Protein 4MSX (pdb70)

Radius of gyration: 24.22 Å; Cα contacts (8 Å, |Δi|>4): 777; chains: 1; bounding box: 58×70×61 Å

InterPro domains:
  IPR001394 Peptidase C19, ubiquitin carboxyl-terminal hydrolase [PF00443] (150-427)
  IPR001607 Zinc finger, UBP-type [PF02148] (55-105)
  IPR001607 Zinc finger, UBP-type [PS50271] (27-124)
  IPR001607 Zinc finger, UBP-type [SM00290] (47-96)
  IPR013083 Zinc finger, RING/FYVE/PHD-type [G3DSA:3.30.40.10] (29-121)
  IPR028889 Ubiquitin specific protease UPS, catalytic domain [PS50235] (150-447)
  IPR033809 USP39 [cd02669] (30-445)
  IPR038765 Papain-like cysteine peptidase superfamily [SSF54001] (147-446)
  IPR050185 Ubiquitin carboxyl-terminal hydrolase [PTHR21646] (39-423)

Nearest PDB structures (foldseek):
  4msx-assembly1_A  TM=1.003E+00  e=2.813E-88  Saccharomyces cerevisiae
  3jcr-assembly1_V  TM=9.437E-01  e=1.670E-43  Homo sapiens
  6ah0-assembly1_W  TM=9.270E-01  e=4.701E-38  Homo sapiens
  8qpa-assembly1_U  TM=8.762E-01  e=2.386E-32  Homo sapiens
  8wg5-assembly1_M  TM=7.336E-01  e=6.291E-14  Homo sapiens

Organism: Saccharomyces cerevisiae (strain ATCC 204508 / S288c) (NCBI:txid559292)

CATH classification: 3.30.40.10 (+1 more: 3.90.70.10)

Sequence (395 aa):
YAYLETVVREKLDFDSEKICCITLSPLLNVYCCLVCGHYYQGRHEKSPAFIHSIDENHHVFLNLTSLKFYMLPQNVQILHDGEVQLLNSIKFAAYPTYCCPKDLEDFPRQCFDLSNRTYLNGFIIGFTNAATYDYAHSSVLLLIISSHMVPVRDHFLLNHFDNQQGEFIKRLSICVKKIWSPKLFKHHLSVDDFVSYLKVRREGLNLNPIDPRLFLLLWLFNKICSSSNDLKSILNHSCKGKVVKIAKSESVTGKVIVKPFWVLTLDLPEFSPFFEDGNSVDDLPQINITKLLTKFTKTVFELTRLPQFLIFHFNRFDDRRNSDHPVKNRRNQTLVEFSSELEILHVKYRLKKANVVHVVIGDEKSHWIITQLYDNKSEKWIEIDGINTTEREEAELLLFLKETFIIQVWEKQE

B-factor: mean 45.08, std 17.44, range [18.27, 136.3]

Structure (mmCIF, N/CA/C/O backbone):
data_4MSX
#
_entry.id   4MSX
#
_cell.length_a   139.315
_cell.length_b   139.315
_cell.length_c   86.737
_cell.angle_alpha   90.00
_cell.angle_beta   90.00
_cell.angle_gamma   90.00
#
_symmetry.space_group_name_H-M   'P 43 21 2'
#
loop_
_entity.id
_entity.type
_entity.pdbx_description
1 polymer 'Pre-mRNA-splicing factor SAD1'
2 non-polymer 'ZINC ION'
3 non-polymer 'ACETATE ION'
4 water water
#
loop_
_atom_site.group_PDB
_atom_site.id
_atom_site.type_symbol
_atom_site.label_atom_id
_atom_site.label_alt_id
_atom_site.label_comp_id
_atom_site.label_asym_id
_atom_site.label_entity_id
_atom_site.label_seq_id
_atom_site.pdbx_PDB_ins_code
_atom_site.Cartn_x
_atom_site.Cartn_y
_atom_site.Cartn_z
_atom_site.occupancy
_atom_site.B_iso_or_equiv
_atom_site.auth_seq_id
_atom_site.auth_comp_id
_atom_site.auth_asym_id
_atom_site.auth_atom_id
_atom_site.pdbx_PDB_model_num
ATOM 1 N N . TYR A 1 63 ? 85.522 4.480 45.687 1.00 48.56 29 TYR A N 1
ATOM 2 C CA . TYR A 1 63 ? 84.873 5.682 46.233 1.00 52.93 29 TYR A CA 1
ATOM 3 C C . TYR A 1 63 ? 85.486 6.133 47.549 1.00 52.43 29 TYR A C 1
ATOM 4 O O . TYR A 1 63 ? 85.093 7.168 48.121 1.00 44.90 29 TYR A O 1
ATOM 21 N N . ALA A 1 64 ? 86.485 5.406 48.030 1.00 50.51 30 ALA A N 1
ATOM 22 C CA . ALA A 1 64 ? 87.116 5.786 49.306 1.00 56.10 30 ALA A CA 1
ATOM 23 C C . ALA A 1 64 ? 87.692 7.210 49.228 1.00 43.90 30 ALA A C 1
ATOM 24 O O . ALA A 1 64 ? 87.768 7.953 50.231 1.00 48.08 30 ALA A O 1
ATOM 31 N N . TYR A 1 65 ? 88.095 7.611 48.040 1.00 36.36 31 TYR A N 1
ATOM 32 C CA . TYR A 1 65 ? 88.769 8.905 47.954 1.00 44.99 31 TYR A CA 1
ATOM 33 C C . TYR A 1 65 ? 87.761 10.083 47.917 1.00 41.71 31 TYR A C 1
ATOM 34 O O . TYR A 1 65 ? 88.159 11.252 48.025 1.00 38.61 31 TYR A O 1
ATOM 52 N N . LEU A 1 66 ? 86.464 9.778 47.794 1.00 39.76 32 LEU A N 1
ATOM 53 C CA . LEU A 1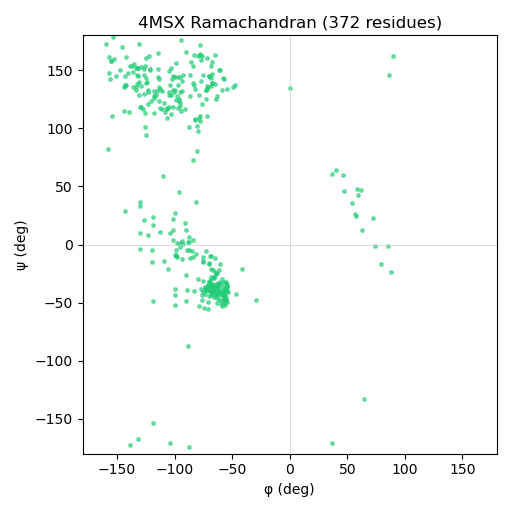 66 ? 85.486 10.877 47.643 1.00 39.99 32 LEU A CA 1
ATOM 54 C C . LEU A 1 66 ? 85.423 11.726 48.884 1.00 40.40 32 LEU A C 1
ATOM 55 O O . LEU A 1 66 ? 85.148 12.918 48.801 1.00 41.09 32 LEU A O 1
ATOM 71 N N . GLU A 1 67 ? 85.723 11.159 50.039 1.00 36.15 33 GLU A N 1
ATOM 72 C CA . GLU A 1 67 ? 85.800 11.984 51.238 1.00 39.63 33 GLU A CA 1
ATOM 73 C C . GLU A 1 67 ? 86.932 13.015 51.177 1.00 36.16 33 GLU A C 1
ATOM 74 O O . GLU A 1 67 ? 87.003 13.895 52.047 1.00 36.61 33 GLU A O 1
ATOM 86 N N . THR A 1 68 ? 87.838 12.912 50.204 1.00 31.71 34 THR A N 1
ATOM 87 C CA . THR A 1 68 ? 88.922 13.922 50.133 1.00 31.94 34 THR A CA 1
ATOM 88 C C . THR A 1 68 ? 88.511 15.184 49.333 1.00 39.82 34 THR A C 1
ATOM 89 O O . THR A 1 68 ? 89.238 16.196 49.329 1.00 31.41 34 THR A O 1
ATOM 100 N N . VAL A 1 69 ? 87.381 15.095 48.638 1.00 37.20 35 VAL A N 1
ATOM 101 C CA . VAL A 1 69 ? 86.928 16.204 47.774 1.00 37.57 35 VAL A CA 1
ATOM 102 C C . VAL A 1 69 ? 86.554 17.392 48.640 1.00 33.18 35 VAL A C 1
ATOM 103 O O . VAL A 1 69 ? 85.984 17.214 49.697 1.00 35.66 35 VAL A O 1
ATOM 116 N N . VAL A 1 70 ? 86.914 18.618 48.225 1.00 34.64 36 VAL A N 1
ATOM 117 C CA . VAL A 1 70 ? 86.570 19.790 49.018 1.00 33.90 36 VAL A CA 1
ATOM 118 C C . VAL A 1 70 ? 85.790 20.786 48.107 1.00 34.82 36 VAL A C 1
ATOM 119 O O . VAL A 1 70 ? 86.376 21.563 47.355 1.00 33.36 36 VAL A O 1
ATOM 132 N N . ARG A 1 71 ? 84.475 20.711 48.149 1.00 33.27 37 ARG A N 1
ATOM 133 C CA . ARG A 1 71 ? 83.649 21.518 47.244 1.00 32.81 37 ARG A CA 1
ATOM 134 C C . ARG A 1 71 ? 83.920 23.011 47.382 1.00 32.48 37 ARG A C 1
ATOM 135 O O . ARG A 1 71 ? 83.919 23.732 46.390 1.00 38.64 37 ARG A O 1
ATOM 156 N N . GLU A 1 72 ? 84.174 23.474 48.602 1.00 34.29 38 GLU A N 1
ATOM 157 C CA . GLU A 1 72 ? 84.379 24.889 48.847 1.00 41.38 38 GLU A CA 1
ATOM 158 C C . GLU A 1 72 ? 85.580 25.425 48.060 1.00 44.45 38 GLU A C 1
ATOM 159 O O . GLU A 1 72 ? 85.697 26.630 47.910 1.00 36.61 38 GLU A O 1
ATOM 171 N N . LYS A 1 73 ? 86.472 24.559 47.559 1.00 36.01 39 LYS A N 1
ATOM 172 C CA . LYS A 1 73 ? 87.644 25.062 46.856 1.00 32.52 39 LYS A CA 1
ATOM 173 C C . LYS A 1 73 ? 87.375 25.090 45.360 1.00 32.70 39 LYS A C 1
ATOM 174 O O . LYS A 1 73 ? 88.226 25.487 44.591 1.00 33.38 39 LYS A O 1
ATOM 193 N N . LEU A 1 74 ? 86.199 24.634 44.932 1.00 27.95 40 LEU A N 1
ATOM 194 C CA . LEU A 1 74 ? 85.981 24.427 43.494 1.00 27.61 40 LEU A CA 1
ATOM 195 C C . LEU A 1 74 ? 85.300 25.663 42.865 1.00 41.38 40 LEU A C 1
ATOM 196 O O . LEU A 1 74 ? 84.151 25.989 43.210 1.00 37.77 40 LEU A O 1
ATOM 212 N N . ASP A 1 75 ? 85.970 26.291 41.914 1.00 30.94 41 ASP A N 1
ATOM 213 C CA . ASP A 1 75 ? 85.371 27.459 41.177 1.00 32.52 41 ASP A CA 1
ATOM 214 C C . ASP A 1 75 ? 85.531 27.168 39.698 1.00 34.20 41 ASP A C 1
ATOM 215 O O . ASP A 1 75 ? 86.647 26.929 39.214 1.00 37.36 41 ASP A O 1
ATOM 224 N N . PHE A 1 76 ? 84.420 27.066 38.984 1.00 25.90 42 PHE A N 1
ATOM 225 C CA . PHE A 1 76 ? 84.481 26.742 37.563 1.00 25.32 42 PHE A CA 1
ATOM 226 C C . PHE A 1 76 ? 84.289 27.983 36.639 1.00 29.38 42 PHE A C 1
ATOM 227 O O . PHE A 1 76 ? 84.106 27.864 35.437 1.00 28.39 42 PHE A O 1
ATOM 244 N N . ASP A 1 77 ? 84.360 29.154 37.225 1.00 29.96 43 ASP A N 1
ATOM 245 C CA . ASP A 1 77 ? 84.273 30.369 36.435 1.00 34.67 43 ASP A CA 1
ATOM 246 C C . ASP A 1 77 ? 85.648 30.829 35.903 1.00 37.97 43 ASP A C 1
ATOM 247 O O . ASP A 1 77 ? 85.732 31.807 35.172 1.00 35.49 43 ASP A O 1
ATOM 256 N N . SER A 1 78 ? 86.718 30.152 36.287 1.00 33.62 44 SER A N 1
ATOM 257 C CA . SER A 1 78 ? 88.063 30.604 35.933 1.00 33.65 44 SER A CA 1
ATOM 258 C C . SER A 1 78 ? 88.420 30.225 34.495 1.00 38.51 44 SER A C 1
ATOM 259 O O . SER A 1 78 ? 87.791 29.342 33.889 1.00 33.29 44 SER A O 1
ATOM 267 N N . GLU A 1 79 ? 89.436 30.896 33.953 1.00 31.41 45 GLU A N 1
ATOM 268 C CA . GLU A 1 79 ? 89.955 30.565 32.643 1.00 34.38 45 GLU A CA 1
ATOM 269 C C . GLU A 1 79 ? 90.411 29.070 32.721 1.00 41.64 45 GLU A C 1
ATOM 270 O O . GLU A 1 79 ? 91.104 28.684 33.648 1.00 33.74 45 GLU A O 1
ATOM 282 N N . LYS A 1 80 ? 90.028 28.295 31.730 1.00 33.79 46 LYS A N 1
ATOM 283 C CA . LYS A 1 80 ? 90.274 26.888 31.660 1.00 41.99 46 LYS A CA 1
ATOM 284 C C . LYS A 1 80 ? 91.675 26.682 31.085 1.00 38.19 46 LYS A C 1
ATOM 285 O O . LYS A 1 80 ? 91.840 26.313 29.919 1.00 37.28 46 LYS A O 1
ATOM 304 N N . ILE A 1 81 ? 92.678 26.980 31.888 1.00 35.73 47 ILE A N 1
ATOM 305 C CA . ILE A 1 81 ? 94.040 26.647 31.480 1.00 40.64 47 ILE A CA 1
ATOM 306 C C . ILE A 1 81 ? 94.786 25.961 32.615 1.00 37.23 47 ILE A C 1
ATOM 307 O O . ILE A 1 81 ? 94.536 26.221 33.785 1.00 32.72 47 ILE A O 1
ATOM 323 N N . CYS A 1 82 ? 95.741 25.125 32.226 1.00 37.21 48 CYS A N 1
ATOM 324 C CA . CYS A 1 82 ? 96.625 24.420 33.174 1.00 34.52 48 CYS A CA 1
ATOM 325 C C . CYS A 1 82 ? 97.484 25.415 33.933 1.00 34.87 48 CYS A C 1
ATOM 326 O O . CYS A 1 82 ? 98.137 26.247 33.318 1.00 42.52 48 CYS A O 1
ATOM 334 N N . CYS A 1 83 ? 97.472 25.397 35.264 1.00 32.86 49 CYS A N 1
ATOM 335 C CA . CYS A 1 83 ? 98.237 26.379 36.039 1.00 32.53 49 CYS A CA 1
ATOM 336 C C . CYS A 1 83 ? 99.773 26.137 36.005 1.00 41.83 49 CYS A C 1
ATOM 337 O O . CYS A 1 83 ? 100.534 26.949 36.540 1.00 42.04 49 CYS A O 1
ATOM 345 N N . ILE A 1 84 ? 100.211 25.035 35.402 1.00 39.24 50 ILE A N 1
ATOM 346 C CA . ILE A 1 84 ? 101.651 24.731 35.225 1.00 40.90 50 ILE A CA 1
ATOM 347 C C . ILE A 1 84 ? 102.163 25.074 33.825 1.00 34.77 50 ILE A C 1
ATOM 348 O O . ILE A 1 84 ? 103.204 25.717 33.699 1.00 48.95 50 ILE A O 1
ATOM 364 N N . THR A 1 85 ? 101.488 24.584 32.787 1.00 38.05 51 THR A N 1
ATOM 365 C CA . THR A 1 85 ? 101.928 24.811 31.413 1.00 39.10 51 THR A CA 1
ATOM 366 C C . THR A 1 85 ? 101.175 25.974 30.711 1.00 54.05 51 THR A C 1
ATOM 367 O O . THR A 1 85 ? 101.539 26.373 29.596 1.00 45.33 51 THR A O 1
ATOM 378 N N . LEU A 1 86 ? 100.110 26.465 31.347 1.00 43.25 52 LEU A N 1
ATOM 379 C CA . LEU A 1 86 ? 99.255 27.508 30.776 1.00 44.58 52 LEU A CA 1
ATOM 380 C C . LEU A 1 86 ? 98.584 27.023 29.515 1.00 47.96 52 LEU A C 1
ATOM 381 O O . LEU A 1 86 ? 98.003 27.813 28.787 1.00 50.65 52 LEU A O 1
ATOM 397 N N . SER A 1 87 ? 98.639 25.726 29.246 1.00 42.88 53 SER A N 1
ATOM 398 C CA . SER A 1 87 ? 97.916 25.209 28.103 1.00 40.53 53 SER A CA 1
ATOM 399 C C . SER A 1 87 ? 96.406 25.135 28.381 1.00 54.32 53 SER A C 1
ATOM 400 O O . SER A 1 87 ? 95.999 24.865 29.513 1.00 45.60 53 SER A O 1
ATOM 408 N N . PRO A 1 88 ? 95.578 25.376 27.348 1.00 51.74 54 PRO A N 1
ATOM 409 C CA . PRO A 1 88 ? 94.116 25.211 27.400 1.00 54.40 54 PRO A CA 1
ATOM 410 C C . PRO A 1 88 ? 93.664 23.849 26.913 1.00 47.91 54 PRO A C 1
ATOM 411 O O . PRO A 1 88 ? 92.481 23.577 26.851 1.00 48.42 54 PRO A O 1
ATOM 422 N N . LEU A 1 89 ? 94.605 22.973 26.578 1.00 53.00 55 LEU A N 1
ATOM 423 C CA A LEU A 1 89 ? 94.250 21.655 26.067 0.44 50.80 55 LEU A CA 1
ATOM 424 C CA B LEU A 1 89 ? 94.264 21.650 26.068 0.56 50.79 55 LEU A CA 1
ATOM 425 C C . LEU A 1 89 ? 94.191 20.583 27.171 1.00 49.05 55 LEU A C 1
ATOM 426 O O . LEU A 1 89 ? 95.092 20.493 28.028 1.00 45.63 55 LEU A O 1
ATOM 457 N N . ASN A 1 90 ? 93.130 19.776 27.136 1.00 44.05 56 ASN A N 1
ATOM 458 C CA . ASN A 1 90 ? 92.898 18.689 28.100 1.00 47.89 56 ASN A CA 1
ATOM 459 C C . ASN A 1 90 ? 93.123 19.095 29.561 1.00 49.29 56 ASN A C 1
ATOM 460 O O . ASN A 1 90 ? 93.981 18.537 30.268 1.00 41.52 56 ASN A O 1
ATOM 471 N N . VAL A 1 91 ? 92.364 20.080 30.024 1.00 37.13 57 VAL A N 1
ATOM 472 C CA . VAL A 1 91 ? 92.592 20.614 31.353 1.00 35.35 57 VAL A CA 1
ATOM 473 C C . VAL A 1 91 ? 91.672 19.873 32.328 1.00 36.57 57 VAL A C 1
ATOM 474 O O . VAL A 1 91 ? 90.510 19.584 31.996 1.00 39.70 57 VAL A O 1
ATOM 487 N N . TYR A 1 92 ? 92.194 19.565 33.524 1.00 32.21 58 TYR A N 1
ATOM 488 C CA . TYR A 1 92 ? 91.432 18.859 34.553 1.00 31.19 58 TYR A CA 1
ATOM 489 C C . TYR A 1 92 ? 91.415 19.750 35.773 1.00 28.53 58 TYR A C 1
ATOM 490 O O . TYR A 1 92 ? 92.359 20.510 36.018 1.00 33.99 58 TYR A O 1
ATOM 508 N N . CYS A 1 93 ? 90.364 19.630 36.567 1.00 25.58 59 CYS A N 1
ATOM 509 C CA . CYS A 1 93 ? 90.335 20.313 37.830 1.00 29.87 59 CYS A CA 1
ATOM 510 C C . CYS A 1 93 ? 90.585 19.261 38.900 1.00 28.71 59 CYS A C 1
ATOM 511 O O . CYS A 1 93 ? 89.896 18.246 38.947 1.00 29.45 59 CYS A O 1
ATOM 519 N N . CYS A 1 94 ? 91.546 19.552 39.770 1.00 32.45 60 CYS A N 1
ATOM 520 C CA . CYS A 1 94 ? 91.777 18.778 40.964 1.00 29.42 60 CYS A CA 1
ATOM 521 C C . CYS A 1 94 ? 90.668 19.067 41.960 1.00 30.05 60 CYS A C 1
ATOM 522 O O . CYS A 1 94 ? 90.418 20.224 42.319 1.00 30.85 60 CYS A O 1
ATOM 529 N N . LEU A 1 95 ? 89.985 18.016 42.428 1.00 28.27 61 LEU A N 1
ATOM 530 C CA . LEU A 1 95 ? 88.755 18.237 43.210 1.00 26.69 61 LEU A CA 1
ATOM 531 C C . LEU A 1 95 ? 89.087 18.285 44.669 1.00 32.14 61 LEU A C 1
ATOM 532 O O . LEU A 1 95 ? 88.200 18.517 45.483 1.00 30.31 61 LEU A O 1
ATOM 548 N N . VAL A 1 96 ? 90.385 18.142 44.998 1.00 24.95 62 VAL A N 1
ATOM 549 C CA . VAL A 1 96 ? 90.819 18.403 46.372 1.00 26.92 62 VAL A CA 1
ATOM 550 C C . VAL A 1 96 ? 91.239 19.857 46.625 1.00 31.81 62 VAL A C 1
ATOM 551 O O . VAL A 1 96 ? 90.809 20.479 47.623 1.00 33.34 62 VAL A O 1
ATOM 564 N N . CYS A 1 97 ? 92.085 20.416 45.753 1.00 29.19 63 CYS A N 1
ATOM 565 C CA . CYS A 1 97 ? 92.584 21.780 45.985 1.00 31.38 63 CYS A CA 1
ATOM 566 C C . CYS A 1 97 ? 91.980 22.778 44.986 1.00 32.52 63 CYS A C 1
ATOM 567 O O . CYS A 1 97 ? 92.097 23.981 45.176 1.00 33.68 63 CYS A O 1
ATOM 574 N N . GLY A 1 98 ? 91.354 22.289 43.914 1.00 31.19 64 GLY A N 1
ATOM 575 C CA . GLY A 1 98 ? 90.651 23.186 42.999 1.00 31.06 64 GLY A CA 1
ATOM 576 C C . GLY A 1 98 ? 91.517 23.826 41.926 1.00 40.71 64 GLY A C 1
ATOM 577 O O . GLY A 1 98 ? 90.999 24.554 41.098 1.00 31.65 64 GLY A O 1
ATOM 581 N N . HIS A 1 99 ? 92.832 23.558 41.906 1.00 33.14 65 HIS A N 1
ATOM 582 C CA . HIS A 1 99 ? 93.646 24.064 40.818 1.00 30.55 65 HIS A CA 1
ATOM 583 C C . HIS A 1 99 ? 93.461 23.256 39.562 1.00 34.00 65 HIS A C 1
ATOM 584 O O . HIS A 1 99 ? 93.015 22.100 39.604 1.00 32.08 65 HIS A O 1
ATOM 599 N N . TYR A 1 100 ? 93.789 23.867 38.424 1.00 26.31 66 TYR A N 1
ATOM 600 C CA . TYR A 1 100 ? 93.610 23.179 37.157 1.00 26.38 66 TYR A CA 1
ATOM 601 C C . TYR A 1 100 ? 94.955 22.642 36.643 1.00 32.56 66 TYR A C 1
ATOM 602 O O . TYR A 1 100 ? 95.973 23.369 36.698 1.00 34.22 66 TYR A O 1
ATOM 620 N N . TYR A 1 101 ? 94.929 21.464 36.032 1.00 29.44 67 TYR A N 1
ATOM 621 C CA . TYR A 1 101 ? 96.159 20.842 35.514 1.00 33.46 67 TYR A CA 1
ATOM 622 C C . TYR A 1 101 ? 95.872 20.126 34.212 1.00 27.59 67 TYR A C 1
ATOM 623 O O . TYR A 1 101 ? 94.872 19.398 34.096 1.00 32.47 67 TYR A O 1
ATOM 641 N N . GLN A 1 102 ? 96.760 20.280 33.236 1.00 30.33 68 GLN A N 1
ATOM 642 C CA . GLN A 1 102 ? 96.635 19.476 32.022 1.00 29.41 68 GLN A CA 1
ATOM 643 C C . GLN A 1 102 ? 96.843 17.981 32.372 1.00 37.60 68 GLN A C 1
ATOM 644 O O . GLN A 1 102 ? 97.750 17.695 33.119 1.00 33.51 68 GLN A O 1
ATOM 658 N N . GLY A 1 103 ? 96.052 17.061 31.820 1.00 33.45 69 GLY A N 1
ATOM 659 C CA . GLY A 1 103 ? 96.161 15.647 32.145 1.00 41.81 69 GLY A CA 1
ATOM 660 C C . GLY A 1 103 ? 96.010 14.794 30.900 1.00 48.41 69 GLY A C 1
ATOM 661 O O . GLY A 1 103 ? 95.932 15.346 29.798 1.00 45.10 69 GLY A O 1
ATOM 665 N N . ARG A 1 104 ? 95.939 13.464 31.044 1.00 43.64 70 ARG A N 1
ATOM 666 C CA . ARG A 1 104 ? 96.046 12.791 32.335 1.00 42.79 70 ARG A CA 1
ATOM 667 C C . ARG A 1 104 ? 97.079 11.638 32.268 1.00 53.12 70 ARG A C 1
ATOM 668 O O . ARG A 1 104 ? 97.189 10.858 33.207 1.00 44.02 70 ARG A O 1
ATOM 689 N N . HIS A 1 105 ? 97.828 11.570 31.170 1.00 47.72 71 HIS A N 1
ATOM 690 C CA . HIS A 1 105 ? 98.902 10.573 30.982 1.00 56.33 71 HIS A CA 1
ATOM 691 C C . HIS A 1 105 ? 100.068 10.761 31.970 1.00 51.34 71 HIS A C 1
ATOM 692 O O . HIS A 1 105 ? 100.229 11.843 32.582 1.00 40.34 71 HIS A O 1
ATOM 707 N N . GLU A 1 106 ? 100.915 9.734 32.132 1.00 49.24 72 GLU A N 1
ATOM 708 C CA . GLU A 1 106 ? 102.075 9.908 33.000 1.00 35.31 72 GLU A CA 1
ATOM 709 C C . GLU A 1 106 ? 102.908 10.999 32.451 1.00 38.37 72 GLU A C 1
ATOM 710 O O . GLU A 1 106 ? 102.936 11.196 31.238 1.00 52.82 72 GLU A O 1
ATOM 722 N N . LYS A 1 107 ? 103.618 11.707 33.327 1.00 31.69 73 LYS A N 1
ATOM 723 C CA . LYS A 1 107 ? 104.378 12.886 32.941 1.00 40.56 73 LYS A CA 1
ATOM 724 C C . LYS A 1 107 ? 103.518 14.182 32.771 1.00 40.14 73 LYS A C 1
ATOM 725 O O . LYS A 1 107 ? 104.076 15.290 32.817 1.00 36.80 73 LYS A O 1
ATOM 744 N N . SER A 1 108 ? 102.201 14.048 32.653 1.00 40.13 74 SER A N 1
ATOM 745 C CA . SER A 1 108 ? 101.330 15.262 32.626 1.00 40.80 74 SER A CA 1
ATOM 746 C C . SER A 1 108 ? 101.290 15.991 33.972 1.00 42.91 74 SER A C 1
ATOM 747 O O . SER A 1 108 ? 101.472 15.382 35.018 1.00 38.26 74 SER A O 1
ATOM 755 N N . PRO A 1 109 ? 101.020 17.315 33.969 1.00 38.68 75 PRO A N 1
ATOM 756 C CA . PRO A 1 109 ? 100.941 18.007 35.267 1.00 31.45 75 PRO A CA 1
ATOM 757 C C . PRO A 1 109 ? 99.891 17.399 36.214 1.00 26.41 75 PRO A C 1
ATOM 758 O O . PRO A 1 109 ? 100.088 17.414 37.424 1.00 32.65 75 PRO A O 1
ATOM 769 N N . ALA A 1 110 ? 98.796 16.871 35.686 1.00 26.73 76 ALA A N 1
ATOM 770 C CA . ALA A 1 110 ? 97.722 16.411 36.568 1.00 29.15 76 ALA A CA 1
ATOM 771 C C . ALA A 1 110 ? 98.199 15.079 37.250 1.00 30.33 76 ALA A C 1
ATOM 772 O O . ALA A 1 110 ? 97.977 14.821 38.432 1.00 33.66 76 ALA A O 1
ATOM 779 N N . PHE A 1 111 ? 98.798 14.250 36.444 1.00 30.78 77 PHE A N 1
ATOM 780 C CA . PHE A 1 111 ? 99.307 12.923 36.933 1.00 32.93 77 PHE A CA 1
ATOM 781 C C . PHE A 1 111 ? 100.402 13.193 37.999 1.00 31.94 77 PHE A C 1
ATOM 782 O O . PHE A 1 111 ? 100.332 12.708 39.138 1.00 36.66 77 PHE A O 1
ATOM 799 N N . ILE A 1 112 ? 101.379 14.047 37.680 1.00 29.18 78 ILE A N 1
ATOM 800 C CA . ILE A 1 112 ? 102.372 14.438 38.678 1.00 27.92 78 ILE A CA 1
ATOM 801 C C . ILE A 1 112 ? 101.790 15.067 39.918 1.00 39.30 78 ILE A C 1
ATOM 802 O O . ILE A 1 112 ? 102.210 14.769 41.038 1.00 34.16 78 ILE A O 1
ATOM 818 N N . HIS A 1 113 ? 100.824 15.974 39.748 1.00 32.99 79 HIS A N 1
ATOM 819 C CA . HIS A 1 113 ? 100.173 16.572 40.899 1.00 28.81 79 HIS A CA 1
ATOM 820 C C . HIS A 1 113 ? 99.579 15.461 41.767 1.00 25.20 79 HIS A C 1
ATOM 821 O O . HIS A 1 113 ? 99.580 15.570 42.991 1.00 32.75 79 HIS A O 1
ATOM 835 N N . SER A 1 114 ? 99.024 14.445 41.132 1.00 24.72 80 SER A N 1
ATOM 836 C CA . SER A 1 114 ? 98.218 13.485 41.903 1.00 30.97 80 SER A CA 1
ATOM 837 C C . SER A 1 114 ? 99.156 12.714 42.837 1.00 42.33 80 SER A C 1
ATOM 838 O O . SER A 1 114 ? 98.830 12.476 43.979 1.00 40.01 80 SER A O 1
ATOM 846 N N . ILE A 1 115 ? 100.342 12.370 42.347 1.00 36.09 81 ILE A N 1
ATOM 847 C CA . ILE A 1 115 ? 101.324 11.632 43.183 1.00 35.16 81 ILE A CA 1
ATOM 848 C C . ILE A 1 115 ? 101.964 12.544 44.212 1.00 34.90 81 ILE A C 1
ATOM 849 O O . ILE A 1 115 ? 101.876 12.301 45.407 1.00 40.93 81 ILE A O 1
ATOM 865 N N . ASP A 1 116 ? 102.542 13.655 43.761 1.00 37.14 82 ASP A N 1
ATOM 866 C CA . ASP A 1 116 ? 103.253 14.552 44.648 1.00 34.74 82 ASP A CA 1
ATOM 867 C C . ASP A 1 116 ? 102.445 15.327 45.631 1.00 40.53 82 ASP A C 1
ATOM 868 O O . ASP A 1 116 ? 102.958 15.642 46.688 1.00 35.74 82 ASP A O 1
ATOM 877 N N . GLU A 1 117 ? 101.211 15.719 45.296 1.00 34.64 83 GLU A N 1
ATOM 878 C CA . GLU A 1 117 ? 100.411 16.431 46.288 1.00 34.66 83 GLU A CA 1
ATOM 879 C C . GLU A 1 117 ? 99.434 15.452 46.980 1.00 31.32 83 GLU A C 1
ATOM 880 O O . GLU A 1 117 ? 98.732 15.846 47.899 1.00 41.11 83 GLU A O 1
ATOM 892 N N . ASN A 1 118 ? 99.406 14.204 46.520 1.00 31.61 84 ASN A N 1
ATOM 893 C CA . ASN A 1 118 ? 98.511 13.208 47.132 1.00 37.62 84 ASN A CA 1
ATOM 894 C C . ASN A 1 118 ? 97.045 13.676 46.956 1.00 42.42 84 ASN A C 1
ATOM 895 O O . ASN A 1 118 ? 96.302 13.662 47.940 1.00 37.91 84 ASN A O 1
ATOM 906 N N . HIS A 1 119 ? 96.660 14.106 45.742 1.00 38.68 85 HIS A N 1
ATOM 907 C CA . HIS A 1 119 ? 95.242 14.545 45.434 1.00 31.66 85 HIS A CA 1
ATOM 908 C C . HIS A 1 119 ? 94.820 13.658 44.277 1.00 28.94 85 HIS A C 1
ATOM 909 O O . HIS A 1 119 ? 95.496 13.625 43.257 1.00 33.60 85 HIS A O 1
ATOM 923 N N . HIS A 1 120 ? 93.745 12.872 44.421 1.00 29.99 86 HIS A N 1
ATOM 924 C CA . HIS A 1 120 ? 93.521 11.789 43.471 1.00 29.59 86 HIS A CA 1
ATOM 925 C C . HIS A 1 120 ? 92.240 11.841 42.672 1.00 33.11 86 HIS A C 1
ATOM 926 O O . HIS A 1 120 ? 92.086 11.013 41.771 1.00 35.77 86 HIS A O 1
ATOM 941 N N . VAL A 1 121 ? 91.352 12.813 42.950 1.00 28.48 87 VAL A N 1
ATOM 942 C CA . VAL A 1 121 ? 90.050 12.853 42.209 1.00 28.32 87 VAL A CA 1
ATOM 943 C C . VAL A 1 121 ? 90.015 14.127 41.324 1.00 28.41 87 VAL A C 1
ATOM 944 O O . VAL A 1 121 ? 90.235 15.216 41.854 1.00 30.91 87 VAL A O 1
ATOM 957 N N . PHE A 1 122 ? 89.812 13.946 40.017 1.00 27.98 88 PHE A N 1
ATOM 958 C CA . PHE A 1 122 ? 89.882 15.000 39.030 1.00 28.03 88 PHE A CA 1
ATOM 959 C C . PHE A 1 122 ? 88.583 15.040 38.201 1.00 35.25 88 PHE A C 1
ATOM 960 O O . PHE A 1 122 ? 87.905 14.010 38.015 1.00 34.04 88 PHE A O 1
ATOM 977 N N . LEU A 1 123 ? 88.280 16.227 37.672 1.00 28.87 89 LEU A N 1
ATOM 978 C CA . LEU A 1 123 ? 87.201 16.376 36.711 1.00 29.22 89 LEU A CA 1
ATOM 979 C C . LEU A 1 123 ? 87.804 16.832 35.406 1.00 28.21 89 LEU A C 1
ATOM 980 O O . LEU A 1 123 ? 88.514 17.856 35.355 1.00 32.05 89 LEU A O 1
ATOM 996 N N . ASN A 1 124 ? 87.495 16.150 34.316 1.00 29.68 90 ASN A N 1
ATOM 997 C CA . ASN A 1 124 ? 87.939 16.657 33.025 1.00 31.00 90 ASN A CA 1
ATOM 998 C C . ASN A 1 124 ? 87.022 17.830 32.672 1.00 31.83 90 ASN A C 1
ATOM 999 O O . ASN A 1 124 ? 85.817 17.612 32.604 1.00 37.41 90 ASN A O 1
ATOM 1010 N N . LEU A 1 125 ? 87.564 19.027 32.466 1.00 34.74 91 LEU A N 1
ATOM 1011 C CA . LEU A 1 125 ? 86.718 20.238 32.321 1.00 40.03 91 LEU A CA 1
ATOM 1012 C C . LEU A 1 125 ? 86.024 20.333 30.959 1.00 51.71 91 LEU A C 1
ATOM 1013 O O . LEU A 1 125 ? 85.147 21.177 30.760 1.00 43.46 91 LEU A O 1
ATOM 1029 N N . THR A 1 126 ? 86.421 19.485 30.020 1.00 44.71 92 THR A N 1
ATOM 1030 C CA . THR A 1 126 ? 85.861 19.524 28.684 1.00 49.82 92 THR A CA 1
ATOM 1031 C C . THR A 1 126 ? 84.796 18.447 28.501 1.00 54.97 92 THR A C 1
ATOM 1032 O O . THR A 1 126 ? 83.715 18.734 27.982 1.00 48.20 92 THR A O 1
ATOM 1043 N N . SER A 1 127 ? 85.053 17.231 28.978 1.00 44.42 93 SER A N 1
ATOM 1044 C CA . SER A 1 127 ? 84.100 16.141 28.801 1.00 39.63 93 SER A CA 1
ATOM 1045 C C . SER A 1 127 ? 83.247 15.946 30.039 1.00 42.41 93 SER A C 1
ATOM 1046 O O . SER A 1 127 ? 82.266 15.197 30.034 1.00 44.50 93 SER A O 1
ATOM 1054 N N . LEU A 1 128 ? 83.624 16.607 31.127 1.00 36.45 94 LEU A N 1
ATOM 1055 C CA . LEU A 1 128 ? 82.918 16.435 32.406 1.00 35.97 94 LEU A CA 1
ATOM 1056 C C . LEU A 1 128 ? 82.867 14.979 32.956 1.00 40.62 94 LEU A C 1
ATOM 1057 O O . LEU A 1 128 ? 81.997 14.629 33.767 1.00 41.53 94 LEU A O 1
ATOM 1073 N N . LYS A 1 129 ? 83.815 14.140 32.562 1.00 41.65 95 LYS A N 1
ATOM 1074 C CA . LYS A 1 129 ? 83.975 12.828 33.210 1.00 37.48 95 LYS A CA 1
ATOM 1075 C C . LYS A 1 129 ? 85.001 12.911 34.360 1.00 42.43 95 LYS A C 1
ATOM 1076 O O . LYS A 1 129 ? 85.940 13.695 34.289 1.00 34.40 95 LYS A O 1
ATOM 1095 N N . PHE A 1 130 ? 84.776 12.136 35.414 1.00 34.92 96 PHE A N 1
ATOM 1096 C CA . PHE A 1 130 ? 85.608 12.137 36.598 1.00 32.10 96 PHE A CA 1
ATOM 1097 C C . PHE A 1 130 ? 86.637 11.004 36.534 1.00 42.83 96 PHE A C 1
ATOM 1098 O O . PHE A 1 130 ? 86.320 9.879 36.072 1.00 39.11 96 PHE A O 1
ATOM 1115 N N . TYR A 1 131 ? 87.829 11.275 37.051 1.00 31.73 97 TYR A N 1
ATOM 1116 C CA . TYR A 1 131 ? 88.929 10.300 36.973 1.00 35.26 97 TYR A CA 1
ATOM 1117 C C . TYR A 1 131 ? 89.637 10.215 38.289 1.00 39.96 97 TYR A C 1
ATOM 1118 O O . TYR A 1 131 ? 89.778 11.217 39.020 1.00 33.58 97 TYR A O 1
ATOM 1136 N N . MET A 1 132 ? 90.143 9.014 38.566 1.00 38.58 98 MET A N 1
ATOM 1137 C CA . MET A 1 132 ? 91.049 8.794 39.664 1.00 40.01 98 MET A CA 1
ATOM 1138 C C . MET A 1 132 ? 92.458 8.768 39.076 1.00 29.77 98 MET A C 1
ATOM 1139 O O . MET A 1 132 ? 92.699 8.124 38.042 1.00 34.35 98 MET A O 1
ATOM 1153 N N . LEU A 1 133 ? 93.361 9.485 39.715 1.00 30.83 99 LEU A N 1
ATOM 1154 C CA . LEU A 1 133 ? 94.788 9.486 39.311 1.00 35.16 99 LEU A CA 1
ATOM 1155 C C . LEU A 1 133 ? 95.627 9.260 40.559 1.00 32.48 99 LEU A C 1
ATOM 1156 O O . LEU A 1 133 ? 95.352 9.830 41.626 1.00 30.61 99 LEU A O 1
ATOM 1172 N N . PRO A 1 134 ? 96.717 8.448 40.450 1.00 33.91 100 PRO A N 1
ATOM 1173 C CA . PRO A 1 134 ? 97.347 7.878 39.249 1.00 38.88 100 PRO A CA 1
ATOM 1174 C C . PRO A 1 134 ? 96.724 6.578 38.720 1.00 42.53 100 PRO A C 1
ATOM 1175 O O . PRO A 1 134 ? 97.243 6.093 37.710 1.00 42.66 100 PRO A O 1
ATOM 1186 N N . GLN A 1 135 ? 95.627 6.077 39.303 1.00 40.56 101 GLN A N 1
ATOM 1187 C CA . GLN A 1 135 ? 95.007 4.853 38.763 1.00 45.77 101 GLN A CA 1
ATOM 1188 C C . GLN A 1 135 ? 94.725 5.075 37.296 1.00 49.83 101 GLN A C 1
ATOM 1189 O O . GLN A 1 135 ? 94.829 4.170 36.501 1.00 45.94 101 GLN A O 1
ATOM 1203 N N . ASN A 1 136 ? 94.352 6.300 36.925 1.00 39.61 102 ASN A N 1
ATOM 1204 C CA . ASN A 1 136 ? 93.907 6.572 35.548 1.00 39.11 102 ASN A CA 1
ATOM 1205 C C . ASN A 1 136 ? 92.687 5.736 35.104 1.00 47.18 102 ASN A C 1
ATOM 1206 O O . ASN A 1 136 ? 92.660 5.178 34.003 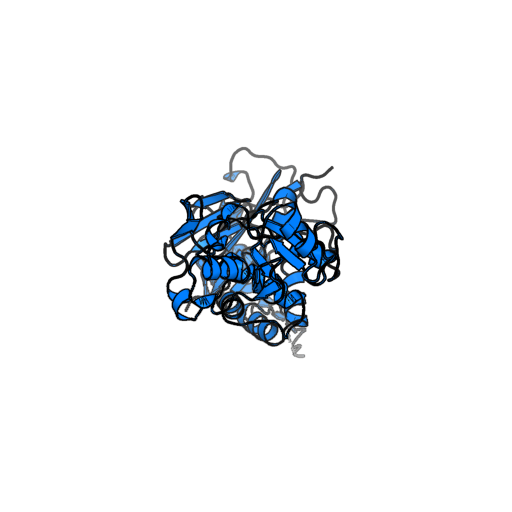1.00 52.22 102 ASN A O 1
ATOM 1217 N N . VAL A 1 137 ? 91.665 5.682 35.949 1.00 44.75 103 VAL A N 1
ATOM 1218 C CA . VAL A 1 137 ? 90.406 5.031 35.576 1.00 46.15 103 VAL A CA 1
ATOM 1219 C C . VAL A 1 137 ? 89.251 6.028 35.736 1.00 46.78 103 VAL A C 1
ATOM 1220 O O . VAL A 1 137 ? 89.244 6.799 36.681 1.00 40.77 103 VAL A O 1
ATOM 1233 N N . GLN A 1 138 ? 88.305 6.020 34.806 1.00 49.44 104 GLN A N 1
ATOM 1234 C CA . GLN A 1 138 ? 87.091 6.850 34.930 1.00 45.67 104 GLN A CA 1
ATOM 1235 C C . GLN A 1 138 ? 86.203 6.382 36.069 1.00 47.32 104 GLN A C 1
ATOM 1236 O O . GLN A 1 138 ? 86.041 5.165 36.289 1.00 45.84 104 GLN A O 1
ATOM 1250 N N . ILE A 1 139 ? 85.644 7.326 36.831 1.00 39.40 105 ILE A N 1
ATOM 1251 C CA . ILE A 1 139 ? 84.675 6.990 37.858 1.00 40.94 105 ILE A CA 1
ATOM 1252 C C . ILE A 1 139 ? 83.320 6.842 37.151 1.00 59.02 105 ILE A C 1
ATOM 1253 O O . ILE A 1 139 ? 82.724 7.821 36.686 1.00 54.17 105 ILE A O 1
ATOM 1269 N N . LEU A 1 140 ? 82.845 5.608 37.031 1.00 59.48 106 LEU A N 1
ATOM 1270 C CA . LEU A 1 140 ? 81.590 5.352 36.311 1.00 71.19 106 LEU A CA 1
ATOM 1271 C C . LEU A 1 140 ? 80.370 5.577 37.203 1.00 70.64 106 LEU A C 1
ATOM 1272 O O . LEU A 1 140 ? 80.488 5.631 38.429 1.00 73.19 106 LEU A O 1
ATOM 1288 N N . HIS A 1 141 ? 79.197 5.708 36.585 1.00 88.87 107 HIS A N 1
ATOM 1289 C CA . HIS A 1 141 ? 77.950 5.886 37.339 1.00 94.25 107 HIS A CA 1
ATOM 1290 C C . HIS A 1 141 ? 78.073 7.056 38.292 1.00 77.45 107 HIS A C 1
ATOM 1291 O O . HIS A 1 141 ? 77.558 7.012 39.411 1.00 68.82 107 HIS A O 1
ATOM 1306 N N . ASP A 1 142 ? 78.790 8.086 37.853 1.00 83.42 108 ASP A N 1
ATOM 1307 C CA . ASP A 1 142 ? 78.986 9.279 38.662 1.00 70.33 108 ASP A CA 1
ATOM 1308 C C . ASP A 1 142 ? 77.622 9.920 38.951 1.00 62.82 108 ASP A C 1
ATOM 1309 O O . ASP A 1 142 ? 77.460 10.628 39.948 1.00 60.46 108 ASP A O 1
ATOM 1318 N N . GLY A 1 143 ? 76.642 9.604 38.096 1.00 91.16 109 GLY A N 1
ATOM 1319 C CA . GLY A 1 143 ? 75.258 10.036 38.257 1.00 74.35 109 GLY A CA 1
ATOM 1320 C C . GLY A 1 143 ? 74.524 9.483 39.471 1.00 64.49 109 GLY A C 1
ATOM 1321 O O . GLY A 1 143 ? 73.560 10.082 39.937 1.00 67.84 109 GLY A O 1
ATOM 1325 N N . GLU A 1 144 ? 74.953 8.350 40.007 1.00 72.01 110 GLU A N 1
ATOM 1326 C CA . GLU A 1 144 ? 74.315 7.852 41.224 1.00 62.98 110 GLU A CA 1
ATOM 1327 C C . GLU A 1 144 ? 74.918 8.474 42.492 1.00 59.11 110 GLU A C 1
ATOM 1328 O O . GLU A 1 144 ? 74.406 8.258 43.591 1.00 58.44 110 GLU A O 1
ATOM 1332 N N . VAL A 1 145 ? 75.984 9.271 42.347 1.00 56.39 111 VAL A N 1
ATOM 1333 C CA . VAL A 1 145 ? 76.708 9.770 43.517 1.00 50.29 111 VAL A CA 1
ATOM 1334 C C . VAL A 1 145 ? 76.417 11.235 43.736 1.00 53.31 111 VAL A C 1
ATOM 1335 O O . VAL A 1 145 ? 76.761 12.058 42.894 1.00 46.93 111 VAL A O 1
ATOM 1348 N N . GLN A 1 146 ? 75.801 11.546 44.870 1.00 41.64 112 GLN A N 1
ATOM 1349 C CA . GLN A 1 146 ? 75.344 12.882 45.185 1.00 48.62 112 GLN A CA 1
ATOM 1350 C C . GLN A 1 146 ? 76.474 13.929 45.091 1.00 49.13 112 GLN A C 1
ATOM 1351 O O . GLN A 1 146 ? 76.311 15.017 44.524 1.00 36.48 112 GLN A O 1
ATOM 1365 N N . LEU A 1 147 ? 77.612 13.620 45.698 1.00 40.81 113 LEU A N 1
ATOM 1366 C CA . LEU A 1 147 ? 78.755 14.535 45.653 1.00 38.50 113 LEU A CA 1
ATOM 1367 C C . LEU A 1 147 ? 79.142 14.833 44.209 1.00 36.20 113 LEU A C 1
ATOM 1368 O O . LEU A 1 147 ? 79.398 15.991 43.839 1.00 39.99 113 LEU A O 1
ATOM 1384 N N . LEU A 1 148 ? 79.229 13.796 43.394 1.00 33.91 114 LEU A N 1
ATOM 1385 C CA . LEU A 1 148 ? 79.667 13.974 42.020 1.00 38.33 114 LEU A CA 1
ATOM 1386 C C . LEU A 1 148 ? 78.618 14.708 41.151 1.00 42.23 114 LEU A C 1
ATOM 1387 O O . LEU A 1 148 ? 78.980 15.548 40.293 1.00 33.36 114 LEU A O 1
ATOM 1403 N N . ASN A 1 149 ? 77.337 14.380 41.341 1.00 36.20 115 ASN A N 1
ATOM 1404 C CA . ASN A 1 149 ? 76.277 15.099 40.641 1.00 36.69 115 ASN A CA 1
ATOM 1405 C C . ASN A 1 149 ? 76.417 16.592 40.940 1.00 31.56 115 ASN A C 1
ATOM 1406 O O . ASN A 1 149 ? 76.296 17.420 40.059 1.00 35.81 115 ASN A O 1
ATOM 1417 N N . SER A 1 150 ? 76.578 16.905 42.214 1.00 32.33 116 SER A N 1
ATOM 1418 C CA . SER A 1 150 ? 76.693 18.271 42.700 1.00 36.84 116 SER A CA 1
ATOM 1419 C C . SER A 1 150 ? 77.840 18.990 41.981 1.00 38.38 116 SER A C 1
ATOM 1420 O O . SER A 1 150 ? 77.696 20.123 41.533 1.00 32.18 116 SER A O 1
ATOM 1428 N N . ILE A 1 151 ? 78.996 18.324 41.855 1.00 31.01 117 ILE A N 1
ATOM 1429 C CA . ILE A 1 151 ? 80.156 18.974 41.233 1.00 29.88 117 ILE A CA 1
ATOM 1430 C C . ILE A 1 151 ? 79.992 19.140 39.754 1.00 30.23 117 ILE A C 1
ATOM 1431 O O . ILE A 1 151 ? 80.298 20.200 39.193 1.00 31.63 117 ILE A O 1
ATOM 1447 N N . LYS A 1 152 ? 79.414 18.136 39.109 1.00 26.90 118 LYS A N 1
ATOM 1448 C CA . LYS A 1 152 ? 79.213 18.224 37.676 1.00 30.40 118 LYS A CA 1
ATOM 1449 C C . LYS A 1 152 ? 78.170 19.362 37.406 1.00 33.38 118 LYS A C 1
ATOM 1450 O O . LYS A 1 152 ? 78.251 20.084 36.399 1.00 34.30 118 LYS A O 1
ATOM 1469 N N . PHE A 1 153 ? 77.219 19.513 38.313 1.00 33.33 119 PHE A N 1
ATOM 1470 C CA . PHE A 1 153 ? 76.195 20.564 38.135 1.00 31.31 119 PHE A CA 1
ATOM 1471 C C . PHE A 1 153 ? 76.828 21.982 38.305 1.00 37.28 119 PHE A C 1
ATOM 1472 O O . PHE A 1 153 ? 76.434 22.943 37.619 1.00 33.45 119 PHE A O 1
ATOM 1489 N N . ALA A 1 154 ? 77.798 22.113 39.219 1.00 30.77 120 ALA A N 1
ATOM 1490 C CA . ALA A 1 154 ? 78.505 23.379 39.412 1.00 29.37 120 ALA A CA 1
ATOM 1491 C C . ALA A 1 154 ? 79.274 23.781 38.155 1.00 36.75 120 ALA A C 1
ATOM 1492 O O . ALA A 1 154 ? 79.422 24.991 37.859 1.00 32.08 120 ALA A O 1
ATOM 1499 N N . ALA A 1 155 ? 79.789 22.784 37.426 1.00 30.87 121 ALA A N 1
ATOM 1500 C CA . ALA A 1 155 ? 80.512 23.037 36.176 1.00 32.30 121 ALA A CA 1
ATOM 1501 C C . ALA A 1 155 ? 79.578 23.296 34.976 1.00 33.98 121 ALA A C 1
ATOM 1502 O O . ALA A 1 155 ? 79.946 24.025 34.038 1.00 30.88 121 ALA A O 1
ATOM 1509 N N . TYR A 1 156 ? 78.381 22.701 35.001 1.00 29.98 122 TYR A N 1
ATOM 1510 C CA . TYR A 1 156 ? 77.489 22.777 33.867 1.00 30.52 122 TYR A CA 1
ATOM 1511 C C . TYR A 1 156 ? 76.034 22.523 34.331 1.00 36.05 122 TYR A C 1
ATOM 1512 O O . TYR A 1 156 ? 75.575 21.424 34.295 1.00 31.14 122 TYR A O 1
ATOM 1530 N N . PRO A 1 157 ? 75.353 23.547 34.865 1.00 30.65 123 PRO A N 1
ATOM 1531 C CA . PRO A 1 157 ? 73.998 23.391 35.398 1.00 30.56 123 PRO A CA 1
ATOM 1532 C C . PRO A 1 157 ? 73.068 22.839 34.325 1.00 30.11 123 PRO A C 1
ATOM 1533 O O . PRO A 1 157 ? 73.227 23.183 33.155 1.00 31.80 123 PRO A O 1
ATOM 1544 N N . THR A 1 158 ? 72.152 21.961 34.738 1.00 27.84 124 THR A N 1
ATOM 1545 C CA . THR A 1 158 ? 71.214 21.319 33.821 1.00 30.47 124 THR A CA 1
ATOM 1546 C C . THR A 1 158 ? 69.803 21.543 34.350 1.00 33.22 124 THR A C 1
ATOM 1547 O O . THR A 1 158 ? 69.592 21.724 35.555 1.00 33.37 124 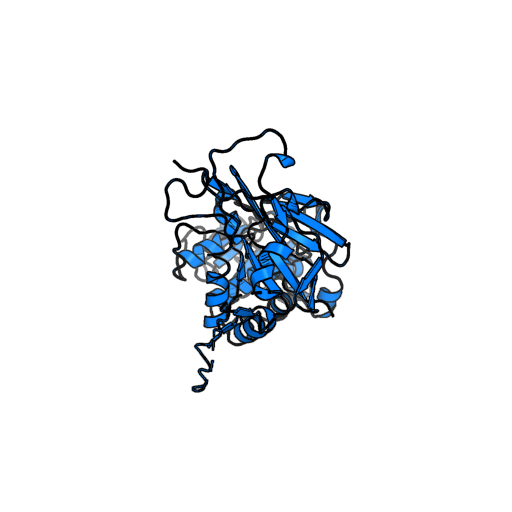THR A O 1
ATOM 1558 N N . TYR A 1 159 ? 68.822 21.592 33.449 1.00 30.39 125 TYR A N 1
ATOM 1559 C CA . TYR A 1 159 ? 67.483 21.979 33.863 1.00 30.03 125 TYR A CA 1
ATOM 1560 C C . TYR A 1 159 ? 66.489 21.161 33.018 1.00 31.82 125 TYR A 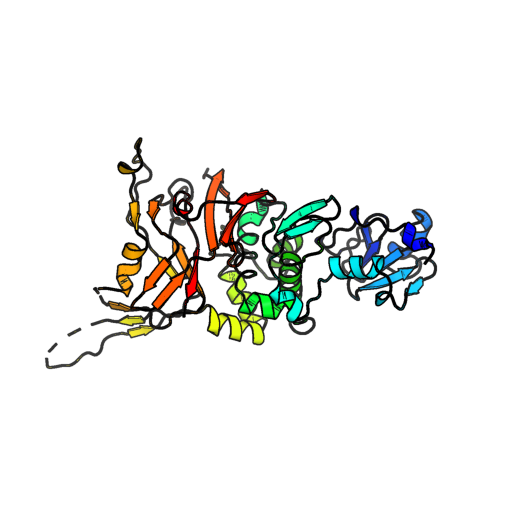C 1
ATOM 1561 O O . TYR A 1 159 ? 66.824 20.786 31.905 1.00 32.57 125 TYR A O 1
ATOM 1579 N N A CYS A 1 160 ? 65.295 20.911 33.540 0.53 37.88 126 CYS A N 1
ATOM 1580 N N B CYS A 1 160 ? 65.303 20.914 33.584 0.47 37.85 126 CYS A N 1
ATOM 1581 C CA A CYS A 1 160 ? 64.208 20.367 32.730 0.53 41.07 126 CYS A CA 1
ATOM 1582 C CA B CYS A 1 160 ? 64.146 20.385 32.849 0.47 41.11 126 CYS A CA 1
ATOM 1583 C C A CYS A 1 160 ? 63.102 21.405 32.796 0.53 34.14 126 CYS A C 1
ATOM 1584 C C B CYS A 1 160 ? 63.085 21.462 32.807 0.47 34.23 126 CYS A C 1
ATOM 1585 O O A CYS A 1 160 ? 63.094 22.236 33.708 0.53 34.86 126 CYS A O 1
ATOM 1586 O O B CYS A 1 160 ? 63.076 22.360 33.657 0.47 34.86 126 CYS A O 1
ATOM 1601 N N . PRO A 1 161 ? 62.132 21.365 31.854 1.00 38.06 127 PRO A N 1
ATOM 1602 C CA . PRO A 1 161 ? 61.065 22.370 31.897 1.00 34.09 127 PRO A CA 1
ATOM 1603 C C . PRO A 1 161 ? 60.379 22.569 33.238 1.00 37.31 127 PRO A C 1
ATOM 1604 O O . PRO A 1 161 ? 60.098 23.706 33.643 1.00 34.35 127 PRO A O 1
ATOM 1615 N N . LYS A 1 162 ? 60.113 21.505 33.977 1.00 37.34 128 LYS A N 1
ATOM 1616 C CA . LYS A 1 162 ? 59.404 21.731 35.246 1.00 36.94 128 LYS A CA 1
ATOM 1617 C C . LYS A 1 162 ? 60.229 22.486 36.322 1.00 33.80 128 LYS A C 1
ATOM 1618 O O . LYS A 1 162 ? 59.670 23.132 37.181 1.00 38.91 128 LYS A O 1
ATOM 1637 N N . ASP A 1 163 ? 61.550 22.380 36.298 1.00 34.98 129 ASP A N 1
ATOM 1638 C CA . ASP A 1 163 ? 62.356 23.191 37.218 1.00 39.82 129 ASP A CA 1
ATOM 1639 C C . ASP A 1 163 ? 62.023 24.670 37.028 1.00 33.19 129 ASP A C 1
ATOM 1640 O O . ASP A 1 163 ? 61.920 25.427 38.014 1.00 39.24 129 ASP A O 1
ATOM 1649 N N . LEU A 1 164 ? 61.862 25.111 35.772 1.00 34.14 130 LEU A N 1
ATOM 1650 C CA . LEU A 1 164 ? 61.654 26.553 35.500 1.00 35.25 130 LEU A CA 1
ATOM 1651 C C . LEU A 1 164 ? 60.348 27.079 36.111 1.00 45.52 130 LEU A C 1
ATOM 1652 O O . LEU A 1 164 ? 60.224 28.268 36.475 1.00 37.83 130 LEU A O 1
ATOM 1668 N N . GLU A 1 165 ? 59.379 26.193 36.313 1.00 39.48 131 GLU A N 1
ATOM 1669 C CA . GLU A 1 165 ? 58.105 26.654 36.867 1.00 41.51 131 GLU A CA 1
ATOM 1670 C C . GLU A 1 165 ? 58.236 27.168 38.282 1.00 39.82 131 GLU A C 1
ATOM 1671 O O . GLU A 1 165 ? 57.458 28.019 38.698 1.00 43.42 131 GLU A O 1
ATOM 1683 N N . ASP A 1 166 ? 59.208 26.664 39.045 1.00 37.32 132 ASP A N 1
ATOM 1684 C CA . ASP A 1 166 ? 59.361 27.155 40.402 1.00 42.03 132 ASP A CA 1
ATOM 1685 C C . ASP A 1 166 ? 60.525 28.164 40.522 1.00 46.73 132 ASP A C 1
ATOM 1686 O O . ASP A 1 166 ? 61.061 28.359 41.611 1.00 47.75 132 ASP A O 1
ATOM 1695 N N . PHE A 1 167 ? 60.922 28.794 39.422 1.00 38.52 133 PHE A N 1
ATOM 1696 C CA . PHE A 1 167 ? 61.992 29.831 39.505 1.00 40.35 133 PHE A CA 1
ATOM 1697 C C . PHE A 1 167 ? 61.311 31.203 39.454 1.00 40.50 133 PHE A C 1
ATOM 1698 O O . PHE A 1 167 ? 60.336 31.356 38.726 1.00 38.79 133 PHE A O 1
ATOM 1715 N N . PRO A 1 168 ? 61.835 32.215 40.172 1.00 36.95 134 PRO A N 1
ATOM 1716 C CA . PRO A 1 168 ? 62.989 32.110 41.076 1.00 31.98 134 PRO A CA 1
ATOM 1717 C C . PRO A 1 168 ? 62.534 31.654 42.467 1.00 41.19 134 PRO A C 1
ATOM 1718 O O . PRO A 1 168 ? 61.373 31.863 42.819 1.00 37.92 134 PRO A O 1
ATOM 1729 N N . ARG A 1 169 ? 63.432 31.068 43.253 1.00 35.46 135 ARG A N 1
ATOM 1730 C CA . ARG A 1 169 ? 63.121 30.687 44.635 1.00 40.68 135 ARG A CA 1
ATOM 1731 C C . ARG A 1 169 ? 64.322 30.936 45.535 1.00 44.85 135 ARG A C 1
ATOM 1732 O O . ARG A 1 169 ? 65.456 31.051 45.037 1.00 37.44 135 ARG A O 1
ATOM 1753 N N . GLN A 1 170 ? 64.109 31.013 46.845 1.00 40.30 136 GLN A N 1
ATOM 1754 C CA . GLN A 1 170 ? 65.233 31.236 47.760 1.00 42.07 136 GLN A CA 1
ATOM 1755 C C . GLN A 1 170 ? 66.103 29.965 47.885 1.00 40.31 136 GLN A C 1
ATOM 1756 O O . GLN A 1 170 ? 65.607 28.860 48.052 1.00 38.74 136 GLN A O 1
ATOM 1770 N N . CYS A 1 171 ? 67.405 30.152 47.786 1.00 39.08 137 CYS A N 1
ATOM 1771 C CA . CYS A 1 171 ? 68.346 29.051 47.734 1.00 40.09 137 CYS A CA 1
ATOM 1772 C C . CYS A 1 171 ? 69.427 29.333 48.739 1.00 43.76 137 CYS A C 1
ATOM 1773 O O . CYS A 1 171 ? 69.497 30.435 49.278 1.00 38.08 137 CYS A O 1
ATOM 1781 N N . PHE A 1 172 ? 70.317 28.362 48.958 1.00 41.78 138 PHE A N 1
ATOM 1782 C CA . PHE A 1 172 ? 71.418 28.520 49.927 1.00 45.12 138 PHE A CA 1
ATOM 1783 C C . PHE A 1 172 ? 72.702 28.049 49.285 1.00 37.45 138 PHE A C 1
ATOM 1784 O O . PHE A 1 172 ? 72.697 27.013 48.620 1.00 37.84 138 PHE A O 1
ATOM 1801 N N . ASP A 1 173 ? 73.785 28.807 49.438 1.00 38.58 139 ASP A N 1
ATOM 1802 C CA . ASP A 1 173 ? 75.041 28.350 48.882 1.00 37.25 139 ASP A CA 1
ATOM 1803 C C . ASP A 1 173 ? 75.736 27.463 49.945 1.00 45.99 139 ASP A C 1
ATOM 1804 O O . ASP A 1 173 ? 75.154 27.183 50.992 1.00 42.08 139 ASP A O 1
ATOM 1813 N N . LEU A 1 174 ? 76.965 27.036 49.693 1.00 39.69 140 LEU A N 1
ATOM 1814 C CA . LEU A 1 174 ? 77.618 26.084 50.620 1.00 42.73 140 LEU A CA 1
ATOM 1815 C C . LEU A 1 174 ? 77.952 26.704 51.973 1.00 45.42 140 LEU A C 1
ATOM 1816 O O . LEU A 1 174 ? 78.141 25.990 52.959 1.00 52.37 140 LEU A O 1
ATOM 1832 N N . SER A 1 175 ? 78.041 28.023 52.024 1.00 45.17 141 SER A N 1
ATOM 1833 C CA . SER A 1 175 ? 78.261 28.708 53.282 1.00 45.20 141 SER A CA 1
ATOM 1834 C C . SER A 1 175 ? 76.945 29.058 53.950 1.00 50.37 141 SER A C 1
ATOM 1835 O O . SER A 1 175 ? 76.928 29.853 54.883 1.00 53.16 141 SER A O 1
ATOM 1843 N N . ASN A 1 176 ? 75.853 28.489 53.452 1.00 47.75 142 ASN A N 1
ATOM 1844 C CA . ASN A 1 176 ? 74.511 28.859 53.904 1.00 60.83 142 ASN A CA 1
ATOM 1845 C C . ASN A 1 176 ? 74.150 30.347 53.772 1.00 53.59 142 ASN A C 1
ATOM 1846 O O . ASN A 1 176 ? 73.312 30.832 54.514 1.00 58.42 142 ASN A O 1
ATOM 1857 N N . ARG A 1 177 ? 74.771 31.074 52.843 1.00 48.25 143 ARG A N 1
ATOM 1858 C CA . ARG A 1 177 ? 74.261 32.403 52.488 1.00 48.29 143 ARG A CA 1
ATOM 1859 C C . ARG A 1 177 ? 73.053 32.239 51.540 1.00 56.27 143 ARG A C 1
ATOM 1860 O O . ARG A 1 177 ? 73.134 31.499 50.557 1.00 42.99 143 ARG A O 1
ATOM 1881 N N . THR A 1 178 ? 71.915 32.875 51.845 1.00 50.05 144 THR A N 1
ATOM 1882 C CA . THR A 1 178 ? 70.713 32.651 51.025 1.00 47.38 144 THR A CA 1
ATOM 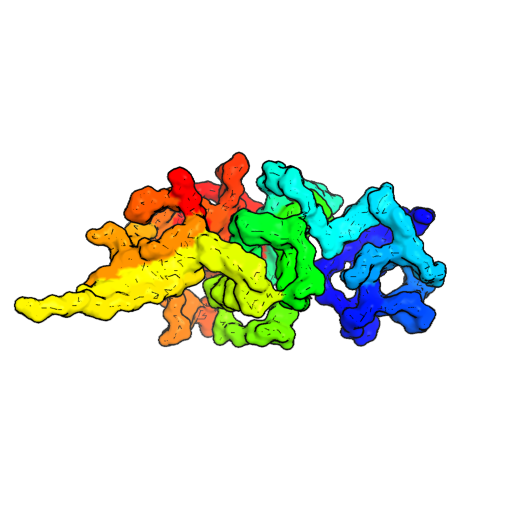1883 C C . THR A 1 178 ? 70.776 33.574 49.800 1.00 42.35 144 THR A C 1
ATOM 1884 O O . THR A 1 178 ? 71.430 34.615 49.859 1.00 43.41 144 THR A O 1
ATOM 1895 N N . TYR A 1 179 ? 70.123 33.192 48.694 1.00 36.14 145 TYR A N 1
ATOM 1896 C CA . TYR A 1 179 ? 70.069 34.069 47.526 1.00 38.36 145 TYR A CA 1
ATOM 1897 C C . TYR A 1 179 ? 68.836 33.659 46.768 1.00 34.33 145 TYR A C 1
ATOM 1898 O O . TYR A 1 179 ? 68.327 32.548 46.968 1.00 35.42 145 TYR A O 1
ATOM 1916 N N . LEU A 1 180 ? 68.316 34.565 45.934 1.00 32.92 146 LEU A N 1
ATOM 1917 C CA . LEU A 1 180 ? 67.193 34.244 45.072 1.00 27.54 146 LEU A CA 1
ATOM 1918 C C . LEU A 1 180 ? 67.785 33.851 43.722 1.00 28.99 146 LEU A C 1
ATOM 1919 O O . LEU A 1 180 ? 68.490 34.676 43.119 1.00 29.00 146 LEU A O 1
ATOM 1935 N N . ASN A 1 181 ? 67.520 32.644 43.215 1.00 28.69 147 ASN A N 1
ATOM 1936 C CA . ASN A 1 181 ? 68.289 32.173 42.057 1.00 27.74 147 ASN A CA 1
ATOM 1937 C C . ASN A 1 181 ? 67.911 33.025 40.827 1.00 31.09 147 ASN A C 1
ATOM 1938 O O . ASN A 1 181 ? 66.767 33.464 40.713 1.00 29.77 147 ASN A O 1
ATOM 1949 N N . GLY A 1 182 ? 68.899 33.313 39.980 1.00 29.19 148 GLY A N 1
ATOM 1950 C CA . GLY A 1 182 ? 68.739 34.257 38.863 1.00 23.01 148 GLY A CA 1
ATOM 1951 C C . GLY A 1 182 ? 69.036 35.690 39.275 1.00 25.92 148 GLY A C 1
ATOM 1952 O O . GLY A 1 182 ? 69.374 36.510 38.418 1.00 27.29 148 GLY A O 1
ATOM 1956 N N . PHE A 1 183 ? 68.910 36.007 40.553 1.00 25.61 149 PHE A N 1
ATOM 1957 C CA . PHE A 1 183 ? 69.064 37.400 41.015 1.00 26.96 149 PHE A CA 1
ATOM 1958 C C . PHE A 1 183 ? 70.360 37.545 41.823 1.00 30.39 149 PHE A C 1
ATOM 1959 O O . PHE A 1 183 ? 70.334 37.880 43.014 1.00 30.73 149 PHE A O 1
ATOM 1976 N N . ILE A 1 184 ? 71.490 37.234 41.197 1.00 26.83 150 ILE A N 1
ATOM 1977 C CA A ILE A 1 184 ? 72.744 37.251 41.925 0.43 30.80 150 ILE A CA 1
ATOM 1978 C CA B ILE A 1 184 ? 72.759 37.203 41.904 0.57 30.70 150 ILE A CA 1
ATOM 1979 C C . ILE A 1 184 ? 73.734 38.202 41.271 1.00 31.88 150 ILE A C 1
ATOM 1980 O O . ILE A 1 184 ? 73.528 38.640 40.141 1.00 28.80 150 ILE A O 1
ATOM 2011 N N . GLY A 1 185 ? 74.776 38.535 42.026 1.00 30.97 151 GLY A N 1
ATOM 2012 C CA . GLY A 1 185 ? 75.797 39.446 41.595 1.00 32.64 151 GLY A CA 1
ATOM 2013 C C . GLY A 1 185 ? 77.081 38.739 41.188 1.00 28.23 151 GLY A C 1
ATOM 2014 O O . GLY A 1 185 ? 77.162 37.467 41.057 1.00 28.22 151 GLY A O 1
ATOM 2018 N N . PHE A 1 186 ? 78.091 39.591 40.968 1.00 25.02 152 PHE A N 1
ATOM 2019 C CA . PHE A 1 186 ? 79.277 39.198 40.248 1.00 28.61 152 PHE A CA 1
ATOM 2020 C C . PHE A 1 186 ? 80.465 39.902 40.903 1.00 30.49 152 PHE A C 1
ATOM 2021 O O . PHE A 1 186 ? 80.350 41.070 41.342 1.00 27.73 152 PHE A O 1
ATOM 2038 N N . THR A 1 187 ? 81.597 39.204 40.929 1.00 27.05 153 THR A N 1
ATOM 2039 C CA . THR A 1 187 ? 82.837 39.834 41.377 1.00 26.58 153 THR A CA 1
ATOM 2040 C C . THR A 1 187 ? 83.420 40.752 40.293 1.00 28.31 153 THR A C 1
ATOM 2041 O O . THR A 1 187 ? 83.081 40.658 39.103 1.00 28.22 153 THR A O 1
ATOM 2052 N N . ASN A 1 188 ? 84.324 41.631 40.722 1.00 26.79 154 ASN A N 1
ATOM 2053 C CA . ASN A 1 188 ? 85.026 42.538 39.823 1.00 26.93 154 ASN A CA 1
ATOM 2054 C C . ASN A 1 188 ? 84.100 43.468 39.021 1.00 24.63 154 ASN A C 1
ATOM 2055 O O . ASN A 1 188 ? 84.301 43.691 37.835 1.00 28.30 154 ASN A O 1
ATOM 2066 N N . ALA A 1 189 ? 83.113 44.003 39.694 1.00 25.75 155 ALA A N 1
ATOM 2067 C CA . ALA A 1 189 ? 82.253 45.014 39.061 1.00 28.22 155 ALA A CA 1
ATOM 2068 C C . ALA A 1 189 ? 83.089 46.246 38.703 1.00 32.56 155 ALA A C 1
ATOM 2069 O O . ALA A 1 189 ? 82.705 47.023 37.803 1.00 28.69 155 ALA A O 1
ATOM 2076 N N . ALA A 1 190 ? 84.214 46.442 39.414 1.00 32.82 156 ALA A N 1
ATOM 2077 C CA . ALA A 1 190 ? 85.035 47.637 39.173 1.00 34.53 156 ALA A CA 1
ATOM 2078 C C . ALA A 1 190 ? 85.458 47.575 37.722 1.00 33.18 156 ALA A C 1
ATOM 2079 O O . ALA A 1 190 ? 85.591 48.584 37.068 1.00 33.62 156 ALA A O 1
ATOM 2086 N N . THR A 1 191 ? 85.683 46.377 37.210 1.00 27.54 157 THR A N 1
ATOM 2087 C CA . THR A 1 191 ? 86.088 46.245 35.816 1.00 26.28 157 THR A CA 1
ATOM 2088 C C . THR A 1 191 ? 84.949 45.873 34.853 1.00 31.07 157 THR A C 1
ATOM 2089 O O . THR A 1 191 ? 84.961 46.310 33.707 1.00 30.92 157 THR A O 1
ATOM 2100 N N . TYR A 1 192 ? 84.029 45.006 35.287 1.00 22.75 158 TYR A N 1
ATOM 2101 C CA . TYR A 1 192 ? 83.102 44.401 34.341 1.00 23.83 158 TYR A CA 1
ATOM 2102 C C . TYR A 1 192 ? 81.597 44.734 34.619 1.00 26.17 158 TYR A C 1
ATOM 2103 O O . TYR A 1 192 ? 80.689 44.053 34.070 1.00 23.91 158 TYR A O 1
ATOM 2121 N N . ASP A 1 193 ? 81.316 45.763 35.419 1.00 26.10 159 ASP A N 1
ATOM 2122 C CA . ASP A 1 193 ? 79.917 46.044 35.766 1.00 28.14 159 ASP A CA 1
ATOM 2123 C C . ASP A 1 193 ? 79.012 46.227 34.544 1.00 27.62 159 ASP A C 1
ATOM 2124 O O . ASP A 1 193 ? 77.840 45.748 34.556 1.00 25.74 159 ASP A O 1
ATOM 2133 N N . TYR A 1 194 ? 79.525 46.845 33.485 1.00 23.97 160 TYR A N 1
ATOM 2134 C CA . TYR A 1 194 ? 78.696 47.022 32.275 1.00 26.57 160 TYR A CA 1
ATOM 2135 C C . TYR A 1 194 ? 78.276 45.677 31.664 1.00 29.08 160 TYR A C 1
ATOM 2136 O O . TYR A 1 194 ? 77.187 45.530 31.102 1.00 26.24 160 TYR A O 1
ATOM 2154 N N . ALA A 1 195 ? 79.157 44.689 31.732 1.00 21.77 161 ALA A N 1
ATOM 2155 C CA . ALA A 1 195 ? 78.842 43.378 31.213 1.00 20.57 161 ALA A CA 1
ATOM 2156 C C . ALA A 1 195 ? 77.926 42.635 32.172 1.00 24.78 161 ALA A C 1
ATOM 2157 O O . ALA A 1 195 ? 77.056 41.884 31.727 1.00 24.37 161 ALA A O 1
ATOM 2164 N N . HIS A 1 196 ? 78.128 42.782 33.476 1.00 21.30 162 HIS A N 1
ATOM 2165 C CA . HIS A 1 196 ? 77.201 42.115 34.417 1.00 24.92 162 HIS A CA 1
ATOM 2166 C C . HIS A 1 196 ? 75.758 42.575 34.129 1.00 26.35 162 HIS A C 1
ATOM 2167 O O . HIS A 1 196 ? 74.850 41.755 34.082 1.00 21.38 162 HIS A O 1
ATOM 2182 N N . SER A 1 197 ? 75.555 43.876 33.895 1.00 25.89 163 SER A N 1
ATOM 2183 C CA A SER A 1 197 ? 74.189 44.347 33.731 0.52 23.48 163 SER A CA 1
ATOM 2184 C CA B SER A 1 197 ? 74.214 44.385 33.710 0.48 23.53 163 SER A CA 1
ATOM 2185 C C . SER A 1 197 ? 73.588 43.763 32.468 1.00 26.63 163 SER A C 1
ATOM 2186 O O . SER A 1 197 ? 72.430 43.358 32.482 1.00 25.33 163 SER A O 1
ATOM 2201 N N . VAL A 1 198 ? 74.358 43.709 31.389 1.00 20.15 164 VAL A N 1
ATOM 2202 C CA . VAL A 1 198 ? 73.818 43.182 30.143 1.00 24.11 164 VAL A CA 1
ATOM 2203 C C . VAL A 1 198 ? 73.505 41.652 30.268 1.00 28.72 164 VAL A C 1
ATOM 2204 O O . VAL A 1 198 ? 72.451 41.156 29.792 1.00 22.97 164 VAL A O 1
ATOM 2217 N N . LEU A 1 199 ? 74.416 40.900 30.892 1.00 23.58 165 LEU A N 1
ATOM 2218 C CA . LEU A 1 199 ? 74.131 39.470 31.058 1.00 22.86 165 LEU A CA 1
ATOM 2219 C C . LEU A 1 199 ? 72.881 39.231 31.910 1.00 23.44 165 LEU A C 1
ATOM 2220 O O . LEU A 1 199 ? 72.111 38.280 31.649 1.00 23.19 165 LEU A O 1
ATOM 2236 N N . LEU A 1 200 ? 72.698 40.025 32.957 1.00 21.05 166 LEU A N 1
ATOM 2237 C CA . LEU A 1 200 ? 71.476 39.916 33.752 1.00 20.90 166 LEU A CA 1
ATOM 2238 C C . LEU A 1 200 ? 70.217 40.260 32.900 1.00 28.83 166 LEU A C 1
ATOM 2239 O O . LEU A 1 200 ? 69.185 39.553 32.954 1.00 24.48 166 LEU A O 1
ATOM 2255 N N . LEU A 1 201 ? 70.307 41.325 32.101 1.00 24.43 167 LEU A N 1
ATOM 2256 C CA . LEU A 1 201 ? 69.139 41.736 31.289 1.00 25.34 167 LEU A CA 1
ATOM 2257 C C . LEU A 1 201 ? 68.743 40.614 30.373 1.00 28.83 167 LEU A C 1
ATOM 2258 O O . LEU A 1 201 ? 67.564 40.199 30.311 1.00 26.78 167 LEU A O 1
ATOM 2274 N N . ILE A 1 202 ? 69.699 40.081 29.643 1.00 23.34 168 ILE A N 1
ATOM 2275 C CA A ILE A 1 202 ? 69.326 39.079 28.676 0.57 28.10 168 ILE A CA 1
ATOM 2276 C CA B ILE A 1 202 ? 69.383 39.049 28.676 0.43 28.15 168 ILE A CA 1
ATOM 2277 C C . ILE A 1 202 ? 68.924 37.756 29.364 1.00 31.02 168 ILE A C 1
ATOM 2278 O O . ILE A 1 202 ? 68.019 37.065 28.885 1.00 30.49 168 ILE A O 1
ATOM 2309 N N . SER A 1 203 ? 69.536 37.422 30.503 1.00 25.53 169 SER A N 1
ATOM 2310 C CA A SER A 1 203 ? 69.155 36.178 31.169 0.47 27.14 169 SER A CA 1
ATOM 2311 C CA B SER A 1 203 ? 69.176 36.210 31.240 0.53 27.15 169 SER A CA 1
ATOM 2312 C C . SER A 1 203 ? 67.789 36.285 31.878 1.00 27.76 169 SER A C 1
ATOM 2313 O O . SER A 1 203 ? 67.233 35.255 32.280 1.00 27.88 169 SER A O 1
ATOM 2328 N N . HIS A 1 204 ? 67.243 37.504 31.993 1.00 23.58 170 HIS A N 1
ATOM 2329 C CA . HIS A 1 204 ? 65.929 37.689 32.603 1.00 26.96 170 HIS A CA 1
ATOM 2330 C C . HIS A 1 204 ? 64.811 37.891 31.564 1.00 35.68 170 HIS A C 1
ATOM 2331 O O . HIS A 1 204 ? 63.676 38.132 31.949 1.00 35.54 170 HIS A O 1
ATOM 2346 N N . MET A 1 205 ? 65.137 37.805 30.273 1.00 31.65 171 MET A N 1
ATOM 2347 C CA . MET A 1 205 ? 64.100 37.800 29.208 1.00 33.20 171 MET A CA 1
ATOM 2348 C C . MET A 1 205 ? 63.663 36.364 29.004 1.00 34.04 171 MET A C 1
ATOM 2349 O O . MET A 1 205 ? 64.357 35.573 28.371 1.00 29.32 171 MET A O 1
ATOM 2363 N N . VAL A 1 206 ? 62.524 36.018 29.568 1.00 29.08 172 VAL A N 1
ATOM 2364 C CA . VAL A 1 206 ? 62.195 34.591 29.712 1.00 29.29 172 VAL A CA 1
ATOM 2365 C C . VAL A 1 206 ? 62.397 33.672 28.481 1.00 32.11 172 VAL A C 1
ATOM 2366 O O . VAL A 1 206 ? 62.926 32.578 28.613 1.00 35.44 172 VAL A O 1
ATOM 2379 N N . PRO A 1 207 ? 62.011 34.106 27.285 1.00 34.77 173 PRO A N 1
ATOM 2380 C CA . PRO A 1 207 ? 62.116 33.243 26.088 1.00 35.62 173 PRO A CA 1
ATOM 2381 C C . PRO A 1 207 ? 63.538 33.011 25.664 1.00 37.32 173 PRO A C 1
ATOM 2382 O O . PRO A 1 207 ? 63.884 31.982 25.068 1.00 33.43 173 PRO A O 1
ATOM 2393 N N . VAL A 1 208 ? 64.387 34.002 25.918 1.00 29.35 174 VAL A N 1
ATOM 2394 C CA . VAL A 1 208 ? 65.797 33.834 25.641 1.00 28.46 174 VAL A CA 1
ATOM 2395 C C . VAL A 1 208 ? 66.389 32.952 26.730 1.00 26.33 174 VAL A C 1
ATOM 2396 O O . VAL A 1 208 ? 67.146 32.014 26.448 1.00 26.74 174 VAL A O 1
ATOM 2409 N N . ARG A 1 209 ? 66.076 33.273 27.979 1.00 23.70 175 ARG A N 1
ATOM 2410 C CA . ARG A 1 209 ? 66.619 32.518 29.101 1.00 27.71 175 ARG A CA 1
ATOM 2411 C C . ARG A 1 209 ? 66.248 31.042 28.938 1.00 35.74 175 ARG A C 1
ATOM 2412 O O . ARG A 1 209 ? 67.112 30.126 29.025 1.00 25.24 175 ARG A O 1
ATOM 2433 N N . ASP A 1 210 ? 64.959 30.797 28.692 1.00 27.55 176 ASP A N 1
ATOM 2434 C CA . ASP A 1 210 ? 64.502 29.379 28.622 1.00 31.60 176 ASP A CA 1
ATOM 2435 C C . ASP A 1 210 ? 65.238 28.605 27.540 1.00 30.42 176 ASP A C 1
ATOM 2436 O O . ASP A 1 210 ? 65.633 27.433 27.721 1.00 31.82 176 ASP A O 1
ATOM 2445 N N . HIS A 1 211 ? 65.455 29.255 26.399 1.00 26.12 177 HIS A N 1
ATOM 2446 C CA . HIS A 1 211 ? 66.156 28.585 25.314 1.00 28.89 177 HIS A CA 1
ATOM 2447 C C . HIS A 1 211 ? 67.591 28.212 25.745 1.00 36.20 177 HIS A C 1
ATOM 2448 O O . HIS A 1 211 ? 68.106 27.105 25.420 1.00 26.05 177 HIS A O 1
ATOM 2463 N N . PHE A 1 212 ? 68.264 29.140 26.442 1.00 31.62 178 PHE A N 1
ATOM 2464 C CA . PHE A 1 212 ? 69.654 28.850 26.891 1.00 27.60 178 PHE A CA 1
ATOM 2465 C C . PHE A 1 212 ? 69.684 27.746 27.960 1.00 28.46 178 PHE A C 1
ATOM 2466 O O . PHE A 1 212 ? 70.625 26.930 27.996 1.00 28.55 178 PHE A O 1
ATOM 2483 N N . LEU A 1 213 ? 68.721 27.781 28.891 1.00 26.07 179 LEU A N 1
ATOM 2484 C CA . LEU A 1 213 ? 68.754 26.826 30.021 1.00 26.75 179 LEU A CA 1
ATOM 2485 C C . LEU A 1 213 ? 68.445 25.394 29.558 1.00 33.73 179 LEU A C 1
ATOM 2486 O O . LEU A 1 213 ? 68.993 24.461 30.104 1.00 28.08 179 LEU A O 1
ATOM 2502 N N . LEU A 1 214 ? 67.575 25.232 28.561 1.00 30.80 180 LEU A N 1
ATOM 2503 C CA . LEU A 1 214 ? 67.046 23.869 28.226 1.00 33.31 180 LEU A CA 1
ATOM 2504 C C . LEU A 1 214 ? 67.735 23.225 27.042 1.00 36.34 180 LEU A C 1
ATOM 2505 O O . LEU A 1 214 ? 67.476 22.057 26.734 1.00 38.41 180 LEU A O 1
ATOM 2521 N N . ASN A 1 215 ? 68.575 23.974 26.338 1.00 28.65 181 ASN A N 1
ATOM 2522 C CA . ASN A 1 215 ? 69.303 23.410 25.211 1.00 33.32 181 ASN A CA 1
ATOM 2523 C C . ASN A 1 215 ? 70.800 23.345 25.425 1.00 37.68 181 ASN A C 1
ATOM 2524 O O . ASN A 1 215 ? 71.311 23.962 26.333 1.00 35.54 181 ASN A O 1
ATOM 2535 N N . HIS A 1 216 ? 71.483 22.580 24.590 1.00 33.91 182 HIS A N 1
ATOM 2536 C CA . HIS A 1 216 ? 72.930 22.474 24.679 1.00 37.40 182 HIS A CA 1
ATOM 2537 C C . HIS A 1 216 ? 73.481 23.068 23.415 1.00 38.83 182 HIS A C 1
ATOM 2538 O O . HIS A 1 216 ? 72.829 23.053 22.385 1.00 43.55 182 HIS A O 1
ATOM 2553 N N . PHE A 1 217 ? 74.676 23.608 23.480 1.00 36.89 183 PHE A N 1
ATOM 2554 C CA . PHE A 1 217 ? 75.117 24.449 22.383 1.00 47.16 183 PHE A CA 1
ATOM 2555 C C . PHE A 1 217 ? 76.517 24.027 21.902 1.00 53.73 183 PHE A C 1
ATOM 2556 O O . PHE A 1 217 ? 77.323 24.860 21.506 1.00 54.34 183 PHE A O 1
ATOM 2573 N N . ASP A 1 218 ? 76.784 22.722 21.903 1.00 56.06 184 ASP A N 1
ATOM 2574 C CA . ASP A 1 218 ? 78.077 22.187 21.434 1.00 68.69 184 ASP A CA 1
ATOM 2575 C C . ASP A 1 218 ? 78.292 22.294 19.913 1.00 58.64 184 ASP A C 1
ATOM 2576 O O . ASP A 1 218 ? 79.419 22.199 19.408 1.00 62.31 184 ASP A O 1
ATOM 2585 N N . ASN A 1 219 ? 77.200 22.517 19.199 1.00 57.04 185 ASN A N 1
ATOM 2586 C CA . ASN A 1 219 ? 77.223 22.667 17.753 1.00 66.60 185 ASN A CA 1
ATOM 2587 C C . ASN A 1 219 ? 77.074 24.122 17.213 1.00 77.14 185 ASN A C 1
ATOM 2588 O O . ASN A 1 219 ? 76.919 24.296 15.999 1.00 68.87 185 ASN A O 1
ATOM 2599 N N . GLN A 1 220 ? 77.127 25.160 18.063 1.00 59.95 186 GLN A N 1
ATOM 2600 C CA A GLN A 1 220 ? 76.955 26.523 17.577 0.31 57.40 186 GLN A CA 1
ATOM 2601 C CA B GLN A 1 220 ? 76.918 26.517 17.582 0.69 57.42 186 GLN A CA 1
ATOM 2602 C C . GLN A 1 220 ? 78.186 27.423 17.773 1.00 58.90 186 GLN A C 1
ATOM 2603 O O . GLN A 1 220 ? 78.086 28.648 17.695 1.00 56.44 186 GLN A O 1
ATOM 2630 N N . GLY A 1 221 ? 79.371 26.829 17.986 1.00 52.00 187 GLY A N 1
ATOM 2631 C CA . GLY A 1 221 ? 80.614 27.596 18.143 1.00 50.91 187 GLY A CA 1
ATOM 2632 C C . GLY A 1 221 ? 80.941 28.009 19.591 1.00 38.89 187 GLY A C 1
ATOM 2633 O O . GLY A 1 221 ? 80.045 28.005 20.443 1.00 39.99 187 GLY A O 1
ATOM 2637 N N . GLU A 1 222 ? 82.190 28.374 19.854 1.00 36.02 188 GLU A N 1
ATOM 2638 C CA . GLU A 1 222 ? 82.668 28.666 21.207 1.00 41.88 188 GLU A CA 1
ATOM 2639 C C . GLU A 1 222 ? 81.958 29.898 21.928 1.00 34.53 188 GLU A C 1
ATOM 2640 O O . GLU A 1 222 ? 81.642 29.830 23.116 1.00 34.30 188 GLU A O 1
ATOM 2652 N N . PHE A 1 223 ? 81.732 30.976 21.192 1.00 33.14 189 PHE A N 1
ATOM 2653 C CA . PHE A 1 223 ? 81.040 32.154 21.794 1.00 28.07 189 PHE A CA 1
ATOM 2654 C C . PHE A 1 223 ? 79.664 31.718 22.382 1.00 30.00 189 PHE A C 1
ATOM 2655 O O . PHE A 1 223 ? 79.347 31.996 23.561 1.00 30.29 189 PHE A O 1
ATOM 2672 N N . ILE A 1 224 ? 78.843 31.037 21.566 1.00 26.97 190 ILE A N 1
ATOM 2673 C CA . ILE A 1 224 ? 77.461 30.694 21.985 1.00 27.50 190 ILE A CA 1
ATOM 2674 C C . ILE A 1 224 ? 77.527 29.672 23.112 1.00 27.62 190 ILE A C 1
ATOM 2675 O O . ILE A 1 224 ? 76.808 29.789 24.090 1.00 25.73 190 ILE A O 1
ATOM 2691 N N . LYS A 1 225 ? 78.450 28.697 23.024 1.00 31.57 191 LYS A N 1
ATOM 2692 C CA . LYS A 1 225 ? 78.579 27.763 24.132 1.00 30.68 191 LYS A CA 1
ATOM 2693 C C . LYS A 1 225 ? 78.963 28.502 25.429 1.00 30.94 191 LYS A C 1
ATOM 2694 O O . LYS A 1 225 ? 78.378 28.273 26.485 1.00 29.44 191 LYS A O 1
ATOM 2713 N N . ARG A 1 226 ? 79.958 29.391 25.378 1.00 27.40 192 ARG A N 1
ATOM 2714 C CA . ARG A 1 226 ? 80.360 30.035 26.613 1.00 27.60 192 ARG A CA 1
ATOM 2715 C C . ARG A 1 226 ? 79.218 30.907 27.169 1.00 24.40 192 ARG A C 1
ATOM 2716 O O . ARG A 1 226 ? 78.999 30.964 28.365 1.00 25.79 192 ARG A O 1
ATOM 2737 N N . LEU A 1 227 ? 78.492 31.570 26.285 1.00 25.96 193 LEU A N 1
ATOM 2738 C CA . LEU A 1 227 ? 77.455 32.498 26.745 1.00 26.78 193 LEU A CA 1
ATOM 2739 C C . LEU A 1 227 ? 76.339 31.631 27.401 1.00 26.29 193 LEU A C 1
ATOM 2740 O O . LEU A 1 227 ? 75.725 31.995 28.420 1.00 26.82 193 LEU A O 1
ATOM 2756 N N . SER A 1 228 ? 76.069 30.484 26.791 1.00 26.96 194 SER A N 1
ATOM 2757 C CA . SER A 1 228 ? 74.970 29.642 27.315 1.00 26.70 194 SER A CA 1
ATOM 2758 C C . SER A 1 228 ? 75.340 29.167 28.714 1.00 24.39 194 SER A C 1
ATOM 2759 O O . SER A 1 228 ? 74.469 29.058 29.626 1.00 25.35 194 SER A O 1
ATOM 2767 N N . ILE A 1 229 ? 76.629 28.860 28.922 1.00 25.87 195 ILE A N 1
ATOM 2768 C CA . ILE A 1 229 ? 77.017 28.438 30.248 1.00 25.74 195 ILE A CA 1
ATOM 2769 C C . ILE A 1 229 ? 76.887 29.588 31.282 1.00 26.86 195 ILE A C 1
ATOM 2770 O O . ILE A 1 229 ? 76.527 29.332 32.426 1.00 24.70 195 ILE A O 1
ATOM 2786 N N . CYS A 1 230 ? 77.236 30.835 30.912 1.00 25.27 196 CYS A N 1
ATOM 2787 C CA . CYS A 1 230 ? 77.020 31.961 31.843 1.00 24.00 196 CYS A CA 1
ATOM 2788 C C . CYS A 1 230 ? 75.5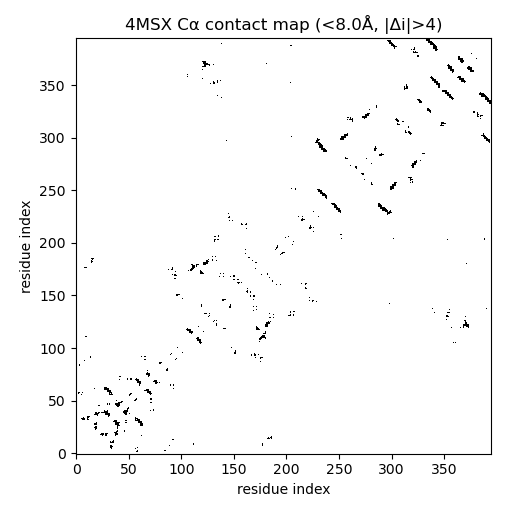38 32.032 32.268 1.00 22.55 196 CYS A C 1
ATOM 2789 O O . CYS A 1 230 ? 75.215 32.243 33.457 1.00 25.79 196 CYS A O 1
ATOM 2797 N N . VAL A 1 231 ? 74.654 31.935 31.272 1.00 22.68 197 VAL A N 1
ATOM 2798 C CA . VAL A 1 231 ? 73.191 32.075 31.537 1.00 23.09 197 VAL A CA 1
ATOM 2799 C C . VAL A 1 231 ? 72.747 30.907 32.428 1.00 21.15 197 VAL A C 1
ATOM 2800 O O . VAL A 1 231 ? 72.031 31.105 33.401 1.00 23.02 197 VAL A O 1
ATOM 2813 N N . LYS A 1 232 ? 73.247 29.699 32.137 1.00 24.65 198 LYS A N 1
ATOM 2814 C CA . LYS A 1 232 ? 72.916 28.550 33.010 1.00 25.07 198 LYS A CA 1
ATOM 2815 C C . LYS A 1 232 ? 73.397 28.722 34.450 1.00 26.05 198 LYS A C 1
ATOM 2816 O O . LYS A 1 232 ? 72.696 28.317 35.410 1.00 24.38 198 LYS A O 1
ATOM 2835 N N . LYS A 1 233 ? 74.576 29.329 34.641 1.00 24.42 199 LYS A N 1
ATOM 2836 C CA . LYS A 1 233 ? 75.021 29.566 36.009 1.00 19.75 199 LYS A CA 1
ATOM 2837 C C . LYS A 1 233 ? 74.260 30.663 36.669 1.00 23.34 199 LYS A C 1
ATOM 2838 O O . LYS A 1 233 ? 74.046 30.606 37.886 1.00 25.17 199 LYS A O 1
ATOM 2857 N N . ILE A 1 234 ? 73.905 31.726 35.904 1.00 20.80 200 ILE A N 1
ATOM 2858 C CA . ILE A 1 234 ? 73.170 32.844 36.534 1.00 24.43 200 ILE A CA 1
ATOM 2859 C C . ILE A 1 234 ? 71.893 32.326 37.223 1.00 24.81 200 ILE A C 1
ATOM 2860 O O . ILE A 1 234 ? 71.467 32.846 38.277 1.00 24.74 200 ILE A O 1
ATOM 2876 N N . TRP A 1 235 ? 71.300 31.289 36.630 1.00 22.87 201 TRP A N 1
ATOM 2877 C CA . TRP A 1 235 ? 70.021 30.753 37.170 1.00 25.29 201 TRP A CA 1
ATOM 2878 C C . TRP A 1 235 ? 70.222 29.563 38.130 1.00 29.47 201 TRP A C 1
ATOM 2879 O O . TRP A 1 235 ? 69.252 28.998 38.638 1.00 25.36 201 TRP A O 1
ATOM 2900 N N . SER A 1 236 ? 71.478 29.165 38.386 1.00 26.02 202 SER A N 1
ATOM 2901 C CA . SER A 1 236 ? 71.656 27.935 39.137 1.00 27.03 202 SER A CA 1
ATOM 2902 C C . SER A 1 236 ? 71.083 28.038 40.539 1.00 24.33 202 SER A C 1
ATOM 2903 O O . SER A 1 236 ? 71.397 28.978 41.283 1.00 29.01 202 SER A O 1
ATOM 2911 N N . PRO A 1 237 ? 70.226 27.075 40.925 1.00 27.58 203 PRO A N 1
ATOM 2912 C CA . PRO A 1 237 ? 69.710 27.058 42.305 1.00 30.11 203 PRO A CA 1
ATOM 2913 C C . PRO A 1 237 ? 70.636 26.285 43.285 1.00 37.53 203 PRO A C 1
ATOM 2914 O O . PRO A 1 237 ? 70.252 26.093 44.437 1.00 33.01 203 PRO A O 1
ATOM 2925 N N . LYS A 1 238 ? 71.810 25.858 42.828 1.00 29.31 204 LYS A N 1
ATOM 2926 C CA . LYS A 1 238 ? 72.746 25.097 43.684 1.00 31.44 204 LYS A CA 1
ATOM 2927 C C . LYS A 1 238 ? 74.198 25.639 43.668 1.00 31.57 204 LYS A C 1
ATOM 2928 O O . LYS A 1 238 ? 75.171 24.877 43.758 1.00 33.28 204 LYS A O 1
ATOM 2947 N N . LEU A 1 239 ? 74.350 26.947 43.527 1.00 28.70 205 LEU A N 1
ATOM 2948 C CA . LEU A 1 239 ? 75.692 27.539 43.471 1.00 30.81 205 LEU A CA 1
ATOM 2949 C C . LEU A 1 239 ? 76.498 27.210 44.729 1.00 32.38 205 LEU A C 1
ATOM 2950 O O . LEU A 1 239 ? 75.971 27.273 45.821 1.00 30.76 205 LEU A O 1
ATOM 2966 N N . PHE A 1 240 ? 77.805 26.985 44.595 1.00 29.31 206 PHE A N 1
ATOM 2967 C CA . PHE A 1 240 ? 78.628 26.802 45.793 1.00 33.68 206 PHE A CA 1
ATOM 2968 C C . PHE A 1 240 ? 78.806 28.102 46.544 1.00 38.03 206 PHE A C 1
ATOM 2969 O O . PHE A 1 240 ? 78.812 28.120 47.769 1.00 36.25 206 PHE A O 1
ATOM 2986 N N . LYS A 1 241 ? 78.934 29.203 45.802 1.00 29.17 207 LYS A N 1
ATOM 2987 C CA . LYS A 1 241 ? 78.917 30.517 46.420 1.00 33.80 207 LYS A CA 1
ATOM 2988 C C . LYS A 1 241 ? 77.970 31.418 45.614 1.00 30.14 207 LYS A C 1
ATOM 2989 O O . LYS A 1 241 ? 77.887 31.307 44.397 1.00 29.86 207 LYS A O 1
ATOM 2997 N N . HIS A 1 242 ? 77.300 32.317 46.309 1.00 30.40 208 HIS A N 1
ATOM 2998 C CA . HIS A 1 242 ? 76.152 32.987 45.735 1.00 31.60 208 HIS A CA 1
ATOM 2999 C C . HIS A 1 242 ? 76.506 34.191 44.806 1.00 34.81 208 HIS A C 1
ATOM 3000 O O . HIS A 1 242 ? 75.771 35.180 44.767 1.00 38.46 208 HIS A O 1
ATOM 3009 N N . HIS A 1 243 ? 77.584 34.082 44.047 1.00 32.78 209 HIS A N 1
ATOM 3010 C CA . HIS A 1 243 ? 77.992 35.112 43.065 1.00 31.12 209 HIS A CA 1
ATOM 3011 C C . HIS A 1 243 ? 78.875 34.494 42.005 1.00 33.83 209 HIS A C 1
ATOM 3012 O O . HIS A 1 243 ? 79.370 33.374 42.172 1.00 33.93 209 HIS A O 1
ATOM 3021 N N . LEU A 1 244 ? 79.004 35.159 40.875 1.00 25.32 210 LEU A N 1
ATOM 3022 C CA . LEU A 1 244 ? 79.690 34.550 39.757 1.00 27.04 210 LEU A CA 1
ATOM 3023 C C . LEU A 1 244 ? 80.848 35.435 39.350 1.00 26.60 210 LEU A C 1
ATOM 3024 O O . LEU A 1 244 ? 80.846 36.615 39.680 1.00 28.10 210 LEU A O 1
ATOM 3040 N N . SER A 1 245 ? 81.787 34.873 38.595 1.00 27.03 211 SER A N 1
ATOM 3041 C CA . SER A 1 245 ? 82.803 35.713 37.953 1.00 27.34 211 SER A CA 1
ATOM 3042 C C . SER A 1 245 ? 82.581 35.562 36.466 1.00 28.13 211 SER A C 1
ATOM 3043 O O . SER A 1 245 ? 82.488 34.428 35.998 1.00 30.70 211 SER A O 1
ATOM 3051 N N . VAL A 1 246 ? 82.532 36.660 35.697 1.00 24.59 212 VAL A N 1
ATOM 3052 C CA . VAL A 1 246 ? 82.592 36.474 34.245 1.00 23.47 212 VAL A CA 1
ATOM 3053 C C . VAL A 1 246 ? 83.807 37.156 33.584 1.00 22.19 212 VAL A C 1
ATOM 3054 O O . VAL A 1 246 ? 83.796 37.412 32.379 1.00 26.53 212 VAL A O 1
ATOM 3067 N N . ASP A 1 247 ? 84.856 37.379 34.377 1.00 27.79 213 ASP A N 1
ATOM 3068 C CA . ASP A 1 247 ? 86.105 38.010 33.876 1.00 29.35 213 ASP A CA 1
ATOM 3069 C C . ASP A 1 247 ? 86.629 37.240 32.672 1.00 31.67 213 ASP A C 1
ATOM 3070 O O . ASP A 1 247 ? 86.933 37.827 31.635 1.00 26.39 213 ASP A O 1
ATOM 3079 N N . ASP A 1 248 ? 86.735 35.906 32.788 1.00 27.19 214 ASP A N 1
ATOM 3080 C CA . ASP A 1 248 ? 87.272 35.142 31.664 1.00 29.00 214 ASP A CA 1
ATOM 3081 C C . ASP A 1 248 ? 86.383 35.183 30.432 1.00 30.22 214 ASP A C 1
ATOM 3082 O O . ASP A 1 248 ? 86.887 35.207 29.308 1.00 27.72 214 ASP A O 1
ATOM 3091 N N . PHE A 1 249 ? 85.058 35.104 30.615 1.00 24.83 215 PHE A N 1
ATOM 3092 C CA . PHE A 1 249 ? 84.145 35.208 29.471 1.00 22.13 215 PHE A CA 1
ATOM 3093 C C . PHE A 1 249 ? 84.379 36.577 28.743 1.00 26.81 215 PHE A C 1
ATOM 3094 O O . PHE A 1 249 ? 84.543 36.616 27.513 1.00 25.11 215 PHE A O 1
ATOM 3111 N N . VAL A 1 250 ? 84.412 37.667 29.512 1.00 23.99 216 VAL A N 1
ATOM 3112 C CA . VAL A 1 250 ? 84.483 39.017 28.861 1.00 23.83 216 VAL A CA 1
ATOM 3113 C C . VAL A 1 250 ? 85.863 39.184 28.249 1.00 29.14 216 VAL A C 1
ATOM 3114 O O . VAL A 1 250 ? 86.024 39.729 27.173 1.00 28.46 216 VAL A O 1
ATOM 3127 N N . SER A 1 251 ? 86.865 38.631 28.918 1.00 29.39 217 SER A N 1
ATOM 3128 C CA . SER A 1 251 ? 88.220 38.730 28.387 1.00 31.54 217 SER A CA 1
ATOM 3129 C C . SER A 1 251 ? 88.317 37.889 27.117 1.00 32.06 217 SER A C 1
ATOM 3130 O O . SER A 1 251 ? 88.935 38.307 26.134 1.00 32.21 217 SER A O 1
ATOM 3138 N N . TYR A 1 252 ? 87.628 36.744 27.066 1.00 29.59 218 TYR A N 1
ATOM 3139 C CA . TYR A 1 252 ? 87.577 35.966 25.843 1.00 25.04 218 TYR A CA 1
ATOM 3140 C C . TYR A 1 252 ? 86.960 36.773 24.685 1.00 30.82 218 TYR A C 1
ATOM 3141 O O . TYR A 1 252 ? 87.383 36.695 23.498 1.00 29.23 218 TYR A O 1
ATOM 3159 N N . LEU A 1 253 ? 85.872 37.489 24.969 1.00 22.72 219 LEU A N 1
ATOM 3160 C CA . LEU A 1 253 ? 85.287 38.287 23.905 1.00 24.37 219 LEU A CA 1
ATOM 3161 C C . LEU A 1 253 ? 86.315 39.294 23.281 1.00 24.01 219 LEU A C 1
ATOM 3162 O O . LEU A 1 253 ? 86.282 39.551 22.106 1.00 25.41 219 LEU A O 1
ATOM 3178 N N . LYS A 1 254 ? 87.151 39.865 24.112 1.00 21.75 220 LYS A N 1
ATOM 3179 C CA . LYS A 1 254 ? 88.100 40.905 23.629 1.00 27.03 220 LYS A CA 1
ATOM 3180 C C . LYS A 1 254 ? 89.245 40.178 22.863 1.00 37.20 220 LYS A C 1
ATOM 3181 O O . LYS A 1 254 ? 89.677 40.587 21.766 1.00 33.05 220 LYS A O 1
ATOM 3200 N N . VAL A 1 255 ? 89.711 39.074 23.437 1.00 30.20 221 VAL A N 1
ATOM 3201 C CA . VAL A 1 255 ? 90.901 38.366 22.858 1.00 34.47 221 VAL A CA 1
ATOM 3202 C C . VAL A 1 255 ? 90.545 37.593 21.588 1.00 38.62 221 VAL A C 1
ATOM 3203 O O . VAL A 1 255 ? 91.276 37.612 20.597 1.00 40.91 221 VAL A O 1
ATOM 3216 N N . ARG A 1 256 ? 89.385 36.949 21.549 1.00 33.25 222 ARG A N 1
ATOM 3217 C CA A ARG A 1 256 ? 89.059 36.057 20.444 0.44 33.00 222 ARG A CA 1
ATOM 3218 C CA B ARG A 1 256 ? 89.105 36.096 20.421 0.56 32.81 222 ARG A CA 1
ATOM 3219 C C . ARG A 1 256 ? 87.891 36.508 19.591 1.00 37.46 222 ARG A C 1
ATOM 3220 O O . ARG A 1 256 ? 87.741 36.048 18.463 1.00 34.90 222 ARG A O 1
ATOM 3261 N N . GLU A 1 257 ? 87.011 37.383 20.117 1.00 28.28 223 GLU A N 1
ATOM 3262 C CA . GLU A 1 257 ? 85.852 37.781 19.295 1.00 29.76 223 GLU A CA 1
ATOM 3263 C C . GLU A 1 257 ? 85.897 39.273 18.874 1.00 35.49 223 GLU A C 1
ATOM 3264 O O . GLU A 1 257 ? 84.912 39.804 18.387 1.00 35.80 223 GLU A O 1
ATOM 3276 N N . GLY A 1 258 ? 87.026 39.936 19.098 1.00 30.93 224 GLY A N 1
ATOM 3277 C CA . GLY A 1 258 ? 87.210 41.277 18.576 1.00 36.42 224 GLY A CA 1
ATOM 3278 C C . GLY A 1 258 ? 86.387 42.345 19.300 1.00 43.08 224 GLY A C 1
ATOM 3279 O O . GLY A 1 258 ? 86.184 43.438 18.751 1.00 38.62 224 GLY A O 1
ATOM 3283 N N . LEU A 1 259 ? 85.978 42.086 20.545 1.00 30.16 225 LEU A N 1
ATOM 3284 C CA . LEU A 1 259 ? 85.283 43.136 21.327 1.00 28.58 225 LEU A CA 1
ATOM 3285 C C . LEU A 1 259 ? 86.346 44.194 21.714 1.00 31.56 225 LEU A C 1
ATOM 3286 O O . LEU A 1 259 ? 87.252 43.923 22.529 1.00 29.64 225 LEU A O 1
ATOM 3302 N N . ASN A 1 260 ? 86.241 45.368 21.126 1.00 25.84 226 ASN A N 1
ATOM 3303 C CA . ASN A 1 260 ? 87.295 46.398 21.359 1.00 31.19 226 ASN A CA 1
ATOM 3304 C C . ASN A 1 260 ? 86.743 47.833 21.440 1.00 29.34 226 ASN A C 1
ATOM 3305 O O . ASN A 1 260 ? 87.450 48.790 21.162 1.00 30.72 226 ASN A O 1
ATOM 3316 N N . LEU A 1 261 ? 85.510 47.969 21.872 1.00 24.15 227 LEU A N 1
ATOM 3317 C CA . LEU A 1 261 ? 84.906 49.292 22.047 1.00 22.62 227 LEU A CA 1
ATOM 3318 C C . LEU A 1 261 ? 85.545 49.990 23.228 1.00 26.21 227 LEU A C 1
ATOM 3319 O O . LEU A 1 261 ? 85.713 49.420 24.314 1.00 25.85 227 LEU A O 1
ATOM 3335 N N . ASN A 1 262 ? 85.867 51.257 23.033 1.00 23.74 228 ASN A N 1
ATOM 3336 C CA . ASN A 1 262 ? 86.367 52.062 24.124 1.00 22.13 228 ASN A CA 1
ATOM 3337 C C . ASN A 1 262 ? 86.024 53.517 23.783 1.00 26.09 228 ASN A C 1
ATOM 3338 O O . ASN A 1 262 ? 86.576 54.107 22.825 1.00 24.59 228 ASN A O 1
ATOM 3349 N N . PRO A 1 263 ? 85.099 54.105 24.531 1.00 25.28 229 PRO A N 1
ATOM 3350 C CA . PRO A 1 263 ? 84.558 53.597 25.802 1.00 27.29 229 PRO A CA 1
ATOM 3351 C C . PRO A 1 263 ? 83.521 52.471 25.571 1.00 26.56 229 PRO A C 1
ATOM 3352 O O . PRO A 1 263 ? 83.137 52.198 24.433 1.00 23.86 229 PRO A O 1
ATOM 3363 N N . ILE A 1 264 ? 83.100 51.841 26.651 1.00 21.41 230 ILE A N 1
ATOM 3364 C CA . ILE A 1 264 ? 82.000 50.866 26.521 1.00 21.67 230 ILE A CA 1
ATOM 3365 C C . ILE A 1 264 ? 81.057 51.096 27.680 1.00 25.94 230 ILE A C 1
ATOM 3366 O O . ILE A 1 264 ? 81.477 51.667 28.705 1.00 27.63 230 ILE A O 1
ATOM 3382 N N . ASP A 1 265 ? 79.767 50.753 27.504 1.00 25.08 231 ASP A N 1
ATOM 3383 C CA . ASP A 1 265 ? 78.790 50.955 28.571 1.00 23.83 231 ASP A CA 1
ATOM 3384 C C . ASP A 1 265 ? 77.694 49.901 28.321 1.00 23.39 231 ASP A C 1
ATOM 3385 O O . ASP A 1 265 ? 77.816 49.120 27.375 1.00 21.26 231 ASP A O 1
ATOM 3394 N N . PRO A 1 266 ? 76.669 49.848 29.177 1.00 22.30 232 PRO A N 1
ATOM 3395 C CA . PRO A 1 266 ? 75.695 48.738 28.975 1.00 23.12 232 PRO A CA 1
ATOM 3396 C C . PRO A 1 266 ? 74.996 48.752 27.628 1.00 25.19 232 PRO A C 1
ATOM 3397 O O . PRO A 1 266 ? 74.677 47.691 27.094 1.00 22.78 232 PRO A O 1
ATOM 3408 N N . ARG A 1 267 ? 74.759 49.934 27.054 1.00 22.11 233 ARG A N 1
ATOM 3409 C CA . ARG A 1 267 ? 74.066 49.995 25.802 1.00 21.54 233 ARG A CA 1
ATOM 3410 C C . ARG A 1 267 ? 74.950 49.471 24.644 1.00 21.46 233 ARG A C 1
ATOM 3411 O O . ARG A 1 267 ? 74.515 48.651 23.822 1.00 20.47 233 ARG A O 1
ATOM 3432 N N . LEU A 1 268 ? 76.188 49.980 24.566 1.00 20.61 234 LEU A N 1
ATOM 3433 C CA . LEU A 1 268 ? 77.086 49.561 23.497 1.00 23.70 234 LEU A CA 1
ATOM 3434 C C . LEU A 1 268 ? 77.342 48.041 23.604 1.00 23.74 234 LEU A C 1
ATOM 3435 O O . LEU A 1 268 ? 77.422 47.343 22.616 1.00 21.94 234 LEU A O 1
ATOM 3451 N N . PHE A 1 269 ? 77.489 47.557 24.820 1.00 21.35 235 PHE A N 1
ATOM 3452 C CA . PHE A 1 269 ? 77.777 46.131 24.984 1.00 20.58 235 PHE A CA 1
ATOM 3453 C C . PHE A 1 269 ? 76.533 45.280 24.687 1.00 24.09 235 PHE A C 1
ATOM 3454 O O . PHE A 1 269 ? 76.643 44.236 24.060 1.00 23.27 235 PHE A O 1
ATOM 3471 N N . LEU A 1 270 ? 75.349 45.740 25.107 1.00 21.44 236 LEU A N 1
ATOM 3472 C CA A LEU A 1 270 ? 74.098 45.011 24.776 0.56 22.45 236 LEU A CA 1
ATOM 3473 C CA B LEU A 1 270 ? 74.083 45.039 24.774 0.44 22.56 236 LEU A CA 1
ATOM 3474 C C . LEU A 1 270 ? 73.945 44.898 23.263 1.00 20.85 236 LEU A C 1
ATOM 3475 O O . LEU A 1 270 ? 73.640 43.831 22.742 1.00 22.87 236 LEU A O 1
ATOM 3506 N N . LEU A 1 271 ? 74.174 45.995 22.533 1.00 21.10 237 LEU A N 1
ATOM 3507 C CA . LEU A 1 271 ? 73.993 45.995 21.076 1.00 21.46 237 LEU A CA 1
ATOM 3508 C C . LEU A 1 271 ? 75.044 45.054 20.471 1.00 26.95 237 LEU A C 1
ATOM 3509 O O . LEU A 1 271 ? 74.769 44.293 19.540 1.00 25.69 237 LEU A O 1
ATOM 3525 N N . TRP A 1 272 ? 76.284 45.167 20.937 1.00 22.23 238 TRP A N 1
ATOM 3526 C CA . TRP A 1 272 ? 77.326 44.255 20.419 1.00 23.49 238 TRP A CA 1
ATOM 3527 C C . TRP A 1 272 ? 76.907 42.769 20.653 1.00 25.32 238 TRP A C 1
ATOM 3528 O O . TRP A 1 272 ? 77.079 41.889 19.776 1.00 26.85 238 TRP A O 1
ATOM 3549 N N . LEU A 1 273 ? 76.464 42.487 21.864 1.00 21.68 239 LEU A N 1
ATOM 3550 C CA . LEU A 1 273 ? 76.178 41.103 22.268 1.00 24.94 239 LEU A CA 1
ATOM 3551 C C . LEU A 1 273 ? 74.942 40.585 21.474 1.00 28.18 239 LEU A C 1
ATOM 3552 O O . LEU A 1 273 ? 74.940 39.450 20.970 1.00 25.99 239 LEU A O 1
ATOM 3568 N N . PHE A 1 274 ? 73.892 41.405 21.339 1.00 24.63 240 PHE A N 1
ATOM 3569 C CA . PHE A 1 274 ? 72.744 40.964 20.488 1.00 25.86 240 PHE A CA 1
ATOM 3570 C C . PHE A 1 274 ? 73.172 40.690 19.048 1.00 30.77 240 PHE A C 1
ATOM 3571 O O . PHE A 1 274 ? 72.749 39.692 18.435 1.00 29.97 240 PHE A O 1
ATOM 3588 N N . ASN A 1 275 ? 74.024 41.557 18.487 1.00 30.31 241 ASN A N 1
ATOM 3589 C CA . ASN A 1 275 ? 74.459 41.322 17.124 1.00 31.62 241 ASN A CA 1
ATOM 3590 C C . ASN A 1 275 ? 75.340 40.075 17.024 1.00 28.37 241 ASN A C 1
ATOM 3591 O O . ASN A 1 275 ? 75.302 39.347 16.020 1.00 32.34 241 ASN A O 1
ATOM 3602 N N . LYS A 1 276 ? 76.142 39.815 18.048 1.00 26.29 242 LYS A N 1
ATOM 3603 C CA . LYS A 1 276 ? 77.057 38.678 17.972 1.00 26.76 242 LYS A CA 1
ATOM 3604 C C . LYS A 1 276 ? 76.231 37.361 18.111 1.00 31.12 242 LYS A C 1
ATOM 3605 O O . LYS A 1 276 ? 76.550 36.319 17.515 1.00 29.80 242 LYS A O 1
ATOM 3624 N N . ILE A 1 277 ? 75.214 37.405 18.944 1.00 26.97 243 ILE A N 1
ATOM 3625 C CA . ILE A 1 277 ? 74.327 36.234 19.131 1.00 28.88 243 ILE A CA 1
ATOM 3626 C C . ILE A 1 277 ? 73.649 35.928 17.801 1.00 28.39 243 ILE A C 1
ATOM 3627 O O . ILE A 1 277 ? 73.644 34.759 17.346 1.00 36.44 243 ILE A O 1
ATOM 3643 N N . CYS A 1 278 ? 73.136 36.962 17.157 1.00 28.35 244 CYS A N 1
ATOM 3644 C CA . CYS A 1 278 ? 72.417 36.805 15.887 1.00 31.62 244 CYS A CA 1
ATOM 3645 C C . CYS A 1 278 ? 73.290 36.264 14.747 1.00 46.49 244 CYS A C 1
ATOM 3646 O O . CYS A 1 278 ? 72.805 35.521 13.888 1.00 37.17 244 CYS A O 1
ATOM 3654 N N . SER A 1 279 ? 74.569 36.638 14.728 1.00 33.04 245 SER A N 1
ATOM 3655 C CA . SER A 1 279 ? 75.446 36.198 13.664 1.00 38.56 245 SER A CA 1
ATOM 3656 C C . SER A 1 279 ? 76.000 34.815 13.991 1.00 37.67 245 SER A C 1
ATOM 3657 O O . SER A 1 279 ? 76.625 34.146 13.144 1.00 44.66 245 SER A O 1
ATOM 3665 N N . SER A 1 280 ? 75.791 34.362 15.221 1.00 35.09 246 SER A N 1
ATOM 3666 C CA . SER A 1 280 ? 76.350 33.080 15.664 1.00 34.13 246 SER A CA 1
ATOM 3667 C C . SER A 1 280 ? 75.330 31.909 15.780 1.00 36.97 246 SER A C 1
ATOM 3668 O O . SER A 1 280 ? 75.739 30.765 15.808 1.00 34.35 246 SER A O 1
ATOM 3676 N N . SER A 1 281 ? 74.044 32.212 15.907 1.00 33.59 247 SER A N 1
ATOM 3677 C CA . SER A 1 281 ? 73.022 31.190 16.213 1.00 37.87 247 SER A CA 1
ATOM 3678 C C . SER A 1 281 ? 71.756 31.525 15.475 1.00 42.09 247 SER A C 1
ATOM 3679 O O . SER A 1 281 ? 71.120 32.553 15.757 1.00 35.32 247 SER A O 1
ATOM 3687 N N . ASN A 1 282 ? 71.348 30.679 14.531 1.00 39.66 248 ASN A N 1
ATOM 3688 C CA . ASN A 1 282 ? 70.095 30.978 13.829 1.00 40.91 248 ASN A CA 1
ATOM 3689 C C . ASN A 1 282 ? 68.899 30.884 14.752 1.00 34.57 248 ASN A C 1
ATOM 3690 O O . ASN A 1 282 ? 67.956 31.681 14.624 1.00 34.92 248 ASN A O 1
ATOM 3701 N N . ASP A 1 283 ? 68.925 29.908 15.663 1.00 35.15 249 ASP A N 1
ATOM 3702 C CA . ASP A 1 283 ? 67.850 29.703 16.654 1.00 38.50 249 ASP A CA 1
A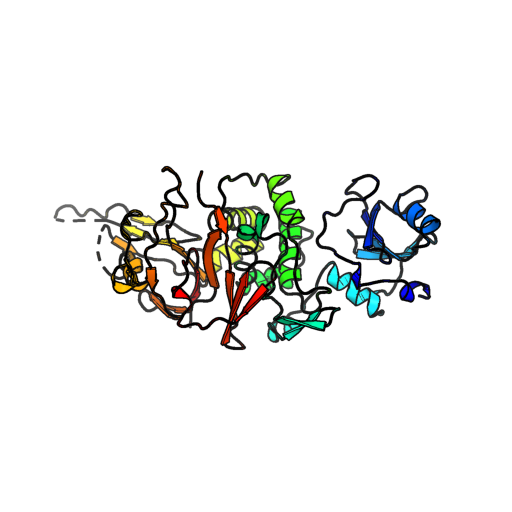TOM 3703 C C . ASP A 1 283 ? 67.666 30.979 17.536 1.00 32.98 249 ASP A C 1
ATOM 3704 O O . ASP A 1 283 ? 66.532 31.503 17.727 1.00 30.46 249 ASP A O 1
ATOM 3713 N N . LEU A 1 284 ? 68.774 31.447 18.129 1.00 31.97 250 LEU A N 1
ATOM 3714 C CA . LEU A 1 284 ? 68.665 32.632 19.009 1.00 26.87 250 LEU A CA 1
ATOM 3715 C C . LEU A 1 284 ? 68.385 33.875 18.182 1.00 28.82 250 LEU A C 1
ATOM 3716 O O . LEU A 1 284 ? 67.705 34.782 18.637 1.00 27.35 250 LEU A O 1
ATOM 3732 N N . LYS A 1 285 ? 68.914 33.944 16.970 1.00 28.80 251 LYS A N 1
ATOM 3733 C CA . LYS A 1 285 ? 68.587 35.062 16.119 1.00 30.19 251 LYS A CA 1
ATOM 3734 C C . LYS A 1 285 ? 67.081 35.171 15.914 1.00 35.91 251 LYS A C 1
ATOM 3735 O O . LYS A 1 285 ? 66.491 36.261 16.010 1.00 29.97 251 LYS A O 1
ATOM 3754 N N . SER A 1 286 ? 66.434 34.035 15.620 1.00 29.33 252 SER A N 1
ATOM 3755 C CA . SER A 1 286 ? 64.990 34.093 15.405 1.00 31.37 252 SER A CA 1
ATOM 3756 C C . SER A 1 286 ? 64.260 34.469 16.692 1.00 26.91 252 SER A C 1
ATOM 3757 O O . SER A 1 286 ? 63.286 35.193 16.653 1.00 30.25 252 SER A O 1
ATOM 3765 N N . ILE A 1 287 ? 64.720 34.019 17.862 1.00 28.90 253 ILE A N 1
ATOM 3766 C CA . ILE A 1 287 ? 64.010 34.382 19.106 1.00 26.79 253 ILE A CA 1
ATOM 3767 C C . ILE A 1 287 ? 64.203 35.894 19.444 1.00 29.11 253 ILE A C 1
ATOM 3768 O O . ILE A 1 287 ? 63.258 36.593 19.821 1.00 28.64 253 ILE A O 1
ATOM 3784 N N . LEU A 1 288 ? 65.444 36.384 19.325 1.00 26.24 254 LEU A N 1
ATOM 3785 C CA . LEU A 1 288 ? 65.676 37.835 19.584 1.00 29.64 254 LEU A CA 1
ATOM 3786 C C . LEU A 1 288 ? 64.947 38.692 18.580 1.00 28.12 254 LEU A C 1
ATOM 3787 O O . LEU A 1 288 ? 64.299 39.670 18.940 1.00 28.59 254 LEU A O 1
ATOM 3803 N N . ASN A 1 289 ? 65.029 38.345 17.303 1.00 29.73 255 ASN A N 1
ATOM 3804 C CA . ASN A 1 289 ? 64.233 39.107 16.328 1.00 31.80 255 ASN A CA 1
ATOM 3805 C C . ASN A 1 289 ? 62.745 39.128 16.645 1.00 37.59 255 ASN A C 1
ATOM 3806 O O . ASN A 1 289 ? 62.101 40.174 16.564 1.00 37.74 255 ASN A O 1
ATOM 3817 N N . HIS A 1 290 ? 62.179 38.014 17.081 1.00 31.39 256 HIS A N 1
ATOM 3818 C CA . HIS A 1 290 ? 60.770 38.032 17.346 1.00 31.54 256 HIS A CA 1
ATOM 3819 C C . HIS A 1 290 ? 60.451 38.756 18.639 1.00 34.35 256 HIS A C 1
ATOM 3820 O O . HIS A 1 290 ? 59.476 39.510 18.738 1.00 30.77 256 HIS A O 1
ATOM 3835 N N . SER A 1 291 ? 61.268 38.537 19.664 1.00 28.57 257 SER A N 1
ATOM 3836 C CA . SER A 1 291 ? 60.866 39.012 20.977 1.00 27.31 257 SER A CA 1
ATOM 3837 C C . SER A 1 291 ? 61.323 40.449 21.331 1.00 28.73 257 SER A C 1
ATOM 3838 O O . SER A 1 291 ? 60.711 41.090 22.186 1.00 29.24 257 SER A O 1
ATOM 3846 N N . CYS A 1 292 ? 62.420 40.898 20.719 1.00 27.15 258 CYS A N 1
ATOM 3847 C CA . CYS A 1 292 ? 63.118 42.114 21.188 1.00 31.71 258 CYS A CA 1
ATOM 3848 C C . CYS A 1 292 ? 63.184 43.222 20.146 1.00 36.27 258 CYS A C 1
ATOM 3849 O O . CYS A 1 292 ? 63.538 44.379 20.464 1.00 37.51 258 CYS A O 1
ATOM 3857 N N . LYS A 1 293 ? 62.914 42.893 18.895 1.00 29.46 259 LYS A N 1
ATOM 3858 C CA . LYS A 1 293 ? 63.211 43.843 17.833 1.00 29.97 259 LYS A CA 1
ATOM 3859 C C . LYS A 1 293 ? 61.979 44.684 17.483 1.00 39.01 259 LYS A C 1
ATOM 3860 O O . LYS A 1 293 ? 60.928 44.167 17.106 1.00 36.70 259 LYS A O 1
ATOM 3879 N N . GLY A 1 294 ? 62.085 45.978 17.739 1.00 29.73 260 GLY A N 1
ATOM 3880 C CA . GLY A 1 294 ? 61.000 46.906 17.482 1.00 28.20 260 GLY A CA 1
ATOM 3881 C C . GLY A 1 294 ? 61.180 47.520 16.117 1.00 30.62 260 GLY A C 1
ATOM 3882 O O . GLY A 1 294 ? 62.199 47.287 15.445 1.00 33.08 260 GLY A O 1
ATOM 3886 N N . LYS A 1 295 ? 60.218 48.345 15.682 1.00 30.34 261 LYS A N 1
ATOM 3887 C CA . LYS A 1 295 ? 60.403 49.074 14.436 1.00 32.72 261 LYS A CA 1
ATOM 3888 C C . LYS A 1 295 ? 59.783 50.444 14.611 1.00 34.55 261 LYS A C 1
ATOM 3889 O O . LYS A 1 295 ? 58.701 50.575 15.205 1.00 32.21 261 LYS A O 1
ATOM 3908 N N . VAL A 1 296 ? 60.500 51.465 14.140 1.00 32.10 262 VAL A N 1
ATOM 3909 C CA A VAL A 1 296 ? 59.964 52.809 14.123 0.47 34.91 262 VAL A CA 1
ATOM 3910 C CA B VAL A 1 296 ? 59.978 52.828 14.114 0.53 34.88 262 VAL A CA 1
ATOM 3911 C C . VAL A 1 296 ? 59.777 53.200 12.658 1.00 38.03 262 VAL A C 1
ATOM 3912 O O . VAL A 1 296 ? 60.625 52.900 11.807 1.00 32.74 262 VAL A O 1
ATOM 3937 N N . LYS A 1 297 ? 58.655 53.845 12.357 1.00 34.40 263 LYS A N 1
ATOM 3938 C CA . LYS A 1 297 ? 58.439 54.339 11.010 1.00 32.99 263 LYS A CA 1
ATOM 3939 C C . LYS A 1 297 ? 58.492 55.848 11.063 1.00 33.64 263 LYS A C 1
ATOM 3940 O O . LYS A 1 297 ? 57.858 56.471 11.920 1.00 34.19 263 LYS A O 1
ATOM 3959 N N . ILE A 1 298 ? 59.237 56.454 10.157 1.00 30.05 264 ILE A N 1
ATOM 3960 C CA . ILE A 1 298 ? 59.283 57.904 10.091 1.00 35.76 264 ILE A CA 1
ATOM 3961 C C . ILE A 1 298 ? 58.738 58.317 8.732 1.00 35.00 264 ILE A C 1
ATOM 3962 O O . ILE A 1 298 ? 59.216 57.804 7.705 1.00 41.30 264 ILE A O 1
ATOM 3978 N N . ALA A 1 299 ? 57.765 59.224 8.702 1.00 40.86 265 ALA A N 1
ATOM 3979 C CA . ALA A 1 299 ? 57.078 59.532 7.452 1.00 44.05 265 ALA A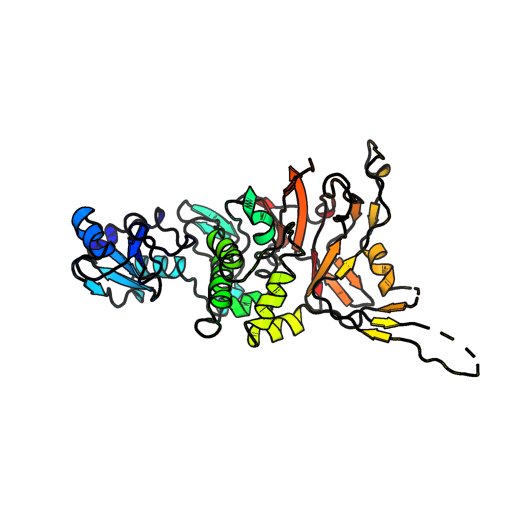 CA 1
ATOM 3980 C C . ALA A 1 299 ? 56.790 61.010 7.293 1.00 49.50 265 ALA A C 1
ATOM 3981 O O . ALA A 1 299 ? 56.492 61.698 8.263 1.00 52.57 265 ALA A O 1
ATOM 3988 N N . LYS A 1 300 ? 56.812 61.495 6.058 1.00 59.63 266 LYS A N 1
ATOM 3989 C CA . LYS A 1 300 ? 56.313 62.847 5.784 1.00 67.31 266 LYS A CA 1
ATOM 3990 C C . LYS A 1 300 ? 55.363 62.840 4.584 1.00 62.93 266 LYS A C 1
ATOM 3991 O O . LYS A 1 300 ? 54.179 63.157 4.719 1.00 67.35 266 LYS A O 1
ATOM 4010 N N . SER A 1 308 ? 47.425 69.766 -6.181 1.00 78.57 274 SER A N 1
ATOM 4011 C CA . SER A 1 308 ? 46.722 68.698 -6.902 1.00 103.33 274 SER A CA 1
ATOM 4012 C C . SER A 1 308 ? 47.611 67.459 -7.134 1.00 117.85 274 SER A C 1
ATOM 4013 O O . SER A 1 308 ? 47.116 66.344 -7.364 1.00 104.54 274 SER A O 1
ATOM 4020 N N . GLU A 1 309 ? 48.924 67.668 -7.077 1.00 113.65 275 GLU A N 1
ATOM 4021 C CA . GLU A 1 309 ? 49.904 66.600 -7.233 1.00 94.44 275 GLU A CA 1
ATOM 4022 C C . GLU A 1 309 ? 50.077 65.869 -5.904 1.00 83.31 275 GLU A C 1
ATOM 4023 O O . GLU A 1 309 ? 50.670 66.416 -4.983 1.00 88.47 275 GLU A O 1
ATOM 4035 N N . SER A 1 310 ? 49.567 64.643 -5.790 1.00 83.14 276 SER A N 1
ATOM 4036 C CA . SER A 1 310 ? 49.696 63.905 -4.527 1.00 88.36 276 SER A CA 1
ATOM 4037 C C . SER A 1 310 ? 51.100 63.282 -4.310 1.00 75.00 276 SER A C 1
ATOM 4038 O O . SER A 1 310 ? 51.495 62.314 -4.966 1.00 70.80 276 SER A O 1
ATOM 4046 N N . VAL A 1 311 ? 51.868 63.883 -3.411 1.00 77.94 277 VAL A N 1
ATOM 4047 C CA . VAL A 1 311 ? 53.095 63.281 -2.944 1.00 64.99 277 VAL A CA 1
ATOM 4048 C C . VAL A 1 311 ? 52.747 62.272 -1.851 1.00 85.27 277 VAL A C 1
ATOM 4049 O O . VAL A 1 311 ? 51.969 62.591 -0.951 1.00 83.11 277 VAL A O 1
ATOM 4062 N N . THR A 1 312 ? 53.309 61.066 -1.902 1.00 73.99 278 THR A N 1
ATOM 4063 C CA . THR A 1 312 ? 53.211 60.165 -0.746 1.00 78.69 278 THR A CA 1
ATOM 4064 C C . THR A 1 312 ? 54.310 60.502 0.297 1.00 88.62 278 THR A C 1
ATOM 4065 O O . THR A 1 312 ? 54.034 60.512 1.499 1.00 110.63 278 THR A O 1
ATOM 4076 N N . GLY A 1 313 ? 55.530 60.808 -0.139 1.00 67.61 279 GLY A N 1
ATOM 4077 C CA . GLY A 1 313 ? 56.576 61.213 0.803 1.00 62.00 279 GLY A CA 1
ATOM 4078 C C . GLY A 1 313 ? 57.367 60.069 1.435 1.00 54.88 279 GLY A C 1
ATOM 4079 O O . GLY A 1 313 ? 56.854 58.947 1.715 1.00 58.52 279 GLY A O 1
ATOM 4083 N N . LYS A 1 314 ? 58.632 60.360 1.669 1.00 50.45 280 LYS A N 1
ATOM 4084 C CA . LYS A 1 314 ? 59.589 59.404 2.181 1.00 61.72 280 LYS A CA 1
ATOM 4085 C C . LYS A 1 314 ? 58.996 58.710 3.406 1.00 42.20 280 LYS A C 1
ATOM 4086 O O . LYS A 1 314 ? 58.324 59.361 4.221 1.00 41.18 280 LYS A O 1
ATOM 4105 N N . VAL A 1 315 ? 59.155 57.396 3.461 1.00 40.57 281 VAL A N 1
ATOM 4106 C CA . VAL A 1 315 ? 58.853 56.610 4.633 1.00 44.30 281 VAL A CA 1
ATOM 4107 C C . VAL A 1 315 ? 60.084 55.737 4.984 1.00 60.33 281 VAL A C 1
ATOM 4108 O O . VAL A 1 315 ? 60.484 54.880 4.205 1.00 59.85 281 VAL A O 1
ATOM 4121 N N . ILE A 1 316 ? 60.691 55.945 6.144 1.00 49.29 282 ILE A N 1
ATOM 4122 C CA . ILE A 1 316 ? 61.750 55.025 6.581 1.00 45.45 282 ILE A CA 1
ATOM 4123 C C . ILE A 1 316 ? 61.226 54.116 7.661 1.00 44.15 282 ILE A C 1
ATOM 4124 O O . ILE A 1 316 ? 60.582 54.608 8.599 1.00 42.70 282 ILE A O 1
ATOM 4140 N N . VAL A 1 317 ? 61.450 52.806 7.538 1.00 37.41 283 VAL A N 1
ATOM 4141 C CA . VAL A 1 317 ? 61.144 51.889 8.623 1.00 42.92 283 VAL A CA 1
ATOM 4142 C C . VAL A 1 317 ? 62.476 51.350 9.190 1.00 54.56 283 VAL A C 1
ATOM 4143 O O . VAL A 1 317 ? 63.249 50.703 8.488 1.00 54.42 283 VAL A O 1
ATOM 4156 N N . LYS A 1 318 ? 62.735 51.656 10.455 1.00 43.07 284 LYS A N 1
ATOM 4157 C CA . LYS A 1 318 ? 64.007 51.321 11.088 1.00 50.05 284 LYS A CA 1
ATOM 4158 C C . LYS A 1 318 ? 63.793 50.295 12.156 1.00 36.14 284 LYS A C 1
ATOM 4159 O O . LYS A 1 318 ? 63.146 50.580 13.154 1.00 38.72 284 LYS A O 1
ATOM 4178 N N . PRO A 1 319 ? 64.380 49.111 12.005 1.00 36.65 285 PRO A N 1
ATOM 4179 C CA . PRO A 1 319 ? 64.283 48.228 13.176 1.00 33.15 285 PRO A CA 1
ATOM 4180 C C . PRO A 1 319 ? 65.195 48.746 14.304 1.00 34.59 285 PRO A C 1
ATOM 4181 O O . PRO A 1 319 ? 66.121 49.517 14.034 1.00 29.71 285 PRO A O 1
ATOM 4192 N N . PHE A 1 320 ? 64.942 48.325 15.536 1.00 32.01 286 PHE A N 1
ATOM 4193 C CA . PHE A 1 320 ? 65.847 48.632 16.635 1.00 35.92 286 PHE A CA 1
ATOM 4194 C C . PHE A 1 320 ? 65.852 47.516 17.640 1.00 31.28 286 PHE A C 1
ATOM 4195 O O . PHE A 1 320 ? 64.846 46.839 17.844 1.00 32.17 286 PHE A O 1
ATOM 4212 N N . TRP A 1 321 ? 66.987 47.348 18.310 1.00 28.62 287 TRP A N 1
ATOM 4213 C CA . TRP A 1 321 ? 67.023 46.561 19.537 1.00 26.03 287 TRP A CA 1
ATOM 4214 C C . TRP A 1 321 ? 66.742 47.478 20.692 1.00 27.88 287 TRP A C 1
ATOM 4215 O O . TRP A 1 321 ? 66.184 47.063 21.668 1.00 28.60 287 TRP A O 1
ATOM 4236 N N . VAL A 1 322 ? 67.290 48.702 20.636 1.00 26.06 288 VAL A N 1
ATOM 4237 C CA . VAL A 1 322 ? 67.197 49.575 21.793 1.00 23.60 288 VAL A CA 1
ATOM 4238 C C . VAL A 1 322 ? 66.700 50.918 21.257 1.00 28.38 288 VAL A C 1
ATOM 4239 O O . VAL A 1 322 ? 67.255 51.451 20.310 1.00 26.79 288 VAL A O 1
ATOM 4252 N N . LEU A 1 323 ? 65.659 51.458 21.861 1.00 24.84 289 LEU A N 1
ATOM 4253 C CA . LEU A 1 323 ? 65.109 52.738 21.409 1.00 25.43 289 LEU A CA 1
ATOM 4254 C C . LEU A 1 323 ? 65.649 53.867 22.229 1.00 24.88 289 LEU A C 1
ATOM 4255 O O . LEU A 1 323 ? 65.453 53.897 23.429 1.00 27.31 289 LEU A O 1
ATOM 4271 N N . THR A 1 324 ? 66.369 54.791 21.596 1.00 24.25 290 THR A N 1
ATOM 4272 C CA . THR A 1 324 ? 66.993 55.882 22.337 1.00 23.49 290 THR A CA 1
ATOM 4273 C C . THR A 1 324 ? 65.990 57.003 22.483 1.00 32.69 290 THR A C 1
ATOM 4274 O O . THR A 1 324 ? 65.389 57.405 21.516 1.00 29.49 290 THR A O 1
ATOM 4285 N N . LEU A 1 325 ? 65.804 57.445 23.713 1.00 27.91 291 LEU A N 1
ATOM 4286 C CA . LEU A 1 325 ? 64.914 58.561 24.039 1.00 34.08 291 LEU A CA 1
ATOM 4287 C C . LEU A 1 325 ? 65.824 59.753 24.389 1.00 37.36 291 LEU A C 1
ATOM 4288 O O . LEU A 1 325 ? 66.640 59.675 25.296 1.00 29.72 291 LEU A O 1
ATOM 4304 N N . ASP A 1 326 ? 65.747 60.822 23.614 1.00 34.61 292 ASP A N 1
ATOM 4305 C CA . ASP A 1 326 ? 66.557 62.012 23.877 1.00 35.77 292 ASP A CA 1
ATOM 4306 C C . ASP A 1 326 ? 65.972 62.823 25.035 1.00 31.75 292 ASP A C 1
ATOM 4307 O O . ASP A 1 326 ? 64.799 62.986 25.114 1.00 35.24 292 ASP A O 1
ATOM 4316 N N . LEU A 1 327 ? 66.819 63.374 25.892 1.00 31.94 293 LEU A N 1
ATOM 4317 C CA . LEU A 1 327 ? 66.349 64.089 27.044 1.00 27.02 293 LEU A CA 1
ATOM 4318 C C . LEU A 1 327 ? 66.376 65.595 26.743 1.00 34.30 293 LEU A C 1
ATOM 4319 O O . LEU A 1 327 ? 67.149 66.065 25.916 1.00 33.27 293 LEU A O 1
ATOM 4335 N N . PRO A 1 328 ? 65.559 66.351 27.449 1.00 34.48 294 PRO A N 1
ATOM 4336 C CA . PRO A 1 328 ? 65.597 67.793 27.168 1.00 35.29 294 PRO A CA 1
ATOM 4337 C C . PRO A 1 328 ? 66.986 68.396 27.470 1.00 42.71 294 PRO A C 1
ATOM 4338 O O . PRO A 1 328 ? 67.715 67.903 28.357 1.00 34.29 294 PRO A O 1
ATOM 4349 N N . GLU A 1 329 ? 67.360 69.456 26.740 1.00 39.63 295 GLU A N 1
ATOM 4350 C CA . GLU A 1 329 ? 68.673 70.092 26.920 1.00 39.60 295 GLU A CA 1
ATOM 4351 C C . GLU A 1 329 ? 68.999 70.353 28.397 1.00 37.87 295 GLU A C 1
ATOM 4352 O O . GLU A 1 329 ? 68.139 70.725 29.179 1.00 36.61 295 GLU A O 1
ATOM 4364 N N . PHE A 1 330 ? 70.237 70.079 28.790 1.00 41.74 296 PHE A N 1
ATOM 4365 C CA . PHE A 1 330 ? 70.585 70.107 30.209 1.00 44.01 296 PHE A CA 1
ATOM 4366 C C . PHE A 1 330 ? 71.874 70.880 30.378 1.00 41.48 296 PHE A C 1
ATOM 4367 O O . PHE A 1 330 ? 72.867 70.632 29.662 1.00 41.41 296 PHE A O 1
ATOM 4384 N N . SER A 1 331 ? 71.891 71.787 31.346 1.00 41.97 297 SER A N 1
ATOM 4385 C CA . SER A 1 331 ? 73.128 72.524 31.639 1.00 41.16 297 SER A CA 1
ATOM 4386 C C . SER A 1 331 ? 73.815 71.948 32.878 1.00 40.96 297 SER A C 1
ATOM 4387 O O . SER A 1 331 ? 73.268 71.998 33.980 1.00 44.48 297 SER A O 1
ATOM 4395 N N . PRO A 1 332 ? 75.037 71.436 32.713 1.00 37.59 298 PRO A N 1
ATOM 4396 C CA . PRO A 1 332 ? 75.690 70.872 33.906 1.00 43.01 298 PRO A CA 1
ATOM 4397 C C . PRO A 1 332 ? 76.095 71.927 34.944 1.00 50.45 298 PRO A C 1
ATOM 4398 O O . PRO A 1 332 ? 76.416 71.533 36.063 1.00 45.46 298 PRO A O 1
ATOM 4409 N N . PHE A 1 333 ? 76.016 73.222 34.608 1.00 47.11 299 PHE A N 1
ATOM 4410 C CA A PHE A 1 333 ? 76.529 74.259 35.496 0.52 49.76 299 PHE A CA 1
ATOM 4411 C CA B PHE A 1 333 ? 76.502 74.306 35.484 0.48 49.81 299 PHE A CA 1
ATOM 4412 C C . PHE A 1 333 ? 75.455 74.808 36.458 1.00 55.42 299 PHE A C 1
ATOM 4413 O O . PHE A 1 333 ? 75.776 75.443 37.469 1.00 59.07 299 PHE A O 1
ATOM 4446 N N . GLU A 1 334 ? 74.192 74.555 36.152 1.00 50.07 300 GLU A N 1
ATOM 4447 C CA . GLU A 1 334 ? 73.108 74.950 37.036 1.00 48.77 300 GLU A CA 1
ATOM 4448 C C . GLU A 1 334 ? 73.120 74.048 38.273 1.00 57.04 300 GLU A C 1
ATOM 4449 O O . GLU A 1 334 ? 73.246 72.823 38.182 1.00 67.24 300 GLU A O 1
ATOM 4461 N N . ASP A 1 335 ? 72.996 74.662 39.432 1.00 52.95 301 ASP A N 1
ATOM 4462 C CA . ASP A 1 335 ? 72.998 73.950 40.698 1.00 54.31 301 ASP A CA 1
ATOM 4463 C C . ASP A 1 335 ? 71.717 74.362 41.369 1.00 57.04 301 ASP A C 1
ATOM 4464 O O . ASP A 1 335 ? 71.133 75.392 41.015 1.00 52.41 301 ASP A O 1
ATOM 4473 N N . GLY A 1 336 ? 71.277 73.571 42.330 1.00 51.56 302 GLY A N 1
ATOM 4474 C CA . GLY A 1 336 ? 70.080 73.904 43.083 1.00 51.57 302 GLY A CA 1
ATOM 4475 C C . GLY A 1 336 ? 70.109 73.144 44.395 1.00 57.97 302 GLY A C 1
ATOM 4476 O O . GLY A 1 336 ? 71.000 72.288 44.611 1.00 44.53 302 GLY A O 1
ATOM 4480 N N . ASN A 1 337 ? 69.155 73.446 45.278 1.00 46.41 303 ASN A N 1
ATOM 4481 C CA . ASN A 1 337 ? 69.128 72.753 46.552 1.00 48.12 303 ASN A CA 1
ATOM 4482 C C . ASN A 1 337 ? 67.761 72.129 46.823 1.00 54.03 303 ASN A C 1
ATOM 4483 O O . ASN A 1 337 ? 67.449 71.819 47.960 1.00 51.82 303 ASN A O 1
ATOM 4494 N N . SER A 1 338 ? 66.966 71.905 45.775 1.00 53.23 304 SER A N 1
ATOM 4495 C CA . SER A 1 338 ? 65.818 70.995 45.889 1.00 62.90 304 SER A CA 1
ATOM 4496 C C . SER A 1 338 ? 65.462 70.353 44.556 1.00 60.84 304 SER A C 1
ATOM 4497 O O . SER A 1 338 ? 65.779 70.882 43.476 1.00 48.81 304 SER A O 1
ATOM 4505 N N . VAL A 1 339 ? 64.745 69.237 44.625 1.00 56.63 305 VAL A N 1
ATOM 4506 C CA . VAL A 1 339 ? 64.420 68.543 43.404 1.00 56.41 305 VAL A CA 1
ATOM 4507 C C . VAL A 1 339 ? 63.553 69.451 42.526 1.00 52.36 305 VAL A C 1
ATOM 4508 O O . VAL A 1 339 ? 63.695 69.420 41.300 1.00 48.74 305 VAL A O 1
ATOM 4521 N N . ASP A 1 340 ? 62.696 70.300 43.105 1.00 50.89 306 ASP A N 1
ATOM 4522 C CA . ASP A 1 340 ? 61.897 71.148 42.216 1.00 52.16 306 ASP A CA 1
ATOM 4523 C C . ASP A 1 340 ? 62.745 72.253 41.497 1.00 51.05 306 ASP A C 1
ATOM 4524 O O . ASP A 1 340 ? 62.297 72.818 40.507 1.00 53.94 306 ASP A O 1
ATOM 4533 N N . ASP A 1 341 ? 63.969 72.531 41.983 1.00 53.77 307 ASP A N 1
ATOM 4534 C CA . ASP A 1 341 ? 64.974 73.356 41.247 1.00 53.31 307 ASP A CA 1
ATOM 4535 C C . ASP A 1 341 ? 65.663 72.598 40.065 1.00 60.06 307 ASP A C 1
ATOM 4536 O O . ASP A 1 341 ? 66.362 73.222 39.261 1.00 51.43 307 ASP A O 1
ATOM 4545 N N . LEU A 1 342 ? 65.529 71.269 40.002 1.00 47.06 308 LEU A N 1
ATOM 4546 C CA . LEU A 1 342 ? 66.262 70.468 38.999 1.00 53.37 308 LEU A CA 1
ATOM 4547 C C . LEU A 1 342 ? 65.337 70.042 37.830 1.00 44.31 308 LEU A C 1
ATOM 4548 O O . LEU A 1 342 ? 64.146 69.903 38.005 1.00 41.33 308 LEU A O 1
ATOM 4564 N N . PRO A 1 343 ? 65.889 69.837 36.632 1.00 38.05 309 PRO A N 1
ATOM 4565 C CA . PRO A 1 343 ? 64.957 69.509 35.557 1.00 40.50 309 PRO A CA 1
ATOM 4566 C C . PRO A 1 343 ? 64.360 68.111 35.734 1.00 39.20 309 PRO A C 1
ATOM 4567 O O . PRO A 1 343 ? 65.029 67.195 36.243 1.00 37.42 309 PRO A O 1
ATOM 4578 N N . GLN A 1 344 ? 63.103 67.957 35.347 1.00 29.81 310 GLN A N 1
ATOM 4579 C CA . GLN A 1 344 ? 62.400 66.675 35.473 1.00 35.90 310 GLN A CA 1
ATOM 4580 C C . GLN A 1 344 ? 61.592 66.480 34.218 1.00 44.43 310 GLN A C 1
ATOM 4581 O O . GLN A 1 344 ? 61.180 67.461 33.563 1.00 39.43 310 GLN A O 1
ATOM 4595 N N . ILE A 1 345 ? 61.339 65.225 33.893 1.00 29.71 311 ILE A N 1
ATOM 4596 C CA . ILE A 1 345 ? 60.470 64.912 32.775 1.00 30.08 311 ILE A CA 1
ATOM 4597 C C . ILE A 1 345 ? 59.870 63.534 32.956 1.00 34.83 311 ILE A C 1
ATOM 4598 O O . ILE A 1 345 ? 60.546 62.616 33.447 1.00 33.33 311 ILE A O 1
ATOM 4614 N N . ASN A 1 346 ? 58.608 63.346 32.579 1.00 30.83 312 ASN A N 1
ATOM 4615 C CA . ASN A 1 346 ? 58.006 62.028 32.739 1.00 30.15 312 ASN A CA 1
ATOM 4616 C C . ASN A 1 346 ? 58.328 61.194 31.510 1.00 30.33 312 ASN A C 1
ATOM 4617 O O . ASN A 1 346 ? 58.400 61.719 30.379 1.00 30.48 312 ASN A O 1
ATOM 4628 N N . ILE A 1 347 ? 58.511 59.897 31.710 1.00 30.14 313 ILE A N 1
ATOM 4629 C CA . ILE A 1 347 ? 58.748 59.015 30.578 1.00 31.05 313 ILE A CA 1
ATOM 4630 C C . ILE A 1 347 ? 57.639 59.110 29.529 1.00 39.36 313 ILE A C 1
ATOM 4631 O O . ILE A 1 347 ? 57.910 58.969 28.357 1.00 30.33 313 ILE A O 1
ATOM 4647 N N . THR A 1 348 ? 56.383 59.374 29.920 1.00 30.69 314 THR A N 1
ATOM 4648 C CA . THR A 1 348 ? 55.299 59.377 28.908 1.00 31.59 314 THR A CA 1
ATOM 4649 C C . THR A 1 348 ? 55.518 60.568 27.974 1.00 32.24 314 THR A C 1
ATOM 4650 O O . THR A 1 348 ? 55.171 60.530 26.794 1.00 36.69 314 THR A O 1
ATOM 4661 N N . LYS A 1 349 ? 56.119 61.623 28.502 1.00 31.43 315 LYS A N 1
ATOM 4662 C CA . LYS A 1 349 ? 56.359 62.786 27.695 1.00 36.49 315 LYS A CA 1
ATOM 4663 C C . LYS A 1 349 ? 57.529 62.527 26.728 1.00 43.57 315 LYS A C 1
ATOM 4664 O O . LYS A 1 349 ? 57.563 63.072 25.633 1.00 35.30 315 LYS A O 1
ATOM 4683 N N . LEU A 1 350 ? 58.508 61.702 27.117 1.00 34.92 316 LEU A N 1
ATOM 4684 C CA . LEU A 1 350 ? 59.588 61.346 26.160 1.00 33.79 316 LEU A CA 1
ATOM 4685 C C . LEU A 1 350 ? 58.993 60.535 25.004 1.00 30.32 316 LEU A C 1
ATOM 4686 O O . LEU A 1 350 ? 59.511 60.530 23.911 1.00 42.62 316 LEU A O 1
ATOM 4702 N N . LEU A 1 351 ? 57.917 59.807 25.251 1.00 31.52 317 LEU A N 1
ATOM 4703 C CA . LEU A 1 351 ? 57.342 58.952 24.212 1.00 37.80 317 LEU A CA 1
ATOM 4704 C C . LEU A 1 351 ? 56.326 59.686 23.304 1.00 45.44 317 LEU A C 1
ATOM 4705 O O . LEU A 1 351 ? 55.761 59.064 22.393 1.00 41.14 317 LEU A O 1
ATOM 4721 N N . THR A 1 352 ? 56.125 60.991 23.537 1.00 41.11 318 THR A N 1
ATOM 4722 C CA . THR A 1 352 ? 55.107 61.782 22.798 1.00 52.29 318 THR A CA 1
ATOM 4723 C C . THR A 1 352 ? 55.329 61.744 21.297 1.00 45.49 318 THR A C 1
ATOM 4724 O O . THR A 1 352 ? 54.392 61.649 20.532 1.00 54.17 318 THR A O 1
ATOM 4735 N N . LYS A 1 353 ? 56.580 61.887 20.908 1.00 44.81 319 LYS A N 1
ATOM 4736 C CA . LYS A 1 353 ? 57.031 61.642 19.551 1.00 55.06 319 LYS A CA 1
ATOM 4737 C C . LYS A 1 353 ? 56.173 60.574 18.857 1.00 55.76 319 LYS A C 1
ATOM 4738 O O . LYS A 1 353 ? 55.721 60.778 17.738 1.00 58.71 319 LYS A O 1
ATOM 4757 N N . PHE A 1 354 ? 55.935 59.440 19.533 1.00 45.29 320 PHE A N 1
ATOM 4758 C CA . PHE A 1 354 ? 55.281 58.290 18.898 1.00 43.02 320 PHE A CA 1
ATOM 4759 C C . PHE A 1 354 ? 53.793 58.181 19.191 1.00 50.10 320 PHE A C 1
ATOM 4760 O O . PHE A 1 354 ? 53.105 57.350 18.613 1.00 51.88 320 PHE A O 1
ATOM 4777 N N . THR A 1 355 ? 53.296 58.997 20.101 1.00 51.25 321 THR A N 1
ATOM 4778 C CA . THR A 1 355 ? 51.927 58.829 20.566 1.00 56.92 321 THR A CA 1
ATOM 4779 C C . THR A 1 355 ? 51.058 60.092 20.380 1.00 64.44 321 THR A C 1
ATOM 4780 O O . THR A 1 355 ? 49.931 60.137 20.873 1.00 71.92 321 THR A O 1
ATOM 4791 N N . LYS A 1 356 ? 51.560 61.112 19.686 1.00 68.85 322 LYS A N 1
ATOM 4792 C CA . LYS A 1 356 ? 50.770 62.340 19.466 1.00 73.48 322 LYS A CA 1
ATOM 4793 C C . LYS A 1 356 ? 49.898 62.262 18.211 1.00 63.94 322 LYS A C 1
ATOM 4794 O O . LYS A 1 356 ? 48.914 63.009 18.078 1.00 86.03 322 LYS A O 1
ATOM 4813 N N . THR A 1 364 ? 56.536 65.861 9.535 1.00 65.00 330 THR A N 1
ATOM 4814 C CA . THR A 1 364 ? 57.205 64.628 9.947 1.00 67.96 330 THR A CA 1
ATOM 4815 C C . THR A 1 364 ? 56.483 63.929 11.114 1.00 69.46 330 THR A C 1
ATOM 4816 O O . THR A 1 364 ? 56.094 64.562 12.099 1.00 64.37 330 THR A O 1
ATOM 4826 N N . VAL A 1 365 ? 56.320 62.617 10.992 1.00 55.90 331 VAL A N 1
ATOM 4827 C CA . VAL A 1 365 ? 55.559 61.841 11.952 1.00 48.84 331 VAL A CA 1
ATOM 4828 C C . VAL A 1 365 ? 56.323 60.548 12.287 1.00 50.61 331 VAL A C 1
ATOM 4829 O O . VAL A 1 365 ? 56.852 59.875 11.391 1.00 40.23 331 VAL A O 1
ATOM 4842 N N . PHE A 1 366 ? 56.373 60.221 13.576 1.00 44.71 332 PHE A N 1
ATOM 4843 C CA . PHE A 1 366 ? 57.124 59.064 14.091 1.00 45.68 332 PHE A CA 1
ATOM 4844 C C . PHE A 1 366 ? 56.122 58.085 14.637 1.00 37.96 332 PHE A C 1
ATOM 4845 O O . PHE A 1 366 ? 55.208 58.506 15.350 1.00 38.85 332 PHE A O 1
ATOM 4862 N N . GLU A 1 367 ? 56.278 56.803 14.341 1.00 35.25 333 GLU A N 1
ATOM 4863 C CA . GLU A 1 367 ? 55.341 55.831 14.849 1.00 34.64 333 GLU A CA 1
ATOM 4864 C C . GLU A 1 367 ? 56.058 54.527 15.195 1.00 33.08 333 GLU A C 1
ATOM 4865 O O . GLU A 1 367 ? 56.857 54.058 14.396 1.00 35.63 333 GLU A O 1
ATOM 4877 N N . LEU A 1 368 ? 55.751 53.934 16.339 1.00 32.18 334 LEU A N 1
ATOM 4878 C CA . LEU A 1 368 ? 56.270 52.583 16.624 1.00 33.38 334 LEU A CA 1
ATOM 4879 C C . LEU A 1 368 ? 55.398 51.582 15.896 1.00 37.68 334 LEU A C 1
ATOM 4880 O O . LEU A 1 368 ? 54.288 51.329 16.327 1.00 43.03 334 LEU A O 1
ATOM 4896 N N . THR A 1 369 ? 55.848 51.047 14.768 1.00 31.21 335 THR A N 1
ATOM 4897 C CA . THR A 1 369 ? 54.975 50.134 14.021 1.00 39.01 335 THR A CA 1
ATOM 4898 C C . THR A 1 369 ? 55.197 48.661 14.374 1.00 46.12 335 THR A C 1
ATOM 4899 O O . THR A 1 369 ? 54.431 47.812 13.944 1.00 34.80 335 THR A O 1
ATOM 4910 N N . ARG A 1 370 ? 56.268 48.327 15.092 1.00 36.24 336 ARG A N 1
ATOM 4911 C CA . ARG A 1 370 ? 56.320 46.994 15.706 1.00 34.75 336 ARG A CA 1
ATOM 4912 C C . ARG A 1 370 ? 56.681 47.156 17.158 1.00 39.59 336 ARG A C 1
ATOM 4913 O O . ARG A 1 370 ? 57.748 47.697 17.511 1.00 36.11 336 ARG A O 1
ATOM 4934 N N . LEU A 1 371 ? 55.777 46.725 18.006 1.00 31.19 337 LEU A N 1
ATOM 4935 C CA . LEU A 1 371 ? 55.987 46.816 19.433 1.00 32.33 337 LEU A CA 1
ATOM 4936 C C . LEU A 1 371 ? 56.355 45.412 19.902 1.00 43.44 337 LEU A C 1
ATOM 4937 O O . LEU A 1 371 ? 55.554 44.503 19.812 1.00 34.97 337 LEU A O 1
ATOM 4953 N N . PRO A 1 372 ? 57.607 45.223 20.347 1.00 34.19 338 PRO A N 1
ATOM 4954 C CA . PRO A 1 372 ? 58.079 43.880 20.705 1.00 29.08 338 PRO A CA 1
ATOM 4955 C C . PRO A 1 372 ? 57.576 43.429 22.057 1.00 32.93 338 PRO A C 1
ATOM 4956 O O . PRO A 1 372 ? 57.170 44.265 22.849 1.00 30.42 338 PRO A O 1
ATOM 4967 N N . GLN A 1 373 ? 57.646 42.122 22.344 1.00 29.84 339 GLN A N 1
ATOM 4968 C CA . GLN A 1 373 ? 57.356 41.642 23.684 1.00 24.24 339 GLN A CA 1
ATOM 4969 C C . GLN A 1 373 ? 58.285 42.361 24.711 1.00 31.43 339 GLN A C 1
ATOM 4970 O O . GLN A 1 373 ? 57.862 42.670 25.834 1.00 29.34 339 GLN A O 1
ATOM 4984 N N . PHE A 1 374 ? 59.557 42.569 24.354 1.00 27.85 340 PHE A N 1
ATOM 4985 C CA . PHE A 1 374 ? 60.491 43.290 25.262 1.00 30.72 340 PHE A CA 1
ATOM 4986 C C . PHE A 1 374 ? 60.953 44.555 24.567 1.00 30.63 340 PHE A C 1
ATOM 4987 O O . PHE A 1 374 ? 61.640 44.473 23.547 1.00 32.69 340 PHE A O 1
ATOM 5004 N N . LEU A 1 375 ? 60.552 45.698 25.112 1.00 26.99 341 LEU A N 1
ATOM 5005 C CA . LEU A 1 375 ? 60.867 47.026 24.562 1.00 26.69 341 LEU A CA 1
ATOM 5006 C C . LEU A 1 375 ? 61.945 47.603 25.459 1.00 25.84 341 LEU A C 1
ATOM 5007 O O . LEU A 1 375 ? 61.747 47.757 26.676 1.00 26.71 341 LEU A O 1
ATOM 5023 N N . ILE A 1 376 ? 63.109 47.867 24.861 1.00 26.26 342 ILE A N 1
ATOM 5024 C CA . ILE A 1 376 ? 64.279 48.315 25.613 1.00 22.35 342 ILE A CA 1
ATOM 5025 C C . ILE A 1 376 ? 64.542 49.779 25.287 1.00 25.37 342 ILE A C 1
ATOM 5026 O O . ILE A 1 376 ? 64.739 50.134 24.103 1.00 24.69 342 ILE A O 1
ATOM 5042 N N . PHE A 1 377 ? 64.539 50.615 26.318 1.00 22.74 343 PHE A N 1
ATOM 5043 C CA . PHE A 1 377 ? 64.787 52.044 26.123 1.00 23.45 343 PHE A CA 1
ATOM 5044 C C . PHE A 1 377 ? 66.185 52.363 26.593 1.00 26.03 343 PHE A C 1
ATOM 5045 O O . PHE A 1 377 ? 66.660 51.803 27.579 1.00 25.49 343 PHE A O 1
ATOM 5062 N N . HIS A 1 378 ? 66.770 53.345 25.948 1.00 21.35 344 HIS A N 1
ATOM 5063 C CA . HIS A 1 378 ? 68.047 53.926 26.410 1.00 25.47 344 HIS A CA 1
ATOM 5064 C C . HIS A 1 378 ? 67.802 55.436 26.605 1.00 25.66 344 HIS A C 1
ATOM 5065 O O . HIS A 1 378 ? 67.263 56.089 25.704 1.00 27.54 344 HIS A O 1
ATOM 5080 N N . PHE A 1 379 ? 68.210 55.978 27.744 1.00 25.45 345 PHE A N 1
ATOM 5081 C CA . PHE A 1 379 ? 68.072 57.446 27.991 1.00 25.78 345 PHE A CA 1
ATOM 5082 C C . PHE A 1 379 ? 69.384 58.078 27.641 1.00 27.55 345 PHE A C 1
ATOM 5083 O O . PHE A 1 379 ? 70.416 57.695 28.184 1.00 28.31 345 PHE A O 1
ATOM 5100 N N . ASN A 1 380 ? 69.363 59.046 26.728 1.00 26.68 346 ASN A N 1
ATOM 5101 C CA . ASN A 1 380 ? 70.636 59.468 26.130 1.00 26.43 346 ASN A CA 1
ATOM 5102 C C . ASN A 1 380 ? 71.370 60.426 27.068 1.00 28.79 346 ASN A C 1
ATOM 5103 O O . ASN A 1 380 ? 71.310 61.634 26.885 1.00 30.54 346 ASN A O 1
ATOM 5114 N N . ARG A 1 381 ? 72.044 59.885 28.065 1.00 26.22 347 ARG A N 1
ATOM 5115 C CA . ARG A 1 381 ? 72.764 60.696 29.063 1.00 29.06 347 ARG A CA 1
ATOM 5116 C C . ARG A 1 381 ? 74.055 61.353 28.554 1.00 32.91 347 ARG A C 1
ATOM 5117 O O . ARG A 1 381 ? 74.405 62.474 28.976 1.00 30.21 347 ARG A O 1
ATOM 5138 N N . PHE A 1 382 ? 74.788 60.631 27.710 1.00 28.52 348 PHE A N 1
ATOM 5139 C CA . PHE A 1 382 ? 76.176 61.013 27.386 1.00 30.11 348 PHE A CA 1
ATOM 5140 C C . PHE A 1 382 ? 76.390 61.664 26.060 1.00 38.16 348 PHE A C 1
ATOM 5141 O O . PHE A 1 382 ? 76.074 61.112 25.018 1.00 36.62 348 PHE A O 1
ATOM 5158 N N . ASP A 1 383 ? 77.062 62.797 26.095 1.00 51.02 349 ASP A N 1
ATOM 5159 C CA A ASP A 1 383 ? 77.547 63.388 24.862 0.68 54.41 349 ASP A CA 1
ATOM 5160 C CA B ASP A 1 383 ? 77.592 63.432 24.896 0.32 54.41 349 ASP A CA 1
ATOM 5161 C C . ASP A 1 383 ? 79.048 63.010 24.790 1.00 56.99 349 ASP A C 1
ATOM 5162 O O . ASP A 1 383 ? 79.904 63.703 25.342 1.00 54.48 349 ASP A O 1
ATOM 5179 N N . ARG A 1 384 ? 79.345 61.872 24.127 1.00 47.85 350 ARG A N 1
ATOM 5180 C CA A ARG A 1 384 ? 80.710 61.323 24.102 0.53 57.25 350 ARG A CA 1
ATOM 5181 C CA B ARG A 1 384 ? 80.713 61.335 24.140 0.47 57.24 350 ARG A CA 1
ATOM 5182 C C . ARG A 1 384 ? 81.669 62.142 23.256 1.00 60.89 350 ARG A C 1
ATOM 5183 O O . ARG A 1 384 ? 82.887 62.055 23.440 1.00 58.85 350 ARG A O 1
ATOM 5224 N N . ASN A 1 385 ? 81.119 62.920 22.313 1.00 55.17 351 ASN A N 1
ATOM 5225 C CA . ASN A 1 385 ? 81.929 63.848 21.519 1.00 66.96 351 ASN A CA 1
ATOM 5226 C C . ASN A 1 385 ? 81.931 65.272 22.069 1.00 55.11 351 ASN A C 1
ATOM 5227 O O . ASN A 1 385 ? 81.740 66.227 21.330 1.00 63.02 351 ASN A O 1
ATOM 5238 N N . SER A 1 386 ? 82.099 65.392 23.374 1.00 52.62 352 SER A N 1
ATOM 5239 C CA . SER A 1 386 ? 82.467 66.644 23.983 1.00 49.24 352 SER A CA 1
ATOM 5240 C C . SER A 1 386 ? 83.360 66.316 25.162 1.00 56.79 352 SER A C 1
ATOM 5241 O O . SER A 1 386 ? 83.536 65.148 25.532 1.00 53.80 352 SER A O 1
ATOM 5249 N N . ASP A 1 387 ? 83.975 67.341 25.725 1.00 48.38 353 ASP A N 1
ATOM 5250 C CA . ASP A 1 387 ? 84.911 67.139 26.819 1.00 65.13 353 ASP A CA 1
ATOM 5251 C C . ASP A 1 387 ? 84.197 66.628 28.083 1.00 61.44 353 ASP A C 1
ATOM 5252 O O . ASP A 1 387 ? 83.028 66.999 28.331 1.00 54.70 353 ASP A O 1
ATOM 5261 N N . HIS A 1 388 ? 84.913 65.791 28.854 1.00 48.32 354 HIS A N 1
ATOM 5262 C CA . HIS A 1 388 ? 84.417 65.164 30.099 1.00 46.30 354 HIS A CA 1
ATOM 5263 C C . HIS A 1 388 ? 82.965 64.719 29.987 1.00 42.41 354 HIS A C 1
ATOM 5264 O O . HIS A 1 388 ? 82.086 65.218 30.734 1.00 39.24 354 HIS A O 1
ATOM 5279 N N . PRO A 1 389 ? 82.702 63.765 29.091 1.00 41.93 355 PRO A N 1
ATOM 5280 C CA . PRO A 1 389 ? 81.318 63.289 28.846 1.00 39.76 355 PRO A CA 1
ATOM 5281 C C . PRO A 1 389 ? 80.565 62.807 30.104 1.00 32.55 355 PRO A C 1
ATOM 5282 O O . PRO A 1 389 ? 79.323 62.978 30.210 1.00 35.76 355 PRO A O 1
ATOM 5293 N N . VAL A 1 390 ? 81.258 62.149 31.030 1.00 35.99 356 VAL A N 1
ATOM 5294 C CA . VAL A 1 390 ? 80.571 61.643 32.209 1.00 34.41 356 VAL A CA 1
ATOM 5295 C C . VAL A 1 390 ? 80.184 62.794 33.106 1.00 35.78 356 VAL A C 1
ATOM 5296 O O . VAL A 1 390 ? 79.002 62.990 33.424 1.00 33.49 356 VAL A O 1
ATOM 5309 N N . LYS A 1 391 ? 81.158 63.611 33.489 1.00 37.87 357 LYS A N 1
ATOM 5310 C CA . LYS A 1 391 ? 80.842 64.767 34.344 1.00 35.36 357 LYS A CA 1
ATOM 5311 C C . LYS A 1 391 ? 79.755 65.677 33.766 1.00 30.29 357 LYS A C 1
ATOM 5312 O O . LYS A 1 391 ? 78.914 66.208 34.493 1.00 34.72 357 LYS A O 1
ATOM 5331 N N . ASN A 1 392 ? 79.810 65.901 32.446 1.00 29.02 358 ASN A N 1
ATOM 5332 C CA . ASN A 1 392 ? 78.874 66.800 31.782 1.00 34.66 358 ASN A CA 1
ATOM 5333 C C . ASN A 1 392 ? 77.596 66.125 31.258 1.00 36.96 358 ASN A C 1
ATOM 5334 O O . ASN A 1 392 ? 76.896 66.684 30.411 1.00 29.08 358 ASN A O 1
ATOM 5345 N N . ARG A 1 393 ? 77.302 64.935 31.772 1.00 31.78 359 ARG A N 1
ATOM 5346 C CA A ARG A 1 393 ? 76.157 64.146 31.309 0.13 32.19 359 ARG A CA 1
ATOM 5347 C CA B ARG A 1 393 ? 76.161 64.149 31.278 0.87 31.74 359 ARG A CA 1
ATOM 5348 C C . ARG A 1 393 ? 74.812 64.809 31.614 1.00 34.55 359 ARG A C 1
ATOM 5349 O O . ARG A 1 393 ? 74.701 65.653 32.520 1.00 30.34 359 ARG A O 1
ATOM 5390 N N . ASN A 1 394 ? 73.779 64.410 30.875 1.00 27.70 360 ASN A N 1
ATOM 5391 C CA . ASN A 1 394 ? 72.456 64.987 31.065 1.00 27.19 360 ASN A CA 1
ATOM 5392 C C . ASN A 1 394 ? 71.794 64.355 32.299 1.00 34.64 360 ASN A C 1
ATOM 5393 O O . ASN A 1 394 ? 71.385 63.165 32.272 1.00 29.78 360 ASN A O 1
ATOM 5404 N N . GLN A 1 395 ? 71.671 65.124 33.386 1.00 31.67 361 GLN A N 1
ATOM 5405 C CA . GLN A 1 395 ? 71.134 64.556 34.627 1.00 27.83 361 GLN A CA 1
ATOM 5406 C C . GLN A 1 395 ? 69.653 64.859 34.883 1.00 34.37 361 GLN A C 1
ATOM 5407 O O . GLN A 1 395 ? 69.203 64.828 36.032 1.00 31.81 361 GLN A O 1
ATOM 5421 N N . THR A 1 396 ? 68.896 65.079 33.806 1.00 28.78 362 THR A N 1
ATOM 5422 C CA . THR A 1 396 ? 67.451 65.301 33.916 1.00 30.87 362 THR A CA 1
ATOM 5423 C C . THR A 1 396 ? 66.834 64.135 34.667 1.00 38.70 362 THR A C 1
ATOM 5424 O O . THR A 1 396 ? 67.132 62.951 34.388 1.00 31.89 362 THR A O 1
ATOM 5435 N N . LEU A 1 397 ? 65.971 64.446 35.629 1.00 28.16 363 LEU A N 1
ATOM 5436 C CA . LEU A 1 397 ? 65.301 63.412 36.392 1.00 29.90 363 LEU A CA 1
ATOM 5437 C C . LEU A 1 397 ? 64.158 62.805 35.603 1.00 36.54 363 LEU A C 1
ATOM 5438 O O . LEU A 1 397 ? 63.127 63.453 35.354 1.00 34.56 363 LEU A O 1
ATOM 5454 N N . VAL A 1 398 ? 64.334 61.545 35.202 1.00 32.16 364 VAL A N 1
ATOM 5455 C CA . VAL A 1 398 ? 63.305 60.850 34.434 1.00 27.74 364 VAL A CA 1
ATOM 5456 C C . VAL A 1 398 ? 62.339 60.106 35.361 1.00 33.11 364 VAL A C 1
ATOM 5457 O O . VAL A 1 398 ? 62.717 59.165 36.104 1.00 31.82 364 VAL A O 1
ATOM 5470 N N . GLU A 1 399 ? 61.083 60.535 35.318 1.00 28.83 365 GLU A N 1
ATOM 5471 C CA . GLU A 1 399 ? 60.043 59.970 36.172 1.00 35.41 365 GLU A CA 1
ATOM 5472 C C . GLU A 1 399 ? 59.273 58.847 35.488 1.00 30.76 365 GLU A C 1
ATOM 5473 O O . GLU A 1 399 ? 58.833 58.995 34.356 1.00 35.31 365 GLU A O 1
ATOM 5485 N N . PHE A 1 400 ? 59.100 57.733 36.188 1.00 27.37 366 PHE A N 1
ATOM 5486 C CA . PHE A 1 400 ? 58.380 56.611 35.627 1.00 31.07 366 PHE A CA 1
ATOM 5487 C C . PHE A 1 400 ? 57.829 55.795 36.794 1.00 29.99 366 PHE A C 1
ATOM 5488 O O . PHE A 1 400 ? 58.344 55.877 37.909 1.00 37.40 366 PHE A O 1
ATOM 5505 N N . SER A 1 401 ? 56.804 55.017 36.521 1.00 33.63 367 SER A N 1
ATOM 5506 C CA . SER A 1 401 ? 56.245 54.089 37.506 1.00 40.00 367 SER A CA 1
ATOM 5507 C C . SER A 1 401 ? 56.416 52.717 36.921 1.00 42.81 367 SER A C 1
ATOM 5508 O O . SER A 1 401 ? 57.309 52.499 36.093 1.00 41.56 367 SER A O 1
ATOM 5516 N N . SER A 1 402 ? 55.575 51.766 37.296 1.00 36.39 368 SER A N 1
ATOM 5517 C CA . SER A 1 402 ? 55.850 50.416 36.822 1.00 39.18 368 SER A CA 1
ATOM 5518 C C . SER A 1 402 ? 55.033 50.045 35.608 1.00 36.83 368 SER A C 1
ATOM 5519 O O . SER A 1 402 ? 55.195 48.956 35.081 1.00 32.60 368 SER A O 1
ATOM 5527 N N . GLU A 1 403 ? 54.214 50.982 35.121 1.00 33.82 369 GLU A N 1
ATOM 5528 C CA . GLU A 1 403 ? 53.345 50.711 33.975 1.00 32.15 369 GLU A CA 1
ATOM 5529 C C . GLU A 1 403 ? 53.379 51.846 32.978 1.00 28.17 369 GLU A C 1
ATOM 5530 O O . GLU A 1 403 ? 53.576 53.013 33.332 1.00 37.93 369 GLU A O 1
ATOM 5542 N N . LEU A 1 404 ? 53.074 51.525 31.735 1.00 32.28 370 LEU A N 1
ATOM 5543 C CA . LEU A 1 404 ? 53.220 52.480 30.684 1.00 35.12 370 LEU A CA 1
ATOM 5544 C C . LEU A 1 404 ? 52.268 52.013 29.590 1.00 38.84 370 LEU A C 1
ATOM 5545 O O . LEU A 1 404 ? 52.062 50.836 29.425 1.00 36.71 370 LEU A O 1
ATOM 5561 N N . GLU A 1 405 ? 51.677 52.924 28.829 1.00 38.86 371 GLU A N 1
ATOM 5562 C CA . GLU A 1 405 ? 50.856 52.475 27.720 1.00 39.78 371 GLU A CA 1
ATOM 5563 C C . GLU A 1 405 ? 51.287 53.201 26.463 1.00 36.89 371 GLU A C 1
ATOM 5564 O O . GLU A 1 405 ? 51.524 54.387 26.510 1.00 40.64 371 GLU A O 1
ATOM 5576 N N . ILE A 1 406 ? 51.400 52.496 25.341 1.00 40.58 372 ILE A N 1
ATOM 5577 C CA . ILE A 1 406 ? 51.742 53.150 24.073 1.00 42.96 372 ILE A CA 1
ATOM 5578 C C . ILE A 1 406 ? 50.670 52.789 23.045 1.00 45.33 372 ILE A C 1
ATOM 5579 O O . ILE A 1 406 ? 50.560 51.633 22.652 1.00 43.50 372 ILE A O 1
ATOM 5595 N N . LEU A 1 407 ? 49.889 53.778 22.622 1.00 52.50 373 LEU A N 1
ATOM 5596 C CA . LEU A 1 407 ? 48.744 53.532 21.732 1.00 66.11 373 LEU A CA 1
ATOM 5597 C C . LEU A 1 407 ? 48.013 52.208 22.062 1.00 54.79 373 LEU A C 1
ATOM 5598 O O . LEU A 1 407 ? 47.950 51.264 21.256 1.00 54.11 373 LEU A O 1
ATOM 5614 N N . HIS A 1 408 ? 47.516 52.155 23.288 1.00 47.05 374 HIS A N 1
ATOM 5615 C CA . HIS A 1 408 ? 46.697 51.040 23.790 1.00 53.61 374 HIS A CA 1
ATOM 5616 C C . HIS A 1 408 ? 47.427 49.746 24.099 1.00 58.44 374 HIS A C 1
ATOM 5617 O O . HIS A 1 408 ? 46.801 48.802 24.589 1.00 47.40 374 HIS A O 1
ATOM 5632 N N . VAL A 1 409 ? 48.743 49.695 23.870 1.00 44.14 375 VAL A N 1
ATOM 5633 C CA . VAL A 1 409 ? 49.495 48.487 24.244 1.00 42.70 375 VAL A CA 1
ATOM 5634 C C . VAL A 1 409 ? 50.097 48.754 25.610 1.00 41.78 375 VAL A C 1
ATOM 5635 O O . VAL A 1 409 ? 50.756 49.768 25.795 1.00 38.54 375 VAL A O 1
ATOM 5648 N N . LYS A 1 410 ? 49.840 47.895 26.585 1.00 37.00 376 LYS A N 1
ATOM 5649 C CA . LYS A 1 410 ? 50.350 48.129 27.924 1.00 38.17 376 LYS A CA 1
ATOM 5650 C C . LYS A 1 410 ? 51.687 47.377 28.139 1.00 34.01 376 LYS A C 1
ATOM 5651 O O . LYS A 1 410 ? 51.832 46.236 27.686 1.00 32.90 376 LYS A O 1
ATOM 5670 N N . TYR A 1 411 ? 52.583 48.002 28.900 1.00 33.53 377 TYR A N 1
ATOM 5671 C CA . TYR A 1 411 ? 53.897 47.413 29.249 1.00 30.76 377 TYR A CA 1
ATOM 5672 C C . TYR A 1 411 ? 54.127 47.547 30.751 1.00 33.15 377 TYR A C 1
ATOM 5673 O O . TYR A 1 411 ? 53.652 48.511 31.368 1.00 30.76 377 TYR A O 1
ATOM 5691 N N . ARG A 1 412 ? 54.908 46.628 31.338 1.00 30.50 378 ARG A N 1
ATOM 5692 C CA . ARG A 1 412 ? 55.297 46.764 32.730 1.00 31.55 378 ARG A CA 1
ATOM 5693 C C . ARG A 1 412 ? 56.844 46.710 32.809 1.00 29.17 378 ARG A C 1
ATOM 5694 O O . ARG A 1 412 ? 57.438 45.921 32.083 1.00 27.03 378 ARG A O 1
ATOM 5715 N N . LEU A 1 413 ? 57.416 47.502 33.698 1.00 27.90 379 LEU A N 1
ATOM 5716 C CA . LEU A 1 413 ? 58.884 47.608 33.828 1.00 31.27 379 LEU A CA 1
ATOM 5717 C C . LEU A 1 413 ? 59.416 46.336 34.471 1.00 33.30 379 LEU A C 1
ATOM 5718 O O . LEU A 1 413 ? 58.896 45.912 35.495 1.00 27.56 379 LEU A O 1
ATOM 5734 N N . LYS A 1 414 ? 60.474 45.757 33.901 1.00 24.69 380 LYS A N 1
ATOM 5735 C CA A LYS A 1 414 ? 61.032 44.529 34.446 0.46 27.80 380 LYS A CA 1
ATOM 5736 C CA B LYS A 1 414 ? 61.045 44.501 34.391 0.54 27.82 380 LYS A CA 1
ATOM 5737 C C . LYS A 1 414 ? 62.518 44.645 34.794 1.00 30.88 380 LYS A C 1
ATOM 5738 O O . LYS A 1 414 ? 63.008 43.892 35.622 1.00 26.76 380 LYS A O 1
ATOM 5775 N N . ALA A 1 415 ? 63.226 45.613 34.199 1.00 25.38 381 ALA A N 1
ATOM 5776 C CA . ALA A 1 415 ? 64.646 45.792 34.527 1.00 24.57 381 ALA A CA 1
ATOM 5777 C C . ALA A 1 415 ? 65.006 47.259 34.345 1.00 22.28 381 ALA A C 1
ATOM 5778 O O . ALA A 1 415 ? 64.482 47.928 33.424 1.00 25.82 381 ALA A O 1
ATOM 5785 N N . ASN A 1 416 ? 65.902 47.733 35.205 1.00 23.00 382 ASN A N 1
ATOM 5786 C CA . ASN A 1 416 ? 66.320 49.141 35.213 1.00 24.82 382 ASN A CA 1
ATOM 5787 C C . ASN A 1 416 ? 67.844 49.181 35.460 1.00 28.28 382 ASN A C 1
ATOM 5788 O O . ASN A 1 416 ? 68.298 48.739 36.508 1.00 28.68 382 ASN A O 1
ATOM 5799 N N . VAL A 1 417 ? 68.626 49.632 34.475 1.00 23.30 383 VAL A N 1
ATOM 5800 C CA . VAL A 1 417 ? 70.084 49.744 34.683 1.00 22.09 383 VAL A CA 1
ATOM 5801 C C . VAL A 1 417 ? 70.344 51.197 35.044 1.00 24.08 383 VAL A C 1
ATOM 5802 O O . VAL A 1 417 ? 69.970 52.099 34.292 1.00 25.99 383 VAL A O 1
ATOM 5815 N N . VAL A 1 418 ? 71.045 51.397 36.141 1.00 24.29 384 VAL A N 1
ATOM 5816 C CA . VAL A 1 418 ? 71.230 52.710 36.725 1.00 25.97 384 VAL A CA 1
ATOM 5817 C C . VAL A 1 418 ? 72.689 53.112 36.664 1.00 28.20 384 VAL A C 1
ATOM 5818 O O . VAL A 1 418 ? 73.606 52.273 36.827 1.00 27.53 384 VAL A O 1
ATOM 5831 N N . HIS A 1 419 ? 72.910 54.407 36.450 1.00 24.77 385 HIS A N 1
ATOM 5832 C CA . HIS A 1 419 ? 74.255 54.935 36.333 1.00 26.32 385 HIS A CA 1
ATOM 5833 C C . HIS A 1 419 ? 74.631 55.604 37.669 1.00 36.19 385 HIS A C 1
ATOM 5834 O O . HIS A 1 419 ? 73.867 56.373 38.207 1.00 30.62 385 HIS A O 1
ATOM 5849 N N . VAL A 1 420 ? 75.819 55.315 38.178 1.00 32.16 386 VAL A N 1
ATOM 5850 C CA . VAL A 1 420 ? 76.273 55.820 39.476 1.00 37.15 386 VAL A CA 1
ATOM 5851 C C . VAL A 1 420 ? 77.668 56.341 39.236 1.00 41.88 386 VAL A C 1
ATOM 5852 O O . VAL A 1 420 ? 78.469 55.696 38.524 1.00 36.49 386 VAL A O 1
ATOM 5865 N N . VAL A 1 421 ? 77.991 57.495 39.815 1.00 36.19 387 VAL A N 1
ATOM 5866 C CA . VAL A 1 421 ? 79.345 58.042 39.653 1.00 39.27 387 VAL A CA 1
ATOM 5867 C C . VAL A 1 421 ? 80.249 57.697 40.827 1.00 45.89 387 VAL A C 1
ATOM 5868 O O . VAL A 1 421 ? 79.841 57.780 41.974 1.00 48.23 387 VAL A O 1
ATOM 5881 N N . ILE A 1 422 ? 81.486 57.311 40.517 1.00 57.70 388 ILE A N 1
ATOM 5882 C CA . ILE A 1 422 ? 82.485 56.997 41.544 1.00 77.90 388 ILE A CA 1
ATOM 5883 C C . ILE A 1 422 ? 83.799 57.743 41.268 1.00 68.17 388 ILE A C 1
ATOM 5884 O O . ILE A 1 422 ? 83.871 58.641 40.404 1.00 83.64 388 ILE A O 1
ATOM 5900 N N . GLY A 1 434 ? 90.876 64.788 34.834 1.00 65.77 400 GLY A N 1
ATOM 5901 C CA . GLY A 1 434 ? 90.191 63.945 33.861 1.00 67.52 400 GLY A CA 1
ATOM 5902 C C . GLY A 1 434 ? 88.730 63.692 34.295 1.00 63.77 400 GLY A C 1
ATOM 5903 O O . GLY A 1 434 ? 88.246 64.311 35.250 1.00 54.14 400 GLY A O 1
ATOM 5904 N N . ASP A 1 435 ? 88.030 62.788 33.608 1.00 57.30 401 ASP A N 1
ATOM 5905 C CA . ASP A 1 435 ? 86.563 62.678 33.777 1.00 46.36 401 ASP A CA 1
ATOM 5906 C C . ASP A 1 435 ? 86.146 61.936 35.044 1.00 46.20 401 ASP A C 1
ATOM 5907 O O . ASP A 1 435 ? 86.941 61.222 35.645 1.00 73.88 401 ASP A O 1
ATOM 5915 N N . GLU A 1 436 ? 84.884 62.078 35.432 1.00 48.01 402 GLU A N 1
ATOM 5916 C CA . GLU A 1 436 ? 84.320 61.174 36.441 1.00 39.87 402 GLU A CA 1
ATOM 5917 C C . GLU A 1 436 ? 84.214 59.746 35.834 1.00 36.51 402 GLU A C 1
ATOM 5918 O O . GLU A 1 436 ? 84.227 59.589 34.603 1.00 37.62 402 GLU A O 1
ATOM 5930 N N . LYS A 1 437 ? 84.174 58.733 36.692 1.00 41.42 403 LYS A N 1
ATOM 5931 C CA . LYS A 1 437 ? 84.092 57.346 36.234 1.00 38.80 403 LYS A CA 1
ATOM 5932 C C . LYS A 1 437 ? 82.668 56.786 36.414 1.00 37.47 403 LYS A C 1
ATOM 5933 O O . LYS A 1 437 ? 82.021 56.991 37.446 1.00 36.71 403 LYS A O 1
ATOM 5952 N N . SER A 1 438 ? 82.200 56.070 35.403 1.00 33.76 404 SER A N 1
ATOM 5953 C CA . SER A 1 438 ? 80.835 55.457 35.467 1.00 32.60 404 SER A CA 1
ATOM 5954 C C . SER A 1 438 ? 80.859 54.113 36.193 1.00 37.68 404 SER A C 1
ATOM 5955 O O . SER A 1 438 ? 81.769 53.299 35.966 1.00 37.69 404 SER A O 1
ATOM 5963 N N . HIS A 1 439 ? 79.857 53.855 37.032 1.00 35.16 405 HIS A N 1
ATOM 5964 C CA . HIS A 1 439 ? 79.641 52.546 37.629 1.00 33.13 405 HIS A CA 1
ATOM 5965 C C . HIS A 1 439 ? 78.178 52.183 37.297 1.00 34.37 405 HIS A C 1
ATOM 5966 O O . HIS A 1 439 ? 77.304 53.071 37.263 1.00 32.11 405 HIS A O 1
ATOM 5981 N N . TRP A 1 440 ? 77.912 50.901 37.076 1.00 27.95 406 TRP A N 1
ATOM 5982 C CA . TRP A 1 440 ? 76.580 50.481 36.563 1.00 28.10 406 TRP A CA 1
ATOM 5983 C C . TRP A 1 440 ? 75.989 49.490 37.544 1.00 32.01 406 TRP A C 1
ATOM 5984 O O . TRP A 1 440 ? 76.669 48.545 37.980 1.00 29.84 406 TRP A O 1
ATOM 6005 N N . ILE A 1 441 ? 74.726 49.684 37.893 1.00 25.16 407 ILE A N 1
ATOM 6006 C CA A ILE A 1 441 ? 74.085 48.697 38.758 0.51 30.44 407 ILE A CA 1
ATOM 6007 C CA B ILE A 1 441 ? 73.992 48.866 38.860 0.49 30.65 407 ILE A CA 1
ATOM 6008 C C . ILE A 1 441 ? 72.745 48.321 38.147 1.00 25.58 407 ILE A C 1
ATOM 6009 O O . ILE A 1 441 ? 72.197 49.033 37.304 1.00 29.49 407 ILE A O 1
ATOM 6040 N N . THR A 1 442 ? 72.252 47.149 38.527 1.00 22.10 408 THR A N 1
ATOM 6041 C CA . THR A 1 442 ? 71.117 46.564 37.780 1.00 24.67 408 THR A CA 1
ATOM 6042 C C . THR A 1 442 ? 70.027 46.250 38.767 1.00 29.61 408 THR A C 1
ATOM 6043 O O . THR A 1 442 ? 70.282 45.605 39.779 1.00 31.82 408 THR A O 1
ATOM 6054 N N . GLN A 1 443 ? 68.802 46.703 38.472 1.00 24.81 409 GLN A N 1
ATOM 6055 C CA . GLN A 1 443 ? 67.660 46.378 39.311 1.00 25.28 409 GLN A CA 1
ATOM 6056 C C . GLN A 1 443 ? 66.744 45.482 38.513 1.00 29.00 409 GLN A C 1
ATOM 6057 O O . GLN A 1 443 ? 66.453 45.783 37.341 1.00 28.62 409 GLN A O 1
ATOM 6071 N N . LEU A 1 444 ? 66.279 44.397 39.127 1.00 25.96 410 LEU A N 1
ATOM 6072 C CA . LEU A 1 444 ? 65.490 43.428 38.380 1.00 24.28 410 LEU A CA 1
ATOM 6073 C C . LEU A 1 444 ? 64.233 43.074 39.130 1.00 29.80 410 LEU A C 1
ATOM 6074 O O . LEU A 1 444 ? 64.269 42.893 40.342 1.00 28.03 410 LEU A O 1
ATOM 6090 N N . TYR A 1 445 ? 63.172 42.840 38.378 1.00 26.58 411 TYR A N 1
ATOM 6091 C CA . TYR A 1 445 ? 61.850 42.620 39.000 1.00 30.63 411 TYR A CA 1
ATOM 6092 C C . TYR A 1 445 ? 61.549 41.150 39.052 1.00 28.77 411 TYR A C 1
ATOM 6093 O O . TYR A 1 445 ? 61.695 40.458 38.048 1.00 27.83 411 TYR A O 1
ATOM 6111 N N . ASP A 1 446 ? 61.122 40.678 40.220 1.00 30.70 412 ASP A N 1
ATOM 6112 C CA . ASP A 1 446 ? 60.648 39.298 40.357 1.00 30.81 412 ASP A CA 1
ATOM 6113 C C . ASP A 1 446 ? 59.113 39.283 40.501 1.00 38.40 412 ASP A C 1
ATOM 6114 O O . ASP A 1 446 ? 58.605 39.718 41.514 1.00 35.11 412 ASP A O 1
ATOM 6123 N N . ASN A 1 447 ? 58.442 38.818 39.456 1.00 34.44 413 ASN A N 1
ATOM 6124 C CA . ASN A 1 447 ? 56.973 38.708 39.364 1.00 45.49 413 ASN A CA 1
ATOM 6125 C C . ASN A 1 447 ? 56.351 37.928 40.507 1.00 53.63 413 ASN A C 1
ATOM 6126 O O . ASN A 1 447 ? 55.222 38.188 40.910 1.00 48.47 413 ASN A O 1
ATOM 6137 N N . LYS A 1 448 ? 57.068 36.920 40.981 1.00 40.68 414 LYS A N 1
ATOM 6138 C CA . LYS A 1 448 ? 56.464 35.921 41.842 1.00 47.75 414 LYS A CA 1
ATOM 6139 C C . LYS A 1 448 ? 56.373 36.530 43.229 1.00 48.11 414 LYS A C 1
ATOM 6140 O O . LYS A 1 448 ? 55.304 36.590 43.798 1.00 50.62 414 LYS A O 1
ATOM 6159 N N . SER A 1 449 ? 57.473 37.033 43.765 1.00 40.10 415 SER A N 1
ATOM 6160 C CA . SER A 1 449 ? 57.439 37.659 45.086 1.00 37.44 415 SER A CA 1
ATOM 6161 C C . SER A 1 449 ? 57.108 39.167 45.016 1.00 45.88 415 SER A C 1
ATOM 6162 O O . SER A 1 449 ? 57.087 39.847 46.031 1.00 46.63 415 SER A O 1
ATOM 6170 N N . GLU A 1 450 ? 56.860 39.674 43.804 1.00 45.58 416 GLU A N 1
ATOM 6171 C CA . GLU A 1 450 ? 56.678 41.111 43.569 1.00 43.90 416 GLU A CA 1
ATOM 6172 C C . GLU A 1 450 ? 57.733 42.021 44.214 1.00 45.95 416 GLU A C 1
ATOM 6173 O O . GLU A 1 450 ? 57.388 43.025 44.799 1.00 49.31 416 GLU A O 1
ATOM 6185 N N . LYS A 1 451 ? 59.018 41.684 44.095 1.00 40.85 417 LYS A N 1
ATOM 6186 C CA . LYS A 1 451 ? 60.053 42.501 44.678 1.00 43.27 417 LYS A CA 1
ATOM 6187 C C . LYS A 1 451 ? 61.012 42.972 43.591 1.00 36.59 417 LYS A C 1
ATOM 6188 O O . LYS A 1 451 ? 61.205 42.270 42.578 1.00 34.20 417 LYS A O 1
ATOM 6207 N N . TRP A 1 452 ? 61.589 44.149 43.815 1.00 36.27 418 TRP A N 1
ATOM 6208 C CA . TRP A 1 452 ? 62.717 44.626 43.020 1.00 35.52 418 TRP A CA 1
ATOM 6209 C C . TRP A 1 452 ? 63.990 44.279 43.750 1.00 35.77 418 TRP A C 1
ATOM 6210 O O . TRP A 1 452 ? 64.159 44.594 44.942 1.00 38.29 418 TRP A O 1
ATOM 6231 N N . ILE A 1 453 ? 64.936 43.688 43.032 1.00 34.11 419 ILE A N 1
ATOM 6232 C CA . ILE A 1 453 ? 66.214 43.371 43.649 1.00 29.10 419 ILE A CA 1
ATOM 6233 C C . ILE A 1 453 ? 67.272 44.155 42.911 1.00 31.94 419 ILE A C 1
ATOM 6234 O O . ILE A 1 453 ? 67.376 44.038 41.679 1.00 29.90 419 ILE A O 1
ATOM 6250 N N . GLU A 1 454 ? 68.067 44.916 43.656 1.00 29.63 420 GLU A N 1
ATOM 6251 C CA . GLU A 1 454 ? 69.146 45.704 43.079 1.00 32.45 420 GLU A CA 1
ATOM 6252 C C . GLU A 1 454 ? 70.471 44.967 43.247 1.00 36.56 420 GLU A C 1
ATOM 6253 O O . GLU A 1 454 ? 70.885 44.654 44.353 1.00 38.13 420 GLU A O 1
ATOM 6265 N N . ILE A 1 455 ? 71.155 44.737 42.146 1.00 30.36 421 ILE A N 1
ATOM 6266 C CA . ILE A 1 455 ? 72.415 43.986 42.187 1.00 26.57 421 ILE A CA 1
ATOM 6267 C C . ILE A 1 455 ? 73.537 44.978 41.923 1.00 34.25 421 ILE A C 1
ATOM 6268 O O . ILE A 1 455 ? 73.636 45.535 40.838 1.00 32.77 421 ILE A O 1
ATOM 6284 N N . ASP A 1 456 ? 74.368 45.199 42.928 1.00 32.57 422 ASP A N 1
ATOM 6285 C CA . ASP A 1 456 ? 75.491 46.167 42.818 1.00 35.45 422 ASP A CA 1
ATOM 6286 C C . ASP A 1 456 ? 76.766 45.387 43.192 1.00 38.16 422 ASP A C 1
ATOM 6287 O O . ASP A 1 456 ? 76.998 45.080 44.356 1.00 38.50 422 ASP A O 1
ATOM 6296 N N . GLY A 1 457 ? 77.552 44.966 42.211 1.00 36.06 423 GLY A N 1
ATOM 6297 C CA . GLY A 1 457 ? 78.685 44.072 42.536 1.00 38.48 423 GLY A CA 1
ATOM 6298 C C . GLY A 1 457 ? 78.130 42.759 43.064 1.00 41.08 423 GLY A C 1
ATOM 6299 O O . GLY A 1 457 ? 77.212 42.200 42.460 1.00 36.91 423 GLY A O 1
ATOM 6303 N N . ILE A 1 458 ? 78.636 42.231 44.176 1.00 36.99 424 ILE A N 1
ATOM 6304 C CA . ILE A 1 458 ? 78.063 40.990 44.702 1.00 38.37 424 ILE A CA 1
ATOM 6305 C C . ILE A 1 458 ? 76.903 41.229 45.664 1.00 40.72 424 ILE A C 1
ATOM 6306 O O . ILE A 1 458 ? 76.271 40.265 46.088 1.00 43.12 424 ILE A O 1
ATOM 6322 N N . ASN A 1 459 ? 76.622 42.496 45.987 1.00 42.10 425 ASN A N 1
ATOM 6323 C CA . ASN A 1 459 ? 75.520 42.841 46.909 1.00 50.15 425 ASN A CA 1
ATOM 6324 C C . ASN A 1 459 ? 74.154 42.902 46.263 1.00 43.55 425 ASN A C 1
ATOM 6325 O O . ASN A 1 459 ? 74.003 43.484 45.194 1.00 39.99 425 ASN A O 1
ATOM 6336 N N . THR A 1 460 ? 73.158 42.354 46.952 1.00 35.77 426 THR A N 1
ATOM 6337 C CA . THR A 1 460 ? 71.782 42.472 46.516 1.00 41.45 426 THR A CA 1
ATOM 6338 C C . THR A 1 460 ? 70.940 43.075 47.642 1.00 44.73 426 THR A C 1
ATOM 6339 O O . THR A 1 460 ? 71.119 42.746 48.821 1.00 42.54 426 THR A O 1
ATOM 6350 N N . THR A 1 461 ? 70.040 43.973 47.274 1.00 38.82 427 THR A N 1
ATOM 6351 C CA . THR A 1 461 ? 69.240 44.711 48.241 1.00 40.55 427 THR A CA 1
ATOM 6352 C C . THR A 1 461 ? 67.847 44.848 47.624 1.00 41.28 427 THR A C 1
ATOM 6353 O O . THR A 1 461 ? 67.732 45.118 46.435 1.00 40.05 427 THR A O 1
ATOM 6364 N N . GLU A 1 462 ? 66.792 44.646 48.398 1.00 38.99 428 GLU A N 1
ATOM 6365 C CA . GLU A 1 462 ? 65.455 44.940 47.895 1.00 43.68 428 GLU A CA 1
ATOM 6366 C C . GLU A 1 462 ? 65.271 46.470 47.752 1.00 44.71 428 GLU A C 1
ATOM 6367 O O . GLU A 1 462 ? 65.810 47.234 48.560 1.00 42.90 428 GLU A O 1
ATOM 6379 N N . ARG A 1 463 ? 64.522 46.906 46.738 1.00 39.19 429 ARG A N 1
ATOM 6380 C CA . ARG A 1 463 ? 64.188 48.324 46.564 1.00 40.86 429 ARG A CA 1
ATOM 6381 C C . ARG A 1 463 ? 62.681 48.477 46.371 1.00 42.71 429 ARG A C 1
ATOM 6382 O O . ARG A 1 463 ? 62.003 47.556 45.862 1.00 37.91 429 ARG A O 1
ATOM 6403 N N . GLU A 1 464 ? 62.157 49.642 46.758 1.00 43.31 430 GLU A N 1
ATOM 6404 C CA A GLU A 1 464 ? 60.742 49.913 46.547 0.52 45.55 430 GLU A CA 1
ATOM 6405 C CA B GLU A 1 464 ? 60.748 49.991 46.561 0.48 45.69 430 GLU A CA 1
ATOM 6406 C C . GLU A 1 464 ? 60.485 50.390 45.121 1.00 40.11 430 GLU A C 1
ATOM 6407 O O . GLU A 1 464 ? 61.179 51.285 44.599 1.00 38.84 430 GLU A O 1
ATOM 6430 N N . ALA A 1 465 ? 59.484 49.789 44.495 1.00 33.05 431 ALA A N 1
ATOM 6431 C CA . ALA A 1 465 ? 59.122 50.110 43.108 1.00 42.63 431 ALA A CA 1
ATOM 6432 C C . ALA A 1 465 ? 58.882 51.605 42.859 1.00 47.52 431 ALA A C 1
ATOM 6433 O O . ALA A 1 465 ? 59.312 52.167 41.817 1.00 37.43 431 ALA A O 1
ATOM 6440 N N . GLU A 1 466 ? 58.212 52.269 43.798 1.00 47.18 432 GLU A N 1
ATOM 6441 C CA . GLU A 1 466 ? 57.783 53.655 43.517 1.00 43.93 432 GLU A CA 1
ATOM 6442 C C . GLU A 1 466 ? 58.953 54.611 43.604 1.00 43.27 432 GLU A C 1
ATOM 6443 O O . GLU A 1 466 ? 58.850 55.723 43.107 1.00 44.75 432 GLU A O 1
ATOM 6455 N N . LEU A 1 467 ? 60.074 54.188 44.199 1.00 33.00 433 LEU A N 1
ATOM 6456 C CA A LEU A 1 467 ? 61.231 55.063 44.345 0.16 38.09 433 LEU A CA 1
ATOM 6457 C CA B LEU A 1 467 ? 61.218 55.062 44.341 0.84 37.67 433 LEU A CA 1
ATOM 6458 C C . LEU A 1 467 ? 62.365 54.751 43.364 1.00 38.03 433 LEU A C 1
ATOM 6459 O O . LEU A 1 467 ? 63.402 55.436 43.378 1.00 36.03 433 LEU A O 1
ATOM 6490 N N . LEU A 1 468 ? 62.181 53.752 42.495 1.00 35.80 434 LEU A N 1
ATOM 6491 C CA . LEU A 1 468 ? 63.284 53.364 41.571 1.00 33.05 434 LEU A CA 1
ATOM 6492 C C . LEU A 1 468 ? 63.757 54.551 40.754 1.00 29.92 434 LEU A C 1
ATOM 6493 O O . LEU A 1 468 ? 64.951 54.760 40.569 1.00 29.53 434 LEU A O 1
ATOM 6509 N N . PHE A 1 469 ? 62.827 55.400 40.323 1.00 30.44 435 PHE A N 1
ATOM 6510 C CA . PHE A 1 469 ? 63.195 56.476 39.414 1.00 31.09 435 PHE A CA 1
ATOM 6511 C C . PHE A 1 469 ? 64.068 57.508 40.062 1.00 30.87 435 PHE A C 1
ATOM 6512 O O . PHE A 1 469 ? 64.638 58.323 39.377 1.00 31.83 435 PHE A O 1
ATOM 6529 N N . LEU A 1 470 ? 64.264 57.481 41.378 1.00 35.56 436 LEU A N 1
ATOM 6530 C CA . LEU A 1 470 ? 65.168 58.504 41.953 1.00 29.13 436 LEU A CA 1
ATOM 6531 C C . LEU A 1 470 ? 66.636 58.368 41.539 1.00 40.86 436 LEU A C 1
ATOM 6532 O O . LEU A 1 470 ? 67.373 59.334 41.611 1.00 38.07 436 LEU A O 1
ATOM 6548 N N . LYS A 1 471 ? 67.056 57.181 41.115 1.00 32.81 437 LYS A N 1
ATOM 6549 C CA . LYS A 1 471 ? 68.444 57.018 40.620 1.00 30.71 437 LYS A CA 1
ATOM 6550 C C . LYS A 1 471 ? 68.484 57.271 39.126 1.00 29.15 437 LYS A C 1
ATOM 6551 O O . LYS A 1 471 ? 67.422 57.245 38.441 1.00 31.68 437 LYS A O 1
ATOM 6570 N N . GLU A 1 472 ? 69.686 57.460 38.595 1.00 30.52 438 GLU A N 1
ATOM 6571 C CA . GLU A 1 472 ? 69.790 57.854 37.198 1.00 31.34 438 GLU A CA 1
ATOM 6572 C C . GLU A 1 472 ? 69.621 56.656 36.232 1.00 33.05 438 GLU A C 1
ATOM 6573 O O . GLU A 1 472 ? 70.613 55.951 35.948 1.00 30.85 438 GLU A O 1
ATOM 6585 N N . THR A 1 473 ? 68.413 56.490 35.698 1.00 29.79 439 THR A N 1
ATOM 6586 C CA . THR A 1 473 ? 68.111 55.395 34.780 1.00 27.41 439 THR A CA 1
ATOM 6587 C C . THR A 1 473 ? 68.851 55.598 33.445 1.00 27.24 439 THR A C 1
ATOM 6588 O O . THR A 1 473 ? 68.951 56.727 32.898 1.00 23.63 439 THR A O 1
ATOM 6599 N N . PHE A 1 474 ? 69.432 54.514 32.935 1.00 24.75 440 PHE A N 1
ATOM 6600 C CA . PHE A 1 474 ? 70.162 54.567 31.663 1.00 21.38 440 PHE A CA 1
ATOM 6601 C C . PHE A 1 474 ? 69.509 53.634 30.628 1.00 25.04 440 PHE A C 1
ATOM 6602 O O . PHE A 1 474 ? 69.327 54.016 29.475 1.00 25.04 440 PHE A O 1
ATOM 6619 N N . ILE A 1 475 ? 69.228 52.380 31.023 1.00 22.31 441 ILE A N 1
ATOM 6620 C CA A ILE A 1 475 ? 68.534 51.439 30.168 0.60 22.23 441 ILE A CA 1
ATOM 6621 C CA B ILE A 1 475 ? 68.512 51.457 30.156 0.40 22.37 441 ILE A CA 1
ATOM 6622 C C . ILE A 1 475 ? 67.393 50.781 30.934 1.00 23.16 441 ILE A C 1
ATOM 6623 O O . ILE A 1 475 ? 67.541 50.453 32.107 1.00 26.66 441 ILE A O 1
ATOM 6654 N N . GLN A 1 476 ? 66.278 50.559 30.266 1.00 22.11 442 GLN A N 1
ATOM 6655 C CA . GLN A 1 476 ? 65.164 49.844 30.902 1.00 19.91 442 GLN A CA 1
ATOM 6656 C C . GLN A 1 476 ? 64.644 48.796 29.983 1.00 23.32 442 GLN A C 1
ATOM 6657 O O . GLN A 1 476 ? 64.651 48.975 28.771 1.00 26.13 442 GLN A O 1
ATOM 6671 N N . VAL A 1 477 ? 64.086 47.744 30.584 1.00 23.74 443 VAL A N 1
ATOM 6672 C CA . VAL A 1 477 ? 63.460 46.699 29.769 1.00 21.82 443 VAL A CA 1
ATOM 6673 C C . VAL A 1 477 ? 62.002 46.655 30.231 1.00 24.67 443 VAL A C 1
ATOM 6674 O O . VAL A 1 477 ? 61.757 46.526 31.418 1.00 26.01 443 VAL A O 1
ATOM 6687 N N . TRP A 1 478 ? 61.093 46.832 29.284 1.00 26.76 444 TRP A N 1
ATOM 6688 C CA . TRP A 1 478 ? 59.630 46.806 29.556 1.00 26.81 444 TRP A CA 1
ATOM 6689 C C . TRP A 1 478 ? 59.045 45.592 28.867 1.00 30.48 444 TRP A C 1
ATOM 6690 O O . TRP A 1 478 ? 59.452 45.260 27.732 1.00 28.86 444 TRP A O 1
ATOM 6711 N N . GLU A 1 479 ? 58.070 44.931 29.516 1.00 26.71 445 GLU A N 1
ATOM 6712 C CA . GLU A 1 479 ? 57.525 43.715 28.956 1.00 27.32 445 GLU A CA 1
ATOM 6713 C C . GLU A 1 479 ? 56.013 43.917 28.664 1.00 30.53 445 GLU A C 1
ATOM 6714 O O . GLU A 1 479 ? 55.274 44.457 29.500 1.00 29.02 445 GLU A O 1
ATOM 6726 N N . LYS A 1 480 ? 55.618 43.522 27.476 1.00 30.90 446 LYS A N 1
ATOM 6727 C CA . LYS A 1 480 ? 54.265 43.810 26.978 1.00 38.63 446 LYS A CA 1
ATOM 6728 C C . LYS A 1 480 ? 53.282 42.926 27.752 1.00 37.13 446 LYS A C 1
ATOM 6729 O O . LYS A 1 480 ? 53.584 41.766 28.052 1.00 36.95 446 LYS A O 1
ATOM 6748 N N . GLN A 1 481 ? 52.168 43.517 28.167 1.00 45.50 447 GLN A N 1
ATOM 6749 C CA . GLN A 1 481 ? 51.136 42.779 28.905 1.00 58.49 447 GLN A CA 1
ATOM 6750 C C . GLN A 1 481 ? 50.010 42.384 27.967 1.00 57.72 447 GLN A C 1
ATOM 6751 O O . GLN A 1 481 ? 49.669 43.148 27.048 1.00 53.59 447 GLN A O 1
ATOM 6765 N N . GLU A 1 482 ? 49.433 41.208 28.202 1.00 74.34 448 GLU A N 1
ATOM 6766 C CA . GLU A 1 482 ? 48.117 40.883 27.639 1.00 92.52 448 GLU A CA 1
ATOM 6767 C C . GLU A 1 482 ? 47.050 41.769 28.292 1.00 78.97 448 GLU A C 1
ATOM 6768 O O . GLU A 1 482 ? 46.785 42.894 27.851 1.00 81.31 448 GLU A O 1
#

Foldseek 3Di:
DVLLVQFDQLQAAQLDQCAAPPPRHNPQWKAQRNRHHIFRDDDPVGRVQVCCVVVVGFWIARLPVRWIAGPPVGDTDPCLVVPPSSVLNSCQSANADDVVVVVPPFDWAAAQVRDIDGQLQFFEAPLVPCVLVRQLLSVQLPPVVSVVVLRHDAPPPQDDLSRVSSRVSNRSRDRYHNDRYHYNVVNVVCCVVPVVPDDPPDGNVNVNVVSLVVCLVRDVVSVVVCCQAQKWWKWQFDVDDDRGDIDIGIDNEAEQEDPDAFLPDDDDDPVSAAEDEPQVSCCQAAVVHMHTPGDHQKYKYFYQFFPPPDQQGVSGTHQYQYADAQWDAGPRWIKGWAKWKFWDFPNHTDTRIKIWGADPPVRWIWIHHHRDIDTDDRNCVSVTHTGMTIIGTDD

Solvent-accessible surface area: 19710 Å² total; per-residue (Å²): 146,89,81,19,164,57,17,51,71,124,120,6,44,25,22,63,94,81,42,0,62,112,67,121,26,73,118,92,0,4,0,0,0,20,30,13,101,16,17,39,6,78,109,121,173,1,19,0,26,87,13,0,97,102,94,110,39,24,0,0,0,14,26,93,53,27,92,0,15,15,0,48,84,61,82,63,10,106,144,19,49,92,25,155,44,0,60,17,0,79,23,22,13,28,1,73,26,61,92,160,57,18,132,80,9,17,93,113,7,127,7,52,70,117,98,74,12,20,0,0,7,1,0,2,50,64,12,81,72,20,13,18,0,10,0,0,0,1,2,1,0,35,2,72,50,0,17,39,37,0,2,57,56,99,2,106,122,39,47,60,8,0,63,67,0,1,35,13,0,0,20,0,6,2,17,101,18,22,64,34,22,8,32,6,42,30,9,0,40,15,0,94,131,145,36,48,4,125,70,147,70,40,7,0,63,50,0,0,39,47,0,0,82,50,0,18,95,35,6,124,77,0,96,69,36,0,41,121,6,0,50,0,82,11,67,33,23,178,153,153,118,130,124,28,154,69,72,77,113,78,21,22,16,14,49,5,93,19,56,180,45,43,44,162,126,139,42,148,58,92,127,88,86,55,74,23,63,4,82,142,18,4,55,88,10,51,169,83,87,57,71,13,65,68,28,1,66,5,0,0,0,12,0,57,6,21,85,77,152,52,105,60,30,12,115,50,23,21,82,2,35,2,40,15,70,38,110,9,89,1,100,161,41,116,1,112,4,33,4,0,0,0,6,48,49,115,108,56,67,119,21,22,12,3,3,2,0,56,4,95,115,54,128,86,4,17,6,7,52,18,71,96,68,61,89,88,112,35,120,99,5,47,100,74,28,0,1,0,0,5,0,36,61,55,214

Secondary structure (DSSP, 8-state):
-GGGGG--GGG---SS----TTT---SSEEEETTT--EEE--STTSHHHHHHHHTT--EEEETTT--EEETTTTEE-TTGGG-HHHHHHHHHHS----HHHHHT-S-EEE-TT--EEETT--EES-HHHHHHHHHHHHHHHTSHHHHHHHHHS--TTS-HHHHHHHHHHHHHT-TT-SSSEE--HHHHHHHHHHS----SS--HHHHHHHHHHHHHHH-HHHHHHHHHHH-EEEEEE--------EEEEEESSEEEPPPP--TT---SSGGGS-EEEHHHHTHHHH--EEEEEE--SEEEEEE----TTSSSTTTT----EEE--SEEEETTEEEEEEEEEEEEE-----EEEEEEEEETTTTEEEEEETTEEEEE-GGGGGGSEEEEEEEEE--

GO terms:
  GO:0005634 nucleus (C, IDA)
  GO:0000245 spliceosomal complex assembly (P, IDA)
  GO:0000398 mRNA splicing, via spliceosome (P, IDA)